Protein AF-A0A1T4JI35-F1 (afdb_monomer_lite)

Organism: Treponema porcinum (NCBI:txid261392)

pLDDT: mean 91.33, std 16.74, range [26.41, 98.94]

InterPro domains:
  IPR016130 Protein-tyrosine phosphatase, active site [PS00383] (319-329)
  IPR026893 Tyrosine/serine-protein phosphatase IphP-type [PF13350] (285-382)
  IPR029021 Protein-tyrosine phosphatase-like [G3DSA:3.90.190.10] (192-411)
  IPR029021 Protein-tyrosine phosphatase-like [SSF52799] (202-410)

Radius of gyration: 25.99 Å; chains: 1; bounding box: 104×60×59 Å

Secondary structure (DSSP, 8-state):
----------------------------SS--BSS----TTHHHHTEEEEGGGTEEEEEEETTTTT-SSEEEEEEEESSSS---SS-GGGEEEEEETTEEEEEEEHHHH----TTSS-EEEEEEEEEEEEEEEETTEEEEEEEEEEE-PPP---STTSEETTEEE-PPTT--HHHHHHHHHHHT-B--GGGS-TTSHHHHHHHH--EEPTT-SSEEEES-SS--S-TTSTTHHHHHHHHHHHHHHTT--EEEESS--PPP-TTT----HHHHHHHHTT-EEE----HHHHHT-TTSHHHHHHHHHHHHHHHHSPSSEEEE-SSSSHHHHHHHHHHHHHTT--HHHHHHHHHHGGGG-BS----HHHHHHHHHHHHTS-GGG-S-HHHHHHHHHHHTTSS-HHHHHHHHHHH-

Sequence (412 aa):
MKKNISFVCAAGLLLCSFGAFAKSKKPSAPYVIEEFAPDKVNRQLGYQLTGDGSTVVFVFDAGAYGIKVPKKVYVEGSFNGWAKGTSADWQLEPYKGNIWTLTCDAEDVKVPGNSGFPEFKFYVVADVEYVTTVCGKEVTRTRQEKMEPAAVSRIPGFQMATNNLILFPGDDPAVVVENVKVSERVKKLKEFDLSKPEDCATISNVRVVPGTSKLIRGYHPYKISRANFNTEKTRLELVNKAIEDNGVQSIITLSGNEQIISGKETISSYIQNINYSGNHLFIDTSYNTVYYNSTGSDFGKLMADIISFINTHPGPYYIHCRLGTDRTGVTSAVLAALCGASWDEIRADYQKTNAMGIKEFRDYRLLQYSFEKMLGKPMDEVQNLQKELGNYFIERKFVTQADLDTLVSRLK

Foldseek 3Di:
DDDDDDDDDDPDDPPPDDDDDDPDVQPWFPDADADDDDDPQLCQLQWHAYDLRQKIKGKHQCVLLVADFFDWKFKAWDQFPGDDDDDPLGTWDDDDDRMTIDMDGVVVQQTDHLLLFTKIWMKTWGWDWDWDDDPNDIDIDIDTDIDTGFRRHPDQQQDADRIGGHDHGPDGSVSSNVQNVLLQFADAPVVADPVDVLSLCLQLVWDAQALFDQEIEGADQWDQDQVPGNSRVVNNVSNVVVCVVSVFLAEEEAQFDDDDDPPRTDDDPVVVVSVVVVRYHGHHDDLCCLQVVLVPPNVLLVLLVVLVSLLPTATSYYYYYHGRARRVLSSSLLLNLLSQGDPVSSQVSNQSNSSNRRSGGHHSSSSQNSLCVLQVHHPVPDPRSNVSSVCSSVVVPSDHPVSSVSSNVSGD

Structure (mmCIF, N/CA/C/O backbone):
data_AF-A0A1T4JI35-F1
#
_entry.id   AF-A0A1T4JI35-F1
#
loop_
_atom_site.group_PDB
_atom_site.id
_atom_site.type_symbol
_atom_site.label_atom_id
_atom_site.label_alt_id
_atom_site.label_comp_id
_atom_site.label_asym_id
_atom_site.label_entity_id
_atom_site.label_seq_id
_atom_site.pdbx_PDB_ins_code
_atom_site.Cartn_x
_atom_site.Cartn_y
_atom_site.Cartn_z
_atom_site.occupancy
_atom_site.B_iso_or_equ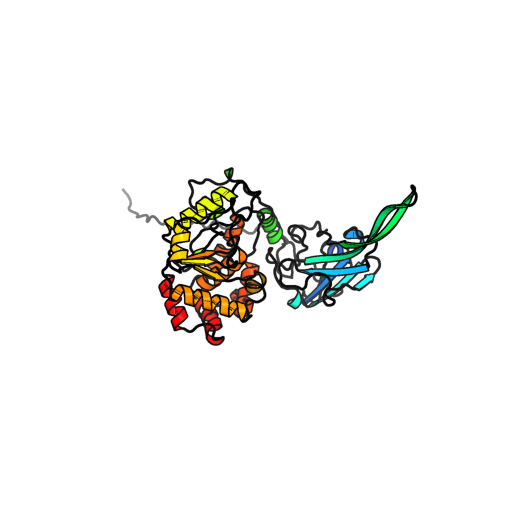iv
_atom_site.auth_seq_id
_atom_site.auth_comp_id
_atom_site.auth_asym_id
_atom_site.auth_atom_id
_atom_site.pdbx_PDB_model_num
ATOM 1 N N . MET A 1 1 ? -70.337 -24.968 -9.280 1.00 34.56 1 MET A N 1
ATOM 2 C CA . MET A 1 1 ? -69.719 -26.243 -9.714 1.00 34.56 1 MET A CA 1
ATOM 3 C C . MET A 1 1 ? -68.215 -26.051 -9.823 1.00 34.56 1 MET A C 1
ATOM 5 O O . MET A 1 1 ? -67.824 -25.254 -10.657 1.00 34.56 1 MET A O 1
ATOM 9 N N . LYS A 1 2 ? -67.437 -26.831 -9.045 1.00 32.31 2 LYS A N 1
ATOM 10 C CA . LYS A 1 2 ? -65.970 -27.061 -9.139 1.00 32.31 2 LYS A CA 1
ATOM 11 C C . LYS A 1 2 ? -65.090 -25.820 -8.868 1.00 32.31 2 LYS A C 1
ATOM 13 O O . LYS A 1 2 ? -65.385 -24.754 -9.365 1.00 32.31 2 LYS A O 1
ATOM 18 N N . LYS A 1 3 ? -63.968 -25.854 -8.151 1.00 31.97 3 LYS A N 1
ATOM 19 C CA . LYS A 1 3 ? -63.226 -26.826 -7.326 1.00 31.97 3 LYS A CA 1
ATOM 20 C C . LYS A 1 3 ? -62.204 -25.964 -6.550 1.00 31.97 3 LYS A C 1
ATOM 22 O O . LYS A 1 3 ? -61.702 -24.995 -7.110 1.00 31.97 3 LYS A O 1
ATOM 27 N N . ASN A 1 4 ? -61.891 -26.330 -5.307 1.00 31.92 4 ASN A N 1
ATOM 28 C CA . ASN A 1 4 ? -60.737 -25.813 -4.559 1.00 31.92 4 ASN A CA 1
ATOM 29 C C . ASN A 1 4 ? -59.436 -25.978 -5.359 1.00 31.92 4 ASN A C 1
ATOM 31 O O . ASN A 1 4 ? -59.323 -26.976 -6.068 1.00 31.92 4 ASN A O 1
ATOM 35 N N . ILE A 1 5 ? -58.457 -25.090 -5.148 1.00 31.62 5 ILE A N 1
ATOM 36 C CA . ILE A 1 5 ? -57.039 -25.424 -4.907 1.00 31.62 5 ILE A CA 1
ATOM 37 C C . ILE A 1 5 ? -56.312 -24.174 -4.373 1.00 31.62 5 ILE A C 1
ATOM 39 O O . ILE A 1 5 ? -56.385 -23.090 -4.942 1.00 31.62 5 ILE A O 1
ATOM 43 N N . SER A 1 6 ? -55.637 -24.382 -3.243 1.00 28.30 6 SER A N 1
ATOM 44 C CA . SER A 1 6 ? -54.644 -23.519 -2.603 1.00 28.30 6 SER A CA 1
ATOM 45 C C . SER A 1 6 ? -53.490 -23.182 -3.553 1.00 28.30 6 SER A C 1
ATOM 47 O O . SER A 1 6 ? -52.995 -24.077 -4.235 1.00 28.30 6 SER A O 1
ATOM 49 N N . PHE A 1 7 ? -53.012 -21.934 -3.546 1.00 27.30 7 PHE A N 1
ATOM 50 C CA . PHE A 1 7 ? -51.675 -21.613 -4.045 1.00 27.30 7 PHE A CA 1
ATOM 51 C C . PHE A 1 7 ? -50.917 -20.756 -3.033 1.00 27.30 7 PHE A C 1
ATOM 53 O O . PHE A 1 7 ? -51.270 -19.619 -2.731 1.00 27.30 7 PHE A O 1
ATOM 60 N N . VAL A 1 8 ? -49.874 -21.380 -2.498 1.00 31.00 8 VAL A N 1
ATOM 61 C CA . VAL A 1 8 ? -48.821 -20.822 -1.659 1.00 31.00 8 VAL A CA 1
ATOM 62 C C . VAL A 1 8 ? -48.012 -19.816 -2.486 1.00 31.00 8 VAL A C 1
ATOM 64 O O . VAL A 1 8 ? -47.512 -20.155 -3.558 1.00 31.00 8 VAL A O 1
ATOM 67 N N . CYS A 1 9 ? -47.857 -18.591 -1.979 1.00 28.41 9 CYS A N 1
ATOM 68 C CA . CYS A 1 9 ? -46.897 -17.614 -2.493 1.00 28.41 9 CYS A CA 1
ATOM 69 C C . CYS A 1 9 ? -45.471 -18.055 -2.137 1.00 28.41 9 CYS A C 1
ATOM 71 O O . CYS A 1 9 ? -44.968 -17.744 -1.060 1.00 28.41 9 CYS A O 1
ATOM 73 N N . ALA A 1 10 ? -44.818 -18.770 -3.050 1.00 28.42 10 ALA A N 1
ATOM 74 C CA . ALA A 1 10 ? -43.372 -18.942 -3.053 1.00 28.42 10 ALA A CA 1
ATOM 75 C C . ALA A 1 10 ? -42.773 -17.951 -4.060 1.00 28.42 10 ALA A C 1
ATOM 77 O O . ALA A 1 10 ? -42.925 -18.105 -5.271 1.00 28.42 10 ALA A O 1
ATOM 78 N N . ALA A 1 11 ? -42.107 -16.915 -3.549 1.00 30.45 11 ALA A N 1
ATOM 79 C CA . ALA A 1 11 ? -41.257 -16.033 -4.336 1.00 30.45 11 ALA A CA 1
ATOM 80 C C . ALA A 1 11 ? -40.011 -16.823 -4.771 1.00 30.45 11 ALA A C 1
ATOM 82 O O . ALA A 1 11 ? -39.024 -16.918 -4.044 1.00 30.45 11 ALA A O 1
ATOM 83 N N . GLY A 1 12 ? -40.098 -17.460 -5.938 1.00 26.91 12 GLY A N 1
ATOM 84 C CA . GLY A 1 12 ? -38.979 -18.138 -6.576 1.00 26.91 12 GLY A CA 1
ATOM 85 C C . GLY A 1 12 ? -38.001 -17.123 -7.159 1.00 26.91 12 GLY A C 1
ATOM 86 O O . GLY A 1 12 ? -38.372 -16.318 -8.012 1.00 26.91 12 GLY A O 1
ATOM 87 N N . LEU A 1 13 ? -36.749 -17.190 -6.700 1.00 29.94 13 LEU A N 1
ATOM 88 C CA . LEU A 1 13 ? -35.602 -16.586 -7.364 1.00 29.94 13 LEU A CA 1
ATOM 89 C C . LEU A 1 13 ? -35.591 -16.992 -8.844 1.00 29.94 13 LEU A C 1
ATOM 91 O O . LEU A 1 13 ? -35.512 -18.175 -9.176 1.00 29.94 13 LEU A O 1
ATOM 95 N N . LEU A 1 14 ? -35.602 -15.999 -9.730 1.00 26.41 14 LEU A N 1
ATOM 96 C CA . LEU A 1 14 ? -35.254 -16.177 -11.134 1.00 26.41 14 LEU A CA 1
ATOM 97 C C . LEU A 1 14 ? -33.742 -16.415 -11.241 1.00 26.41 14 LEU A C 1
ATOM 99 O O . LEU A 1 14 ? -32.940 -15.497 -11.399 1.00 26.41 14 LEU A O 1
ATOM 103 N N . LEU A 1 15 ? -33.370 -17.690 -11.147 1.00 30.61 15 LEU A N 1
ATOM 104 C CA . LEU A 1 15 ? -32.148 -18.246 -11.716 1.00 30.61 15 LEU A CA 1
ATOM 105 C C . LEU A 1 15 ? -32.257 -18.168 -13.245 1.00 30.61 15 LEU A C 1
ATOM 107 O O . LEU A 1 15 ? -32.729 -19.099 -13.897 1.00 30.61 15 LEU A O 1
ATOM 111 N N . CYS A 1 16 ? -31.827 -17.050 -13.828 1.00 27.31 16 CYS A N 1
ATOM 112 C CA . CYS A 1 16 ? -31.557 -16.992 -15.261 1.00 27.31 16 CYS A CA 1
ATOM 113 C C . CYS A 1 16 ? -30.197 -17.638 -15.532 1.00 27.31 16 CYS A C 1
ATOM 115 O O . CYS A 1 16 ? -29.137 -17.033 -15.377 1.00 27.31 16 CYS A O 1
ATOM 117 N N . SER A 1 17 ? -30.268 -18.899 -15.942 1.00 28.08 17 SER A N 1
ATOM 118 C CA . SER A 1 17 ? -29.219 -19.622 -16.640 1.00 28.08 17 SER A CA 1
ATOM 119 C C . SER A 1 17 ? -28.913 -18.920 -17.965 1.00 28.08 17 SER A C 1
ATOM 121 O O . SER A 1 17 ? -29.680 -18.998 -18.923 1.00 28.08 17 SER A O 1
ATOM 123 N N . PHE A 1 18 ? -27.772 -18.236 -18.039 1.00 31.80 18 PHE A N 1
ATOM 124 C CA . PHE A 1 18 ? -27.179 -17.899 -19.328 1.00 31.80 18 PHE A CA 1
ATOM 125 C C . PHE A 1 18 ? -26.279 -19.044 -19.766 1.00 31.80 18 PHE A C 1
ATOM 127 O O . PHE A 1 18 ? -25.244 -19.335 -19.168 1.00 31.80 18 PHE A O 1
ATOM 134 N N . GLY A 1 19 ? -26.766 -19.724 -20.801 1.00 26.70 19 GLY A N 1
ATOM 135 C CA . GLY A 1 19 ? -26.080 -20.785 -21.502 1.00 26.70 19 GLY A CA 1
ATOM 136 C C . GLY A 1 19 ? -24.758 -20.335 -22.113 1.00 26.70 19 GLY A C 1
ATOM 137 O O . GLY A 1 19 ? -24.499 -19.155 -22.346 1.00 26.70 19 GLY A O 1
ATOM 138 N N . ALA A 1 20 ? -23.949 -21.358 -22.367 1.00 36.12 20 ALA A N 1
ATOM 139 C CA . ALA A 1 20 ? -22.673 -21.345 -23.053 1.00 36.12 20 ALA A CA 1
ATOM 140 C C . ALA A 1 20 ? -22.563 -20.258 -24.136 1.00 36.12 20 ALA A C 1
ATOM 142 O O . ALA A 1 20 ? -23.068 -20.404 -25.246 1.00 36.12 20 ALA A O 1
ATOM 143 N N . PHE A 1 21 ? -21.817 -19.204 -23.818 1.00 29.98 21 PHE A N 1
ATOM 144 C CA . PHE A 1 21 ? -21.228 -18.306 -24.796 1.00 29.98 21 PHE A CA 1
ATOM 145 C C . PHE A 1 21 ? -19.714 -18.444 -24.705 1.00 29.98 21 PHE A C 1
ATOM 147 O O . PHE A 1 21 ? -19.148 -18.330 -23.625 1.00 29.98 21 PHE A O 1
ATOM 154 N N . ALA A 1 22 ? -19.124 -18.773 -25.857 1.00 30.39 22 ALA A N 1
ATOM 155 C CA . ALA A 1 22 ? -17.718 -18.717 -26.239 1.00 30.39 22 ALA A CA 1
ATOM 156 C C . ALA A 1 22 ? -16.690 -18.736 -25.094 1.00 30.39 22 ALA A C 1
ATOM 158 O O . ALA A 1 22 ? -16.565 -17.773 -24.342 1.00 30.39 22 ALA A O 1
ATOM 159 N N . LYS A 1 23 ? -15.834 -19.770 -25.068 1.00 35.03 23 LYS A N 1
ATOM 160 C CA . LYS A 1 23 ? -14.488 -19.652 -24.488 1.00 35.03 23 LYS A CA 1
ATOM 161 C C . LYS A 1 23 ? -13.814 -18.445 -25.149 1.00 35.03 23 LYS A C 1
ATOM 163 O O . LYS A 1 23 ? -13.214 -18.578 -26.216 1.00 35.03 23 LYS A O 1
ATOM 168 N N . SER A 1 24 ? -13.946 -17.262 -24.552 1.00 33.75 24 SER A N 1
ATOM 169 C CA . SER A 1 24 ? -13.082 -16.147 -24.876 1.00 33.75 24 SER A CA 1
ATOM 170 C C . SER A 1 24 ? -11.679 -16.661 -24.583 1.00 33.75 24 SER A C 1
ATOM 172 O O . SER A 1 24 ? -11.419 -17.230 -23.519 1.00 33.75 24 SER A O 1
ATOM 174 N N . LYS A 1 25 ? -10.782 -16.576 -25.568 1.00 38.91 25 LYS A N 1
ATOM 175 C CA . LYS A 1 25 ? -9.358 -16.712 -25.280 1.00 38.91 25 LYS A CA 1
ATOM 176 C C . LYS A 1 25 ? -9.061 -15.607 -24.273 1.00 38.91 25 LYS A C 1
ATOM 178 O O . LYS A 1 25 ? -8.959 -14.447 -24.666 1.00 38.91 25 LYS A O 1
ATOM 183 N N . LYS A 1 26 ? -9.023 -15.959 -22.983 1.00 37.09 26 LYS A N 1
ATOM 184 C CA . LYS A 1 26 ? -8.488 -15.080 -21.951 1.00 37.09 26 LYS A CA 1
ATOM 185 C C . LYS A 1 26 ? -7.117 -14.636 -22.462 1.00 37.09 26 LYS A C 1
ATOM 187 O O . LYS A 1 26 ? -6.372 -15.505 -22.925 1.00 37.09 26 LYS A O 1
ATOM 192 N N . PRO A 1 27 ? -6.807 -13.335 -22.483 1.00 36.94 27 PRO A N 1
ATOM 193 C CA . PRO A 1 27 ? -5.463 -12.890 -22.811 1.00 36.94 27 PRO A CA 1
ATOM 194 C C . PRO A 1 27 ? -4.510 -13.566 -21.819 1.00 36.94 27 PRO A C 1
ATOM 196 O O . PRO A 1 27 ? -4.523 -13.258 -20.634 1.00 36.94 27 PRO A O 1
ATOM 199 N N . SER A 1 28 ? -3.768 -14.573 -22.275 1.00 47.25 28 SER A N 1
ATOM 200 C CA . SER A 1 28 ? -2.791 -15.263 -21.444 1.00 47.25 28 SER A CA 1
ATOM 201 C C . SER A 1 28 ? -1.639 -14.300 -21.169 1.00 47.25 28 SER A C 1
ATOM 203 O O . SER A 1 28 ? -1.178 -13.628 -22.096 1.00 47.25 28 SER A O 1
ATOM 205 N N . ALA A 1 29 ? -1.188 -14.246 -19.913 1.00 52.69 29 ALA A N 1
ATOM 206 C CA . ALA A 1 29 ? 0.096 -13.681 -19.495 1.00 52.69 29 ALA A CA 1
ATOM 207 C C . ALA A 1 29 ? 1.230 -14.052 -20.490 1.00 52.69 29 ALA A C 1
ATOM 209 O O . ALA A 1 29 ? 1.085 -15.024 -21.243 1.00 52.69 29 ALA A O 1
ATOM 210 N N . PRO A 1 30 ? 2.329 -13.275 -20.566 1.00 58.28 30 PRO A N 1
ATOM 211 C CA . PRO A 1 30 ? 3.268 -13.371 -21.670 1.00 58.28 30 PRO A CA 1
ATOM 212 C C . PRO A 1 30 ? 3.826 -14.785 -21.747 1.00 58.28 30 PRO A C 1
ATOM 214 O O . PRO A 1 30 ? 4.172 -15.377 -20.728 1.00 58.28 30 PRO A O 1
ATOM 217 N N . TYR A 1 31 ? 3.834 -15.306 -22.974 1.00 72.62 31 TYR A N 1
ATOM 218 C CA . TYR A 1 31 ? 4.268 -16.644 -23.349 1.00 72.62 31 TYR A CA 1
ATOM 219 C C . TYR A 1 31 ? 5.504 -17.032 -22.546 1.00 72.62 31 TYR A C 1
ATOM 221 O O . TYR A 1 31 ? 6.569 -16.461 -22.762 1.00 72.62 31 TYR A O 1
ATOM 229 N N . VAL A 1 32 ? 5.360 -17.957 -21.598 1.00 80.62 32 VAL A N 1
ATOM 230 C CA . VAL A 1 32 ? 6.531 -18.571 -20.982 1.00 80.62 32 VAL A CA 1
ATOM 231 C C . VAL A 1 32 ? 7.264 -19.308 -22.093 1.00 80.62 32 VAL A C 1
ATOM 233 O O . VAL A 1 32 ? 6.648 -20.085 -22.825 1.00 80.62 32 VAL A O 1
ATOM 236 N N . ILE A 1 33 ? 8.551 -19.021 -22.255 1.00 86.62 33 ILE A N 1
ATOM 237 C CA . ILE A 1 33 ? 9.391 -19.668 -23.265 1.00 86.62 33 ILE A CA 1
ATOM 238 C C . ILE A 1 33 ? 10.472 -20.496 -22.580 1.00 86.62 33 ILE A C 1
ATOM 240 O O . ILE A 1 33 ? 10.893 -20.176 -21.472 1.00 86.62 33 ILE A O 1
ATOM 244 N N . GLU A 1 34 ? 10.919 -21.569 -23.223 1.00 84.12 34 GLU A N 1
ATOM 245 C CA . GLU A 1 34 ? 11.963 -22.431 -22.656 1.00 84.12 34 GLU A CA 1
ATOM 246 C C . GLU A 1 34 ? 13.309 -21.703 -22.594 1.00 84.12 34 GLU A C 1
ATOM 248 O O . GLU A 1 34 ? 13.934 -21.634 -21.537 1.00 84.12 34 GLU A O 1
ATOM 253 N N . GLU A 1 35 ? 13.711 -21.085 -23.705 1.00 87.06 35 GLU A N 1
ATOM 254 C CA . GLU A 1 35 ? 14.971 -20.358 -23.826 1.00 87.06 35 GLU A CA 1
ATOM 255 C C . GLU A 1 35 ? 14.729 -18.890 -24.168 1.00 87.06 35 GLU A C 1
ATOM 257 O O . GLU A 1 35 ? 13.919 -18.552 -25.034 1.00 87.06 35 GLU A O 1
ATOM 262 N N . PHE A 1 36 ? 15.457 -17.999 -23.494 1.00 92.69 36 PHE A N 1
ATOM 263 C CA . PHE A 1 36 ? 15.348 -16.568 -23.739 1.00 92.69 36 PHE A CA 1
ATOM 264 C C . PHE A 1 36 ? 15.838 -16.191 -25.144 1.00 92.69 36 PHE A C 1
ATOM 266 O O . PHE A 1 36 ? 17.005 -16.385 -25.486 1.00 92.69 36 PHE A O 1
ATOM 273 N N . ALA A 1 37 ? 14.964 -15.544 -25.915 1.00 91.75 37 ALA A N 1
ATOM 274 C CA . ALA A 1 37 ? 15.313 -14.874 -27.159 1.00 91.75 37 ALA A CA 1
ATOM 275 C C . ALA A 1 37 ? 14.650 -13.485 -27.212 1.00 91.75 37 ALA A C 1
ATOM 277 O O . ALA A 1 37 ? 13.435 -13.382 -27.018 1.00 91.75 37 ALA A O 1
ATOM 278 N N . PRO A 1 38 ? 15.396 -12.399 -27.495 1.00 91.56 38 PRO A N 1
ATOM 279 C CA . PRO A 1 38 ? 14.785 -11.084 -27.630 1.00 91.56 38 PRO A CA 1
ATOM 280 C C . PRO A 1 38 ? 13.820 -11.013 -28.815 1.00 91.56 38 PRO A C 1
ATOM 282 O O . PRO A 1 38 ? 14.173 -11.360 -29.943 1.00 91.56 38 PRO A O 1
ATOM 285 N N . ASP A 1 39 ? 12.633 -10.466 -28.579 1.00 92.00 39 ASP A N 1
ATOM 286 C CA . ASP A 1 39 ? 11.615 -10.245 -29.596 1.00 92.00 39 ASP A CA 1
ATOM 287 C C . ASP A 1 39 ? 10.920 -8.888 -29.408 1.00 92.00 39 ASP A C 1
ATOM 289 O O . ASP A 1 39 ? 11.251 -8.085 -28.536 1.00 92.00 39 ASP A O 1
ATOM 293 N N . LYS A 1 40 ? 9.954 -8.579 -30.274 1.00 89.94 40 LYS A N 1
ATOM 294 C CA . LYS A 1 40 ? 9.243 -7.296 -30.220 1.00 89.94 40 LYS A CA 1
ATOM 295 C C . LYS A 1 40 ? 8.403 -7.127 -28.941 1.00 89.94 40 LYS A C 1
ATOM 297 O O . LYS A 1 40 ? 8.125 -5.988 -28.563 1.00 89.94 40 LYS A O 1
ATOM 302 N N . VAL A 1 41 ? 7.944 -8.216 -28.332 1.00 91.31 41 VAL A N 1
ATOM 303 C CA . VAL A 1 41 ? 7.051 -8.214 -27.168 1.00 91.31 41 VAL A CA 1
ATOM 304 C C . VAL A 1 41 ? 7.861 -8.031 -25.891 1.00 91.31 41 VAL A C 1
ATOM 306 O O . VAL A 1 41 ? 7.620 -7.056 -25.181 1.00 91.31 41 VAL A O 1
ATOM 309 N N . ASN A 1 42 ? 8.857 -8.876 -25.625 1.00 93.62 42 ASN A N 1
ATOM 310 C CA . ASN A 1 42 ? 9.646 -8.790 -24.393 1.00 93.62 42 ASN A CA 1
ATOM 311 C C . ASN A 1 42 ? 10.453 -7.485 -24.295 1.00 93.62 42 ASN A C 1
ATOM 313 O O . ASN A 1 42 ? 10.534 -6.894 -23.221 1.00 93.62 42 ASN A O 1
ATOM 317 N N . ARG A 1 43 ? 10.913 -6.935 -25.426 1.00 94.31 43 ARG A N 1
ATOM 318 C CA . ARG A 1 43 ? 11.536 -5.600 -25.489 1.00 94.31 43 ARG A CA 1
ATOM 319 C C . ARG A 1 43 ? 10.585 -4.451 -25.147 1.00 94.31 43 ARG A C 1
ATOM 321 O O . ARG A 1 43 ? 11.041 -3.394 -24.726 1.00 94.31 43 ARG A O 1
ATOM 328 N N . GLN A 1 44 ? 9.282 -4.624 -25.373 1.00 92.88 44 GLN A N 1
ATOM 329 C CA . GLN A 1 44 ? 8.263 -3.636 -25.003 1.00 92.88 44 GLN A CA 1
ATOM 330 C C . GLN A 1 44 ? 7.817 -3.796 -23.549 1.00 92.88 44 GLN A C 1
ATOM 332 O O . GLN A 1 44 ? 7.622 -2.792 -22.868 1.00 92.88 44 GLN A O 1
ATOM 337 N N . LEU A 1 45 ? 7.638 -5.040 -23.095 1.00 94.81 45 LEU A N 1
ATOM 338 C CA . LEU A 1 45 ? 7.248 -5.362 -21.720 1.00 94.81 45 LEU A CA 1
ATOM 339 C C . LEU A 1 45 ? 8.365 -5.082 -20.712 1.00 94.81 45 LEU A C 1
ATOM 341 O O . LEU A 1 45 ? 8.086 -4.822 -19.546 1.00 94.81 45 LEU A O 1
ATOM 345 N N . GLY A 1 46 ? 9.618 -5.143 -21.156 1.00 96.25 46 GLY A N 1
ATOM 346 C CA . GLY A 1 46 ? 10.783 -4.996 -20.297 1.00 96.25 46 GLY A CA 1
ATOM 347 C C . GLY A 1 46 ? 11.212 -6.297 -19.612 1.00 96.25 46 GLY A C 1
ATOM 348 O O . GLY A 1 46 ? 12.112 -6.264 -18.776 1.00 96.25 46 GLY A O 1
ATOM 349 N N . TYR A 1 47 ? 10.575 -7.432 -19.921 1.00 97.00 47 TYR A N 1
ATOM 350 C CA . TYR A 1 47 ? 10.890 -8.735 -19.334 1.00 97.00 47 TYR A CA 1
ATOM 351 C C . TYR A 1 47 ? 10.387 -9.913 -20.187 1.00 97.00 47 TYR A C 1
ATOM 353 O O . TYR A 1 47 ? 9.563 -9.744 -21.089 1.00 97.00 47 TYR A O 1
ATOM 361 N N . GLN A 1 48 ? 10.864 -11.112 -19.856 1.00 96.06 48 GLN A N 1
ATOM 362 C CA . GLN A 1 48 ? 10.436 -12.412 -20.365 1.00 96.06 48 GLN A CA 1
ATOM 363 C C . GLN A 1 48 ? 10.382 -13.418 -19.207 1.00 96.06 48 GLN A C 1
ATOM 365 O O . GLN A 1 48 ? 11.255 -13.406 -18.343 1.00 96.06 48 GLN A O 1
ATOM 370 N N . LEU A 1 49 ? 9.389 -14.308 -19.202 1.00 95.38 49 LEU A N 1
ATOM 371 C CA . LEU A 1 49 ? 9.353 -15.450 -18.283 1.00 95.38 49 LEU A CA 1
ATOM 372 C C . LEU A 1 49 ? 9.908 -16.703 -18.953 1.00 95.38 49 LEU A C 1
ATOM 374 O O . LEU A 1 49 ? 9.577 -16.977 -20.113 1.00 95.38 49 LEU A O 1
ATOM 378 N N . THR A 1 50 ? 10.698 -17.470 -18.210 1.00 92.69 50 THR A N 1
ATOM 379 C CA . THR A 1 50 ? 11.219 -18.777 -18.628 1.00 92.69 50 THR A CA 1
ATOM 380 C C . THR A 1 50 ? 11.035 -19.825 -17.528 1.00 92.69 50 THR A C 1
ATOM 382 O O . THR A 1 50 ? 10.563 -19.498 -16.434 1.00 92.69 50 THR A O 1
ATOM 385 N N . GLY A 1 51 ? 11.332 -21.096 -17.827 1.00 87.56 51 GLY A N 1
ATOM 386 C CA . GLY A 1 51 ? 11.295 -22.181 -16.833 1.00 87.56 51 GLY A CA 1
ATOM 387 C C . GLY A 1 51 ? 9.914 -22.390 -16.203 1.00 87.56 51 GLY A C 1
ATOM 388 O O . GLY A 1 51 ? 9.785 -22.430 -14.988 1.00 87.56 51 GLY A O 1
ATOM 389 N N . ASP A 1 52 ? 8.852 -22.421 -17.011 1.00 84.94 52 ASP A N 1
ATOM 390 C CA . ASP A 1 52 ? 7.457 -22.488 -16.527 1.00 84.94 52 ASP A CA 1
ATOM 391 C C . ASP A 1 52 ? 7.039 -21.301 -15.616 1.00 84.94 52 ASP A C 1
ATOM 393 O O . ASP A 1 52 ? 6.088 -21.362 -14.841 1.00 84.94 52 ASP A O 1
ATOM 397 N N . GLY A 1 53 ? 7.760 -20.176 -15.710 1.00 89.69 53 GLY A N 1
ATOM 398 C CA . GLY A 1 53 ? 7.528 -18.977 -14.903 1.00 89.69 53 GLY A CA 1
ATOM 399 C C . GLY A 1 53 ? 8.307 -18.948 -13.586 1.00 89.69 53 GLY A C 1
ATOM 400 O O . GLY A 1 53 ? 8.030 -18.080 -12.751 1.00 89.69 53 GLY A O 1
ATOM 401 N N . SER A 1 54 ? 9.269 -19.858 -13.396 1.00 92.62 54 SER A N 1
ATOM 402 C CA . SER A 1 54 ? 10.205 -19.839 -12.265 1.00 92.62 54 SER A CA 1
ATOM 403 C C . SER A 1 54 ? 11.297 -18.782 -12.406 1.00 92.62 54 SER A C 1
ATOM 405 O O . SER A 1 54 ? 11.939 -18.442 -11.417 1.00 92.62 54 SER A O 1
ATOM 407 N N . THR A 1 55 ? 11.516 -18.256 -13.612 1.00 95.44 55 THR A N 1
ATOM 408 C CA . THR A 1 55 ? 12.627 -17.349 -13.907 1.00 95.44 55 THR A CA 1
ATOM 409 C C . THR A 1 55 ? 12.139 -16.126 -14.675 1.00 95.44 55 THR A C 1
ATOM 411 O O . THR A 1 55 ? 11.308 -16.225 -15.583 1.00 95.44 55 THR A O 1
ATOM 414 N N . VAL A 1 56 ? 12.671 -14.959 -14.310 1.00 97.25 56 VAL A N 1
ATOM 415 C CA . VAL A 1 56 ? 12.398 -13.671 -14.951 1.00 97.25 56 VAL A CA 1
ATOM 416 C C . VAL A 1 56 ? 13.679 -13.170 -15.601 1.00 97.25 56 VAL A C 1
ATOM 418 O O . VAL A 1 56 ? 14.679 -12.952 -14.927 1.00 97.25 56 VAL A O 1
ATOM 421 N N . VAL A 1 57 ? 13.640 -12.944 -16.910 1.00 97.62 57 VAL A N 1
ATOM 422 C CA . VAL A 1 57 ? 14.707 -12.259 -17.643 1.00 97.62 57 VAL A CA 1
ATOM 423 C C . VAL A 1 57 ? 14.245 -10.836 -17.921 1.00 97.62 57 VAL A C 1
ATOM 425 O O . VAL A 1 57 ? 13.371 -10.626 -18.758 1.00 97.62 57 VAL A O 1
ATOM 428 N N . PHE A 1 58 ? 14.805 -9.847 -17.230 1.00 97.94 58 PHE A N 1
ATOM 429 C CA . PHE A 1 58 ? 14.604 -8.435 -17.554 1.00 97.94 58 PHE A CA 1
ATOM 430 C C . PHE A 1 58 ? 15.258 -8.108 -18.894 1.00 97.94 58 PHE A C 1
ATOM 432 O O . PHE A 1 58 ? 16.355 -8.578 -19.189 1.00 97.94 58 PHE A O 1
ATOM 439 N N . VAL A 1 59 ? 14.589 -7.285 -19.699 1.00 97.81 59 VAL A N 1
ATOM 440 C CA . VAL A 1 59 ? 15.006 -6.938 -21.061 1.00 97.81 59 VAL A CA 1
ATOM 441 C C . VAL A 1 59 ? 14.922 -5.432 -21.240 1.00 97.81 59 VAL A C 1
ATOM 443 O O . VAL A 1 59 ? 13.839 -4.871 -21.367 1.00 97.81 59 VAL A O 1
ATOM 446 N N . PHE A 1 60 ? 16.067 -4.765 -21.314 1.00 98.38 60 PHE A N 1
ATOM 447 C CA . PHE A 1 60 ? 16.126 -3.344 -21.635 1.00 98.38 60 PHE A CA 1
ATOM 448 C C . PHE A 1 60 ? 16.662 -3.146 -23.052 1.00 98.38 60 PHE A C 1
ATOM 450 O O . PHE A 1 60 ? 17.821 -3.443 -23.329 1.00 98.38 60 PHE A O 1
ATOM 457 N N . ASP A 1 61 ? 15.831 -2.620 -23.951 1.00 97.50 61 ASP A N 1
ATOM 458 C CA . ASP A 1 61 ? 16.246 -2.172 -25.285 1.00 97.50 61 ASP A CA 1
ATOM 459 C C . ASP A 1 61 ? 16.426 -0.652 -25.286 1.00 97.50 61 ASP A C 1
ATOM 461 O O . ASP A 1 61 ? 15.450 0.103 -25.277 1.00 97.50 61 ASP A O 1
ATOM 465 N N . ALA A 1 62 ? 17.678 -0.198 -25.349 1.00 96.75 62 ALA A N 1
ATOM 466 C CA . ALA A 1 62 ? 18.004 1.222 -25.288 1.00 96.75 62 ALA A CA 1
ATOM 467 C C . ALA A 1 62 ? 17.276 2.041 -26.370 1.00 96.75 62 ALA A C 1
ATOM 469 O O . ALA A 1 62 ? 16.787 3.134 -26.094 1.00 96.75 62 ALA A O 1
ATOM 470 N N . GLY A 1 63 ? 17.105 1.485 -27.576 1.00 94.31 63 GLY A N 1
ATOM 471 C CA . GLY A 1 63 ? 16.387 2.151 -28.660 1.00 94.31 63 GLY A CA 1
ATOM 472 C C . GLY A 1 63 ? 14.891 2.296 -28.376 1.00 94.31 63 GLY A C 1
ATOM 473 O O . GLY A 1 63 ? 14.323 3.357 -28.631 1.00 94.31 63 GLY A O 1
ATOM 474 N N . ALA A 1 64 ? 14.260 1.265 -27.805 1.00 93.88 64 ALA A N 1
ATOM 475 C CA . ALA A 1 64 ? 12.843 1.303 -27.437 1.00 93.88 64 ALA A CA 1
ATOM 476 C C . ALA A 1 64 ? 12.556 2.340 -26.338 1.00 93.88 64 ALA A C 1
ATOM 478 O O . ALA A 1 64 ? 11.538 3.027 -26.398 1.00 93.88 64 ALA A O 1
ATOM 479 N N . TYR A 1 65 ? 13.477 2.491 -25.384 1.00 94.88 65 TYR A N 1
ATOM 480 C CA . TYR A 1 65 ? 13.393 3.474 -24.298 1.00 94.88 65 TYR A CA 1
ATOM 481 C C . TYR A 1 65 ? 13.961 4.859 -24.665 1.00 94.88 65 TYR A C 1
ATOM 483 O O . TYR A 1 65 ? 14.012 5.745 -23.813 1.00 94.88 65 TYR A O 1
ATOM 491 N N . GLY A 1 66 ? 14.378 5.078 -25.919 1.00 93.62 66 GLY A N 1
ATOM 492 C CA . GLY A 1 66 ? 14.899 6.370 -26.385 1.00 93.62 66 GLY A CA 1
ATOM 493 C C . GLY A 1 66 ? 16.265 6.755 -25.802 1.00 93.62 66 GLY A C 1
ATOM 494 O O . GLY A 1 66 ? 16.633 7.929 -25.814 1.00 93.62 66 GLY A O 1
ATOM 495 N N . ILE A 1 67 ? 17.026 5.782 -25.301 1.00 95.31 67 ILE A N 1
ATOM 496 C CA . ILE A 1 67 ? 18.363 5.963 -24.737 1.00 95.31 67 ILE A CA 1
ATOM 497 C C . ILE A 1 67 ? 19.412 5.651 -25.806 1.00 95.31 67 ILE A C 1
ATOM 499 O O . ILE A 1 67 ? 19.518 4.526 -26.288 1.00 95.31 67 ILE A O 1
ATOM 503 N N . LYS A 1 68 ? 20.222 6.649 -26.171 1.00 92.00 68 LYS A N 1
ATOM 504 C CA . LYS A 1 68 ? 21.228 6.497 -27.236 1.00 92.00 68 LYS A CA 1
ATOM 505 C C . LYS A 1 68 ? 22.475 5.736 -26.783 1.00 92.00 68 LYS A C 1
ATOM 507 O O . LYS A 1 68 ? 22.936 4.849 -27.491 1.00 92.00 68 LYS A O 1
ATOM 512 N N . VAL A 1 69 ? 23.039 6.111 -25.633 1.00 94.25 69 VAL A N 1
ATOM 513 C CA . VAL A 1 69 ? 24.341 5.605 -25.164 1.00 94.25 69 VAL A CA 1
ATOM 514 C C . VAL A 1 69 ? 24.243 5.222 -23.680 1.00 94.25 69 VAL A C 1
ATOM 516 O O . VAL A 1 69 ? 24.703 5.973 -22.814 1.00 94.25 69 VAL A O 1
ATOM 519 N N . PRO A 1 70 ? 23.609 4.080 -23.349 1.00 96.31 70 PRO A N 1
ATOM 520 C CA . PRO A 1 70 ? 23.573 3.591 -21.974 1.00 96.31 70 PRO A CA 1
ATOM 521 C C . PRO A 1 70 ? 24.980 3.172 -21.518 1.00 96.31 70 PRO A C 1
ATOM 523 O O . PRO A 1 70 ? 25.739 2.565 -22.273 1.00 96.31 70 PRO A O 1
ATOM 526 N N . LYS A 1 71 ? 25.328 3.497 -20.272 1.00 96.44 71 LYS A N 1
ATOM 527 C CA . LYS A 1 71 ? 26.571 3.073 -19.603 1.00 96.44 71 LYS A CA 1
ATOM 528 C C . LYS A 1 71 ? 26.319 2.028 -18.535 1.00 96.44 71 LYS A C 1
ATOM 530 O O . LYS A 1 71 ? 27.113 1.106 -18.403 1.00 96.44 71 LYS A O 1
ATOM 535 N N . LYS A 1 72 ? 25.245 2.205 -17.767 1.00 97.19 72 LYS A N 1
ATOM 536 C CA . LYS A 1 72 ? 24.774 1.245 -16.768 1.00 97.19 72 LYS A CA 1
ATOM 537 C C . LYS A 1 72 ? 23.260 1.224 -16.782 1.00 97.19 72 LYS A C 1
ATOM 539 O O . LYS A 1 72 ? 22.636 2.284 -16.874 1.00 97.19 72 LYS A O 1
ATOM 544 N N . VAL A 1 73 ? 22.693 0.036 -16.676 1.00 97.75 73 VAL A N 1
ATOM 545 C CA . VAL A 1 73 ? 21.251 -0.181 -16.651 1.00 97.75 73 VAL A CA 1
ATOM 546 C C . VAL A 1 73 ? 20.945 -0.993 -15.408 1.00 97.75 73 VAL A C 1
ATOM 548 O O . VAL A 1 73 ? 21.588 -2.006 -15.160 1.00 97.75 73 VAL A O 1
ATOM 551 N N . TYR A 1 74 ? 19.978 -0.535 -14.633 1.00 97.44 74 TYR A N 1
ATOM 552 C CA . TYR A 1 74 ? 19.489 -1.212 -13.446 1.00 97.44 74 TYR A CA 1
ATOM 553 C C . TYR A 1 74 ? 17.987 -1.392 -13.571 1.00 97.44 74 TYR A C 1
ATOM 555 O O . TYR A 1 74 ? 17.317 -0.604 -14.247 1.00 97.44 74 TYR A O 1
ATOM 563 N N . VAL A 1 75 ? 17.458 -2.397 -12.892 1.00 96.38 75 VAL A N 1
ATOM 564 C CA . VAL A 1 75 ? 16.033 -2.482 -12.598 1.00 96.38 75 VAL A CA 1
ATOM 565 C C . VAL A 1 75 ? 15.811 -2.107 -11.137 1.00 96.38 75 VAL A C 1
ATOM 567 O O . VAL A 1 75 ? 16.594 -2.452 -10.261 1.00 96.38 75 VAL A O 1
ATOM 570 N N . GLU A 1 76 ? 14.748 -1.368 -10.866 1.00 94.06 76 GLU A N 1
ATOM 571 C CA . GLU A 1 76 ? 14.325 -1.075 -9.504 1.00 94.06 76 GLU A CA 1
ATOM 572 C C . GLU A 1 76 ? 12.833 -1.314 -9.351 1.00 94.06 76 GLU A C 1
ATOM 574 O O . GLU A 1 76 ? 12.040 -1.120 -10.280 1.00 94.06 76 GLU A O 1
ATOM 579 N N . GLY A 1 77 ? 12.450 -1.734 -8.154 1.00 92.38 77 GLY A N 1
ATOM 580 C CA . GLY A 1 77 ? 11.063 -1.995 -7.839 1.00 92.38 77 GLY A CA 1
ATOM 581 C C . GLY A 1 77 ? 10.313 -0.741 -7.392 1.00 92.38 77 GLY A C 1
ATOM 582 O O . GLY A 1 77 ? 10.835 0.134 -6.688 1.00 92.38 77 GLY A O 1
ATOM 583 N N . SER A 1 78 ? 9.054 -0.643 -7.810 1.00 90.81 78 SER A N 1
ATOM 584 C CA . SER A 1 78 ? 8.187 0.493 -7.510 1.00 90.81 78 SER A CA 1
ATOM 585 C C . SER A 1 78 ? 7.197 0.110 -6.421 1.00 90.81 78 SER A C 1
ATOM 587 O O . SER A 1 78 ? 6.248 -0.628 -6.663 1.00 90.81 78 SER A O 1
ATOM 589 N N . PHE A 1 79 ? 7.427 0.624 -5.208 1.00 88.94 79 PHE A N 1
ATOM 590 C CA . PHE A 1 79 ? 6.598 0.322 -4.038 1.00 88.94 79 PHE A CA 1
ATOM 591 C C . PHE A 1 79 ? 6.489 -1.192 -3.810 1.00 88.94 79 PHE A C 1
ATOM 593 O O . PHE A 1 79 ? 5.396 -1.705 -3.758 1.00 88.94 79 PHE A O 1
ATOM 600 N N . ASN A 1 80 ? 7.593 -1.933 -3.750 1.00 87.19 80 ASN A N 1
ATOM 601 C CA . ASN A 1 80 ? 7.565 -3.393 -3.560 1.00 87.19 80 ASN A CA 1
ATOM 602 C C . ASN A 1 80 ? 8.749 -3.904 -2.715 1.00 87.19 80 ASN A C 1
ATOM 604 O O . ASN A 1 80 ? 9.098 -5.075 -2.756 1.00 87.19 80 ASN A O 1
ATOM 608 N N . GLY A 1 81 ? 9.420 -3.014 -1.980 1.00 85.38 81 GLY A N 1
ATOM 609 C CA . GLY A 1 81 ? 10.533 -3.375 -1.099 1.00 85.38 81 GLY A CA 1
ATOM 610 C C . GLY A 1 81 ? 11.842 -3.776 -1.792 1.00 85.38 81 GLY A C 1
ATOM 611 O O . GLY A 1 81 ? 12.812 -4.033 -1.083 1.00 85.38 81 GLY A O 1
ATOM 612 N N . TRP A 1 82 ? 11.915 -3.803 -3.129 1.00 89.88 82 TRP A N 1
ATOM 613 C CA . TRP A 1 82 ? 13.178 -4.063 -3.829 1.00 89.88 82 TRP A CA 1
ATOM 614 C C . TRP A 1 82 ? 14.202 -2.950 -3.591 1.00 89.88 82 TRP A C 1
ATOM 616 O O . TRP A 1 82 ? 13.858 -1.809 -3.255 1.00 89.88 82 TRP A O 1
ATOM 626 N N . ALA A 1 83 ? 15.477 -3.276 -3.816 1.00 78.88 83 ALA A N 1
ATOM 627 C CA . ALA A 1 83 ? 16.536 -2.280 -3.818 1.00 78.88 83 ALA A CA 1
ATOM 628 C C . ALA A 1 83 ? 16.264 -1.209 -4.892 1.00 78.88 83 ALA A C 1
ATOM 630 O O . ALA A 1 83 ? 15.750 -1.499 -5.972 1.00 78.88 83 ALA A O 1
ATOM 631 N N . LYS A 1 84 ? 16.611 0.042 -4.576 1.00 79.31 84 LYS A N 1
ATOM 632 C CA . LYS A 1 84 ? 16.459 1.187 -5.483 1.00 79.31 84 LYS A CA 1
ATOM 633 C C . LYS A 1 84 ? 17.797 1.647 -6.041 1.00 79.31 84 LYS A C 1
ATOM 635 O O . LYS A 1 84 ? 18.830 1.515 -5.378 1.00 79.31 84 LYS A O 1
ATOM 640 N N . GLY A 1 85 ? 17.763 2.273 -7.214 1.00 75.50 85 GLY A N 1
ATOM 641 C CA . GLY A 1 85 ? 18.936 2.883 -7.831 1.00 75.50 85 GLY A CA 1
ATOM 642 C C . GLY A 1 85 ? 19.973 1.867 -8.313 1.00 75.50 85 GLY A C 1
ATOM 643 O O . GLY A 1 85 ? 19.680 1.011 -9.136 1.00 75.50 85 GLY A O 1
ATOM 644 N N . THR A 1 86 ? 21.221 2.006 -7.856 1.00 78.50 86 THR A N 1
ATOM 645 C CA . THR A 1 86 ? 22.398 1.352 -8.461 1.00 78.50 86 THR A CA 1
ATOM 646 C C . THR A 1 86 ? 22.878 0.109 -7.706 1.00 78.50 86 THR A C 1
ATOM 648 O O . THR A 1 86 ? 24.087 -0.069 -7.537 1.00 78.50 86 THR A O 1
ATOM 651 N N . SER A 1 87 ? 21.962 -0.713 -7.186 1.00 85.94 87 SER A N 1
ATOM 652 C CA . SER A 1 87 ? 22.349 -1.980 -6.550 1.00 85.94 87 SER A CA 1
ATOM 653 C C . SER A 1 87 ? 22.976 -2.920 -7.580 1.00 85.94 87 SER A C 1
ATOM 655 O O . SER A 1 87 ? 22.434 -3.075 -8.673 1.00 85.94 87 SER A O 1
ATOM 657 N N . ALA A 1 88 ? 24.107 -3.545 -7.242 1.00 87.75 88 ALA A N 1
ATOM 658 C CA . ALA A 1 88 ? 24.803 -4.457 -8.151 1.00 87.75 88 ALA A CA 1
ATOM 659 C C . ALA A 1 88 ? 23.957 -5.698 -8.480 1.00 87.75 88 ALA A C 1
ATOM 661 O O . ALA A 1 88 ? 23.935 -6.119 -9.631 1.00 87.75 88 ALA A O 1
ATOM 662 N N . ASP A 1 89 ? 23.192 -6.202 -7.507 1.00 90.25 89 ASP A N 1
ATOM 663 C CA . ASP A 1 89 ? 22.312 -7.372 -7.668 1.00 90.25 89 ASP A CA 1
ATOM 664 C C . ASP A 1 89 ? 21.182 -7.139 -8.683 1.00 90.25 89 ASP A C 1
ATOM 666 O O . ASP A 1 89 ? 20.584 -8.082 -9.189 1.00 90.25 89 ASP A O 1
ATOM 670 N N . TRP A 1 90 ? 20.897 -5.871 -8.991 1.00 94.94 90 TRP A N 1
ATOM 671 C CA . TRP A 1 90 ? 19.850 -5.460 -9.923 1.00 94.94 90 TRP A CA 1
ATOM 672 C C . TRP A 1 90 ? 20.405 -4.761 -11.169 1.00 94.94 90 TRP A C 1
ATOM 674 O O . TRP A 1 90 ? 19.666 -4.094 -11.901 1.00 94.94 90 TRP A O 1
ATOM 684 N N . GLN A 1 91 ? 21.711 -4.882 -11.418 1.00 97.06 91 GLN A N 1
ATOM 685 C CA . GLN A 1 91 ? 22.344 -4.350 -12.617 1.00 97.06 91 GLN A CA 1
ATOM 686 C C . GLN A 1 91 ? 22.159 -5.320 -13.789 1.00 97.06 91 GLN A C 1
ATOM 688 O O . GLN A 1 91 ? 22.447 -6.507 -13.685 1.00 97.06 91 GLN A O 1
ATOM 693 N N . LEU A 1 92 ? 21.698 -4.799 -14.922 1.00 98.19 92 LEU A N 1
ATOM 694 C CA . LEU A 1 92 ? 21.648 -5.536 -16.177 1.00 98.19 92 LEU A CA 1
ATOM 695 C C . LEU A 1 92 ? 23.020 -5.499 -16.851 1.00 98.19 92 LEU A C 1
ATOM 697 O O . LEU A 1 92 ? 23.725 -4.487 -16.803 1.00 98.19 92 LEU A O 1
ATOM 701 N N . GLU A 1 93 ? 23.340 -6.569 -17.569 1.00 97.94 93 GLU A N 1
ATOM 702 C CA . GLU A 1 93 ? 24.561 -6.694 -18.360 1.00 97.94 93 GLU A CA 1
ATOM 703 C C . GLU A 1 93 ? 24.268 -6.570 -19.864 1.00 97.94 93 GLU A C 1
ATOM 705 O O . GLU A 1 93 ? 23.167 -6.917 -20.312 1.00 97.94 93 GLU A O 1
ATOM 710 N N . PRO A 1 94 ? 25.222 -6.073 -20.675 1.00 97.81 94 PRO A N 1
ATOM 711 C CA . PRO A 1 94 ? 25.075 -6.056 -22.125 1.00 97.81 94 PRO A CA 1
ATOM 712 C C . PRO A 1 94 ? 24.846 -7.471 -22.668 1.00 97.81 94 PRO A C 1
ATOM 714 O O . PRO A 1 94 ? 25.588 -8.393 -22.341 1.00 97.81 94 PRO A O 1
ATOM 717 N N . TYR A 1 95 ? 23.857 -7.631 -23.548 1.00 96.44 95 TYR A N 1
ATOM 718 C CA . TYR A 1 95 ? 23.538 -8.918 -24.168 1.00 96.44 95 TYR A CA 1
ATOM 719 C C . TYR A 1 95 ? 23.897 -8.941 -25.660 1.00 96.44 95 TYR A C 1
ATOM 721 O O . TYR A 1 95 ? 24.853 -9.593 -26.076 1.00 96.44 95 TYR A O 1
ATOM 729 N N . LYS A 1 96 ? 23.143 -8.214 -26.497 1.00 93.88 96 LYS A N 1
ATOM 730 C CA . LYS A 1 96 ? 23.371 -8.146 -27.952 1.00 93.88 96 LYS A CA 1
ATOM 731 C C . LYS A 1 96 ? 22.836 -6.843 -28.531 1.00 93.88 96 LYS A C 1
ATOM 733 O O . LYS A 1 96 ? 21.673 -6.494 -28.331 1.00 93.88 96 LYS A O 1
ATOM 738 N N . GLY A 1 97 ? 23.660 -6.154 -29.321 1.00 92.50 97 GLY A N 1
ATOM 739 C CA . GLY A 1 97 ? 23.289 -4.864 -29.907 1.00 92.50 97 GLY A CA 1
ATOM 740 C C . GLY A 1 97 ? 22.957 -3.845 -28.815 1.00 92.50 97 GLY A C 1
ATOM 741 O O . GLY A 1 97 ? 23.780 -3.593 -27.944 1.00 92.50 97 GLY A O 1
ATOM 742 N N . ASN A 1 98 ? 21.739 -3.302 -28.841 1.00 95.12 98 ASN A N 1
ATOM 743 C CA . ASN A 1 98 ? 21.270 -2.295 -27.880 1.00 95.12 98 ASN A CA 1
ATOM 744 C C . ASN A 1 98 ? 20.537 -2.895 -26.665 1.00 95.12 98 ASN A C 1
ATOM 746 O O . ASN A 1 98 ? 19.873 -2.160 -25.931 1.00 95.12 98 ASN A O 1
ATOM 750 N N . ILE A 1 99 ? 20.604 -4.218 -26.486 1.00 98.06 99 ILE A N 1
ATOM 751 C CA . ILE A 1 99 ? 19.839 -4.948 -25.473 1.00 98.06 99 ILE A CA 1
ATOM 752 C C . ILE A 1 99 ? 20.723 -5.282 -24.275 1.00 98.06 99 ILE A C 1
ATOM 754 O O . ILE A 1 99 ? 21.843 -5.771 -24.441 1.00 98.06 99 ILE A O 1
ATOM 758 N N . TRP A 1 100 ? 20.167 -5.064 -23.089 1.00 98.50 100 TRP A N 1
ATOM 759 C CA . TRP A 1 100 ? 20.728 -5.413 -21.790 1.00 98.50 100 TRP A CA 1
ATOM 760 C C . TRP A 1 100 ? 19.771 -6.355 -21.065 1.00 98.50 100 TRP A C 1
ATOM 762 O O . TRP A 1 100 ? 18.552 -6.229 -21.228 1.00 98.50 100 TRP A O 1
ATOM 772 N N . THR A 1 101 ? 20.303 -7.278 -20.267 1.00 98.44 101 THR A N 1
ATOM 773 C CA . THR A 1 101 ? 19.492 -8.276 -19.559 1.00 98.44 101 THR A CA 1
ATOM 774 C C . THR A 1 101 ? 19.977 -8.559 -18.148 1.00 98.44 101 THR A C 1
ATOM 776 O O . THR A 1 101 ? 21.166 -8.455 -17.863 1.00 98.44 101 THR A O 1
ATOM 779 N N . LEU A 1 102 ? 19.052 -8.974 -17.287 1.00 97.94 102 LEU A N 1
ATOM 780 C CA . LEU A 1 102 ? 19.319 -9.537 -15.963 1.00 97.94 102 LEU A CA 1
ATOM 781 C C . LEU A 1 102 ? 18.374 -10.718 -15.762 1.00 97.94 102 LEU A C 1
ATOM 783 O O . LEU A 1 102 ? 17.182 -10.588 -16.026 1.00 97.94 102 LEU A O 1
ATOM 787 N N . THR A 1 103 ? 18.896 -11.842 -15.286 1.00 97.25 103 THR A N 1
ATOM 788 C CA . THR A 1 103 ? 18.095 -13.024 -14.960 1.00 97.25 103 THR A CA 1
ATOM 789 C C . THR A 1 103 ? 17.951 -13.130 -13.449 1.00 97.25 103 THR A C 1
ATOM 791 O O . THR A 1 103 ? 18.953 -13.091 -12.740 1.00 97.25 103 THR A O 1
ATOM 794 N N . CYS A 1 104 ? 16.718 -13.285 -12.975 1.00 96.12 104 CYS A N 1
ATOM 795 C CA . CYS A 1 104 ? 16.375 -13.427 -11.563 1.00 96.12 104 CYS A CA 1
ATOM 796 C C . CYS A 1 104 ? 15.447 -14.625 -11.352 1.00 96.12 104 CYS A C 1
ATOM 798 O O . CYS A 1 104 ? 14.649 -14.968 -12.235 1.00 96.12 104 CYS A O 1
ATOM 800 N N . ASP A 1 105 ? 15.488 -15.198 -10.154 1.00 95.88 105 ASP A N 1
ATOM 801 C CA . ASP A 1 105 ? 14.472 -16.147 -9.720 1.00 95.88 105 ASP A CA 1
ATOM 802 C C . ASP A 1 105 ? 13.142 -15.423 -9.492 1.00 95.88 105 ASP A C 1
ATOM 804 O O . ASP A 1 105 ? 13.073 -14.298 -8.989 1.00 95.88 105 ASP A O 1
ATOM 808 N N . ALA A 1 106 ? 12.044 -16.064 -9.891 1.00 94.31 106 ALA A N 1
ATOM 809 C CA . ALA A 1 106 ? 10.721 -15.470 -9.782 1.00 94.31 106 ALA A CA 1
ATOM 810 C C . ALA A 1 106 ? 10.321 -15.207 -8.325 1.00 94.31 106 ALA A C 1
ATOM 812 O O . ALA A 1 106 ? 9.537 -14.297 -8.082 1.00 94.31 106 ALA A O 1
ATOM 813 N N . GLU A 1 107 ? 10.837 -15.967 -7.360 1.00 92.38 107 GLU A N 1
ATOM 814 C CA . GLU A 1 107 ? 10.540 -15.772 -5.935 1.00 92.38 107 GLU A CA 1
ATOM 815 C C . GLU A 1 107 ? 11.055 -14.426 -5.408 1.00 92.38 107 GLU A C 1
ATOM 817 O O . GLU A 1 107 ? 10.343 -13.759 -4.654 1.00 92.38 107 GLU A O 1
ATOM 822 N N . ASP A 1 108 ? 12.216 -13.970 -5.887 1.00 91.31 108 ASP A N 1
ATOM 823 C CA . ASP A 1 108 ? 12.786 -12.660 -5.541 1.00 91.31 108 ASP A CA 1
ATOM 824 C C . ASP A 1 108 ? 12.022 -11.502 -6.204 1.00 91.31 108 ASP A C 1
ATOM 826 O O . ASP A 1 108 ? 12.002 -10.367 -5.719 1.00 91.31 108 ASP A O 1
ATOM 830 N N . VAL A 1 109 ? 11.348 -11.800 -7.317 1.00 94.56 109 VAL A N 1
ATOM 831 C CA . VAL A 1 109 ? 10.600 -10.839 -8.134 1.00 94.56 109 VAL A CA 1
ATOM 832 C C . VAL A 1 109 ? 9.101 -10.828 -7.795 1.00 94.56 109 VAL A C 1
ATOM 834 O O . VAL A 1 109 ? 8.405 -9.853 -8.059 1.00 94.56 109 VAL A O 1
ATOM 837 N N . LYS A 1 110 ? 8.537 -11.863 -7.176 1.00 93.81 110 LYS A N 1
ATOM 838 C CA . LYS A 1 110 ? 7.096 -11.948 -6.862 1.00 93.81 110 LYS A CA 1
ATOM 839 C C . LYS A 1 110 ? 6.716 -11.136 -5.616 1.00 93.81 110 LYS A C 1
ATOM 841 O O . LYS A 1 110 ? 6.098 -11.642 -4.684 1.00 93.81 110 LYS A O 1
ATOM 846 N N . VAL A 1 111 ? 7.045 -9.844 -5.618 1.00 95.62 111 VAL A N 1
ATOM 847 C CA . VAL A 1 111 ? 6.647 -8.886 -4.578 1.00 95.62 111 VAL A CA 1
ATOM 848 C C . VAL A 1 111 ? 5.726 -7.822 -5.180 1.00 95.62 111 VAL A C 1
ATOM 850 O O . VAL A 1 111 ? 6.155 -7.091 -6.077 1.00 95.62 111 VAL A O 1
ATOM 853 N N . PRO A 1 112 ? 4.462 -7.709 -4.729 1.00 96.31 112 PRO A N 1
ATOM 854 C CA . PRO A 1 112 ? 3.500 -6.802 -5.340 1.00 96.31 112 PRO A CA 1
ATOM 855 C C . PRO A 1 112 ? 3.762 -5.336 -4.979 1.00 96.31 112 PRO A C 1
ATOM 857 O O . PRO A 1 112 ? 4.086 -5.002 -3.832 1.00 96.31 112 PRO A O 1
ATOM 860 N N . GLY A 1 113 ? 3.546 -4.458 -5.960 1.00 95.50 113 GLY A N 1
ATOM 861 C CA . GLY A 1 113 ? 3.382 -3.024 -5.747 1.00 95.50 113 GLY A CA 1
ATOM 862 C C . GLY A 1 113 ? 1.926 -2.584 -5.715 1.00 95.50 113 GLY A C 1
ATOM 863 O O . GLY A 1 113 ? 1.030 -3.411 -5.566 1.00 95.50 113 GLY A O 1
ATOM 864 N N . ASN A 1 114 ? 1.683 -1.275 -5.830 1.00 94.94 114 ASN A N 1
ATOM 865 C CA . ASN A 1 114 ? 0.365 -0.625 -5.714 1.00 94.94 114 ASN A CA 1
ATOM 866 C C . ASN A 1 114 ? -0.760 -1.277 -6.547 1.00 94.94 114 ASN A C 1
ATOM 868 O O . ASN A 1 114 ? -1.911 -1.324 -6.116 1.00 94.94 114 ASN A O 1
ATOM 872 N N . SER A 1 115 ? -0.425 -1.788 -7.725 1.00 95.56 115 SER A N 1
ATOM 873 C CA . SER A 1 115 ? -1.279 -2.487 -8.689 1.00 95.56 115 SER A CA 1
ATOM 874 C C . SER A 1 115 ? -1.667 -3.906 -8.267 1.00 95.56 115 SER A C 1
ATOM 876 O O . SER A 1 115 ? -2.555 -4.497 -8.884 1.00 95.56 115 SER A O 1
ATOM 878 N N . GLY A 1 116 ? -1.003 -4.459 -7.247 1.00 96.00 116 GLY A N 1
ATOM 879 C CA . GLY A 1 116 ? -1.133 -5.848 -6.808 1.00 96.00 116 GLY A CA 1
ATOM 880 C C . GLY A 1 116 ? -0.267 -6.841 -7.578 1.00 96.00 116 GLY A C 1
ATOM 881 O O . GLY A 1 116 ? -0.285 -8.024 -7.253 1.00 96.00 116 GLY A O 1
ATOM 882 N N . PHE A 1 117 ? 0.487 -6.375 -8.572 1.00 96.62 117 PHE A N 1
ATOM 883 C CA . PHE A 1 117 ? 1.473 -7.154 -9.320 1.00 96.62 117 PHE A CA 1
ATOM 884 C C . PHE A 1 117 ? 2.875 -6.600 -9.043 1.00 96.62 117 PHE A C 1
ATOM 886 O O . PHE A 1 117 ? 2.990 -5.452 -8.600 1.00 96.62 117 PHE A O 1
ATOM 893 N N . PRO A 1 118 ? 3.951 -7.362 -9.291 1.00 96.62 118 PRO A N 1
ATOM 894 C CA . PRO A 1 118 ? 5.293 -6.802 -9.256 1.00 96.62 118 PRO A CA 1
ATOM 895 C C . PRO A 1 118 ? 5.454 -5.667 -10.264 1.00 96.62 118 PRO A C 1
ATOM 897 O O . PRO A 1 118 ? 5.118 -5.807 -11.442 1.00 96.62 118 PRO A O 1
ATOM 900 N N . GLU A 1 119 ? 5.968 -4.536 -9.784 1.00 95.50 119 GLU A N 1
ATOM 901 C CA . GLU A 1 119 ? 6.134 -3.317 -10.572 1.00 95.50 119 GLU A CA 1
ATOM 902 C C . GLU A 1 119 ? 7.586 -2.892 -10.604 1.00 95.50 119 GLU A C 1
ATOM 904 O O . GLU A 1 119 ? 8.243 -2.838 -9.562 1.00 95.50 119 GLU A O 1
ATOM 909 N N . PHE A 1 120 ? 8.064 -2.494 -11.776 1.00 96.38 120 PHE A N 1
ATOM 910 C CA . PHE A 1 120 ? 9.445 -2.072 -11.921 1.00 96.38 120 PHE A CA 1
ATOM 911 C C . PHE A 1 120 ? 9.627 -0.924 -12.906 1.00 96.38 120 PHE A C 1
ATOM 913 O O . PHE A 1 120 ? 8.807 -0.663 -13.800 1.00 96.38 120 PHE A O 1
ATOM 920 N N . LYS A 1 121 ? 10.766 -0.257 -12.749 1.00 95.62 121 LYS A N 1
ATOM 921 C CA . LYS A 1 121 ? 11.307 0.720 -13.686 1.00 95.62 121 LYS A CA 1
ATOM 922 C C . LYS A 1 121 ? 12.747 0.378 -14.011 1.00 95.62 121 LYS A C 1
ATOM 924 O O . LYS A 1 121 ? 13.431 -0.286 -13.237 1.00 95.62 121 LYS A O 1
ATOM 929 N N . PHE A 1 122 ? 13.204 0.881 -15.149 1.00 96.56 122 PHE A N 1
ATOM 930 C CA . PHE A 1 122 ? 14.628 0.933 -15.423 1.00 96.56 122 PHE A CA 1
ATOM 931 C C . PHE A 1 122 ? 15.210 2.223 -14.857 1.00 96.56 122 PHE A C 1
ATOM 933 O O . PHE A 1 122 ? 14.620 3.294 -15.004 1.00 96.56 122 PHE A O 1
ATOM 940 N N . TYR A 1 123 ? 16.386 2.110 -14.254 1.00 95.75 123 TYR A N 1
ATOM 941 C CA . TYR A 1 123 ? 17.221 3.228 -13.848 1.00 95.75 123 TYR A CA 1
ATOM 942 C C . TYR A 1 123 ? 18.504 3.181 -14.675 1.00 95.75 123 TYR A C 1
ATOM 944 O O . TYR A 1 123 ? 19.240 2.195 -14.656 1.00 95.75 123 TYR A O 1
ATOM 952 N N . VAL A 1 124 ? 18.762 4.228 -15.452 1.00 96.69 124 VAL A N 1
ATOM 953 C CA . VAL A 1 124 ? 19.792 4.219 -16.493 1.00 96.69 124 VAL A CA 1
ATOM 954 C C . VAL A 1 124 ? 20.776 5.353 -16.265 1.00 96.69 124 VAL A C 1
ATOM 956 O O . VAL A 1 124 ? 20.389 6.510 -16.129 1.00 96.69 124 VAL A O 1
ATOM 959 N N . VAL A 1 125 ? 22.067 5.029 -16.269 1.00 96.56 125 VAL A N 1
ATOM 960 C CA . VAL A 1 125 ? 23.138 6.018 -16.412 1.00 96.56 125 VAL A CA 1
ATOM 961 C C . VAL A 1 125 ? 23.525 6.046 -17.883 1.00 96.56 125 VAL A C 1
ATOM 963 O O . VAL A 1 125 ? 23.984 5.030 -18.406 1.00 96.56 125 VAL A O 1
ATOM 966 N N . ALA A 1 126 ? 23.336 7.179 -18.554 1.00 96.31 126 ALA A N 1
ATOM 967 C CA . ALA A 1 126 ? 23.588 7.326 -19.986 1.00 96.31 126 ALA A CA 1
ATOM 968 C C . ALA A 1 126 ? 24.405 8.581 -20.299 1.00 96.31 126 ALA A C 1
ATOM 970 O O . ALA A 1 126 ? 24.322 9.585 -19.595 1.00 96.31 126 ALA A O 1
ATOM 971 N N . ASP A 1 127 ? 25.169 8.520 -21.384 1.00 96.06 127 ASP A N 1
ATOM 972 C CA . ASP A 1 127 ? 25.792 9.698 -21.977 1.00 96.06 127 ASP A CA 1
ATOM 973 C C . ASP A 1 127 ? 24.721 10.497 -22.737 1.00 96.06 127 ASP A C 1
ATOM 975 O O . ASP A 1 127 ? 24.065 9.971 -23.642 1.00 96.06 127 ASP A O 1
ATOM 979 N N . VAL A 1 128 ? 24.554 11.771 -22.378 1.00 93.88 128 VAL A N 1
ATOM 980 C CA . VAL A 1 128 ? 23.662 12.709 -23.068 1.00 93.88 128 VAL A CA 1
ATOM 981 C C . VAL A 1 128 ? 24.448 13.858 -23.679 1.00 93.88 128 VAL A C 1
ATOM 983 O O . VAL A 1 128 ? 25.372 14.411 -23.074 1.00 93.88 128 VAL A O 1
ATOM 986 N N . GLU A 1 129 ? 24.055 14.226 -24.892 1.00 93.81 129 GLU A N 1
ATOM 987 C CA . GLU A 1 129 ? 24.585 15.392 -25.583 1.00 93.81 129 GLU A CA 1
ATOM 988 C C . GLU A 1 129 ? 23.904 16.661 -25.068 1.00 93.81 129 GLU A C 1
ATOM 990 O O . GLU A 1 129 ? 22.686 16.710 -24.895 1.00 93.81 129 GLU A O 1
ATOM 995 N N . TYR A 1 130 ? 24.691 17.710 -24.857 1.00 92.50 130 TYR A N 1
ATOM 996 C CA . TYR A 1 130 ? 24.187 19.045 -24.578 1.00 92.50 130 TYR A CA 1
ATOM 997 C C . TYR A 1 130 ? 24.976 20.080 -25.374 1.00 92.50 130 TYR A C 1
ATOM 999 O O . TYR A 1 130 ? 26.188 19.956 -25.571 1.00 92.50 130 TYR A O 1
ATOM 1007 N N . VAL A 1 131 ? 24.277 21.118 -25.822 1.00 94.12 131 VAL A N 1
ATOM 1008 C CA . VAL A 1 131 ? 24.887 22.252 -26.514 1.00 94.12 131 VAL A CA 1
ATOM 1009 C C . VAL A 1 131 ? 25.288 23.292 -25.475 1.00 94.12 131 VAL A C 1
ATOM 1011 O O . VAL A 1 131 ? 24.513 23.631 -24.580 1.00 94.12 131 VAL A O 1
ATOM 1014 N N . THR A 1 132 ? 26.520 23.781 -25.567 1.00 93.69 132 THR A N 1
ATOM 1015 C CA . THR A 1 132 ? 27.031 24.876 -24.740 1.00 93.69 132 THR A CA 1
ATOM 1016 C C . THR A 1 132 ? 27.844 25.834 -25.590 1.00 93.69 132 THR A C 1
ATOM 1018 O O . THR A 1 132 ? 28.445 25.437 -26.584 1.00 93.69 132 THR A O 1
ATOM 1021 N N . THR A 1 133 ? 27.933 27.090 -25.171 1.00 94.75 133 THR A N 1
ATOM 1022 C CA . THR A 1 133 ? 28.751 28.086 -25.866 1.00 94.75 133 THR A CA 1
ATOM 1023 C C . THR A 1 133 ? 30.143 28.154 -25.249 1.00 94.75 133 THR A C 1
ATOM 1025 O O . THR A 1 133 ? 30.282 28.341 -24.041 1.00 94.75 133 THR A O 1
ATOM 1028 N N . VAL A 1 134 ? 31.186 28.022 -26.069 1.00 91.44 134 VAL A N 1
ATOM 1029 C CA . VAL A 1 134 ? 32.590 28.202 -25.671 1.00 91.44 134 VAL A CA 1
ATOM 1030 C C . VAL A 1 134 ? 33.209 29.239 -26.600 1.00 91.44 134 VAL A C 1
ATOM 1032 O O . VAL A 1 134 ? 33.189 29.071 -27.817 1.00 91.44 134 VAL A O 1
ATOM 1035 N N . CYS A 1 135 ? 33.722 30.338 -26.039 1.00 92.06 135 CYS A N 1
ATOM 1036 C CA . CYS A 1 135 ? 34.285 31.458 -26.809 1.00 92.06 135 CYS A CA 1
ATOM 1037 C C . CYS A 1 135 ? 33.336 31.988 -27.907 1.00 92.06 135 CYS A C 1
ATOM 1039 O O . CYS A 1 135 ? 33.765 32.282 -29.020 1.00 92.06 135 CYS A O 1
ATOM 1041 N N . GLY A 1 136 ? 32.033 32.070 -27.611 1.00 91.50 136 GLY A N 1
ATOM 1042 C CA . GLY A 1 136 ? 31.019 32.569 -28.548 1.00 91.50 136 GLY A CA 1
ATOM 1043 C C . GLY A 1 136 ? 30.594 31.589 -29.650 1.00 91.50 136 GLY A C 1
ATOM 1044 O O . GLY A 1 136 ? 29.792 31.967 -30.496 1.00 91.50 136 GLY A O 1
ATOM 1045 N N . LYS A 1 137 ? 31.090 30.343 -29.651 1.00 93.50 137 LYS A N 1
ATOM 1046 C CA . LYS A 1 137 ? 30.675 29.290 -30.592 1.00 93.50 137 LYS A CA 1
ATOM 1047 C C . LYS A 1 137 ? 29.909 28.190 -29.873 1.00 93.50 137 LYS A C 1
ATOM 1049 O O . LYS A 1 137 ? 30.307 27.783 -28.781 1.00 93.50 137 LYS A O 1
ATOM 1054 N N . GLU A 1 138 ? 28.846 27.694 -30.493 1.00 95.94 138 GLU A N 1
ATOM 1055 C CA . GLU A 1 138 ? 28.142 26.508 -30.010 1.00 95.94 138 GLU A CA 1
ATOM 1056 C C . GLU A 1 138 ? 29.021 25.266 -30.173 1.00 95.94 138 GLU A C 1
ATOM 1058 O O . GLU A 1 138 ? 29.621 25.025 -31.222 1.00 95.94 138 GLU A O 1
ATOM 1063 N N . VAL A 1 139 ? 29.111 24.481 -29.106 1.00 95.31 139 VAL A N 1
ATOM 1064 C CA . VAL A 1 139 ? 29.864 23.235 -29.030 1.00 95.31 139 VAL A CA 1
ATOM 1065 C C . VAL A 1 139 ? 28.963 22.186 -28.396 1.00 95.31 139 VAL A C 1
ATOM 1067 O O . VAL A 1 139 ? 28.407 22.403 -27.319 1.00 95.31 139 VAL A O 1
ATOM 1070 N N . THR A 1 140 ? 28.856 21.026 -29.041 1.00 95.50 140 THR A N 1
ATOM 1071 C CA . THR A 1 140 ? 28.185 19.860 -28.456 1.00 95.50 140 THR A CA 1
ATOM 1072 C C . THR A 1 140 ? 29.162 19.128 -27.547 1.00 95.50 140 THR A C 1
ATOM 1074 O O . THR A 1 140 ? 30.283 18.809 -27.946 1.00 95.50 140 THR A O 1
ATOM 1077 N N . ARG A 1 141 ? 28.753 18.883 -26.305 1.00 93.69 141 ARG A N 1
ATOM 1078 C CA . ARG A 1 141 ? 29.503 18.111 -25.311 1.00 93.69 141 ARG A CA 1
ATOM 1079 C C . ARG A 1 141 ? 28.647 16.966 -24.796 1.00 93.69 141 ARG A C 1
ATOM 1081 O O . ARG A 1 141 ? 27.433 16.978 -24.951 1.00 93.69 141 ARG A O 1
ATOM 1088 N N . THR A 1 142 ? 29.289 15.988 -24.168 1.00 93.94 142 THR A N 1
ATOM 1089 C CA . THR A 1 142 ? 28.611 14.853 -23.534 1.00 93.94 142 THR A CA 1
ATOM 1090 C C . THR A 1 142 ? 28.801 14.910 -22.023 1.00 93.94 142 THR A C 1
ATOM 1092 O O . THR A 1 142 ? 29.874 15.286 -21.548 1.00 93.94 142 THR A O 1
ATOM 1095 N N . ARG A 1 143 ? 27.771 14.535 -21.264 1.00 94.38 143 ARG A N 1
ATOM 1096 C CA . ARG A 1 143 ? 27.855 14.275 -19.818 1.00 94.38 143 ARG A CA 1
ATOM 1097 C C . ARG A 1 143 ? 27.052 13.029 -19.463 1.00 94.38 143 ARG A C 1
ATOM 1099 O O . ARG A 1 143 ? 26.138 12.672 -20.197 1.00 94.38 143 ARG A O 1
ATOM 1106 N N . GLN A 1 144 ? 27.360 12.408 -18.330 1.00 95.75 144 GLN A N 1
ATOM 1107 C CA . GLN A 1 144 ? 26.533 11.327 -17.802 1.00 95.75 144 GLN A CA 1
ATOM 1108 C C . GLN A 1 144 ? 25.322 11.891 -17.064 1.00 95.75 144 GLN A C 1
ATOM 1110 O O . GLN A 1 144 ? 25.466 12.748 -16.191 1.00 95.75 144 GLN A O 1
ATOM 1115 N N . GLU A 1 145 ? 24.143 11.374 -17.386 1.00 95.25 145 GLU A N 1
ATOM 1116 C CA . GLU A 1 145 ? 22.900 11.650 -16.676 1.00 95.25 145 GLU A CA 1
ATOM 1117 C C . GLU A 1 145 ? 22.254 10.370 -16.160 1.00 95.25 145 GLU A C 1
ATOM 1119 O O . GLU A 1 145 ? 22.414 9.285 -16.720 1.00 95.25 145 GLU A O 1
ATOM 1124 N N . LYS A 1 146 ? 21.527 10.527 -15.053 1.00 94.69 146 LYS A N 1
ATOM 1125 C CA . LYS A 1 146 ? 20.704 9.494 -14.430 1.00 94.69 146 LYS A CA 1
ATOM 1126 C C . LYS A 1 146 ? 19.273 9.681 -14.912 1.00 94.69 146 LYS A C 1
ATOM 1128 O O . LYS A 1 146 ? 18.728 10.775 -14.788 1.00 94.69 146 LYS A O 1
ATOM 1133 N N . MET A 1 147 ? 18.687 8.628 -15.461 1.00 93.75 147 MET A N 1
ATOM 1134 C CA . MET A 1 147 ? 17.391 8.660 -16.128 1.00 93.75 147 MET A CA 1
ATOM 1135 C C . MET A 1 147 ? 16.508 7.518 -15.624 1.00 93.75 147 MET A C 1
ATOM 1137 O O . MET A 1 147 ? 16.976 6.395 -15.464 1.00 93.75 147 MET A O 1
ATOM 1141 N N . GLU A 1 148 ? 15.221 7.796 -15.442 1.00 93.81 148 GLU A N 1
ATOM 1142 C CA . GLU A 1 148 ? 14.180 6.806 -15.135 1.00 93.81 148 GLU A CA 1
ATOM 1143 C C . GLU A 1 148 ? 13.147 6.827 -16.269 1.00 93.81 148 GLU A C 1
ATOM 1145 O O . GLU A 1 148 ? 12.124 7.516 -16.165 1.00 93.81 148 GLU A O 1
ATOM 1150 N N . PRO A 1 149 ? 13.427 6.179 -17.416 1.00 94.50 149 PRO A N 1
ATOM 1151 C CA . PRO A 1 149 ? 12.497 6.204 -18.531 1.00 94.50 149 PRO A CA 1
ATOM 1152 C C . PRO A 1 149 ? 11.186 5.493 -18.158 1.00 94.50 149 PRO A C 1
ATOM 1154 O O . PRO A 1 149 ? 11.178 4.455 -17.495 1.00 94.50 149 PRO A O 1
ATOM 1157 N N . ALA A 1 150 ? 10.062 6.064 -18.594 1.00 95.50 150 ALA A N 1
ATOM 1158 C CA . ALA A 1 150 ? 8.749 5.464 -18.385 1.00 95.50 150 ALA A CA 1
ATOM 1159 C C . ALA A 1 150 ? 8.617 4.138 -19.149 1.00 95.50 150 ALA A C 1
ATOM 1161 O O . ALA A 1 150 ? 9.271 3.918 -20.169 1.00 95.50 150 ALA A O 1
ATOM 1162 N N . ALA A 1 151 ? 7.732 3.272 -18.665 1.00 95.38 151 ALA A N 1
ATOM 1163 C CA . ALA A 1 151 ? 7.336 2.052 -19.351 1.00 95.38 151 ALA A CA 1
ATOM 1164 C C . ALA A 1 151 ? 6.883 2.331 -20.806 1.00 95.38 151 ALA A C 1
ATOM 1166 O O . ALA A 1 151 ? 6.128 3.270 -21.058 1.00 95.38 151 ALA A O 1
ATOM 1167 N N . VAL A 1 152 ? 7.336 1.515 -21.771 1.00 94.50 152 VAL A N 1
ATOM 1168 C CA . VAL A 1 152 ? 7.137 1.768 -23.222 1.00 94.50 152 VAL A CA 1
ATOM 1169 C C . VAL A 1 152 ? 6.159 0.820 -23.916 1.00 94.50 152 VAL A C 1
ATOM 1171 O O . VAL A 1 152 ? 5.722 1.105 -25.034 1.00 94.50 152 VAL A O 1
ATOM 1174 N N . SER A 1 153 ? 5.807 -0.302 -23.278 1.00 90.50 153 SER A N 1
ATOM 1175 C CA . SER A 1 153 ? 4.763 -1.215 -23.751 1.00 90.50 153 SER A CA 1
ATOM 1176 C C . SER A 1 153 ? 3.480 -0.479 -24.129 1.00 90.50 153 SER A C 1
ATOM 1178 O O . SER A 1 153 ? 2.990 0.386 -23.413 1.00 90.50 153 SER A O 1
ATOM 1180 N N . ARG A 1 154 ? 2.896 -0.867 -25.261 1.00 88.81 154 ARG A N 1
ATOM 1181 C CA . ARG A 1 154 ? 1.540 -0.458 -25.658 1.00 88.81 154 ARG A CA 1
ATOM 1182 C C . ARG A 1 154 ? 0.526 -1.582 -25.473 1.00 88.81 154 ARG A C 1
ATOM 1184 O O . ARG A 1 154 ? -0.612 -1.458 -25.919 1.00 88.81 154 ARG A O 1
ATOM 1191 N N . ILE A 1 155 ? 0.954 -2.695 -24.881 1.00 91.75 155 ILE A N 1
ATOM 1192 C CA . ILE A 1 155 ? 0.119 -3.870 -24.650 1.00 91.75 155 ILE A CA 1
ATOM 1193 C C . ILE A 1 155 ? -0.730 -3.590 -23.403 1.00 91.75 155 ILE A C 1
ATOM 1195 O O . ILE A 1 155 ? -0.160 -3.395 -22.324 1.00 91.75 155 ILE A O 1
ATOM 1199 N N . PRO A 1 156 ? -2.071 -3.548 -23.520 1.00 92.31 156 PRO A N 1
ATOM 1200 C CA . PRO A 1 156 ? -2.936 -3.295 -22.376 1.00 92.31 156 PRO A CA 1
ATOM 1201 C C . PRO A 1 156 ? -2.721 -4.328 -21.268 1.00 92.31 156 PRO A C 1
ATOM 1203 O O . PRO A 1 156 ? -2.611 -5.521 -21.539 1.00 92.31 156 PRO A O 1
ATOM 1206 N N . GLY A 1 157 ? -2.692 -3.855 -20.024 1.00 93.62 157 GLY A N 1
ATOM 1207 C CA . GLY A 1 157 ? -2.623 -4.708 -18.840 1.00 93.62 157 GLY A CA 1
ATOM 1208 C C . GLY A 1 157 ? -1.219 -5.016 -18.313 1.00 93.62 157 GLY A C 1
ATOM 1209 O O . GLY A 1 157 ? -1.090 -5.779 -17.367 1.00 93.62 157 GLY A O 1
ATOM 1210 N N . PHE A 1 158 ? -0.180 -4.397 -18.876 1.00 95.06 158 PHE A N 1
ATOM 1211 C CA . PHE A 1 158 ? 1.220 -4.596 -18.466 1.00 95.06 158 PHE A CA 1
ATOM 1212 C C . PHE A 1 158 ? 1.885 -3.339 -17.902 1.00 95.06 158 PHE A C 1
ATOM 1214 O O . PHE A 1 158 ? 3.106 -3.270 -17.772 1.00 95.06 158 PHE A O 1
ATOM 1221 N N . GLN A 1 159 ? 1.089 -2.313 -17.613 1.00 94.50 159 GLN A N 1
ATOM 1222 C CA . GLN A 1 159 ? 1.565 -1.031 -17.114 1.00 94.50 159 GLN A CA 1
ATOM 1223 C C . GLN A 1 159 ? 0.534 -0.401 -16.191 1.00 94.50 159 GLN A C 1
ATOM 1225 O O . GLN A 1 159 ? -0.672 -0.549 -16.394 1.00 94.50 159 GLN A O 1
ATOM 1230 N N . MET A 1 160 ? 1.026 0.362 -15.222 1.00 93.75 160 MET A N 1
ATOM 1231 C CA . MET A 1 160 ? 0.224 1.281 -14.424 1.00 93.75 160 MET A CA 1
ATOM 1232 C C . MET A 1 160 ? 1.045 2.543 -14.162 1.00 93.75 160 MET A C 1
ATOM 1234 O O . MET A 1 160 ? 2.195 2.471 -13.726 1.00 93.75 160 MET A O 1
ATOM 1238 N N . ALA A 1 161 ? 0.461 3.710 -14.447 1.00 91.00 161 ALA A N 1
ATOM 1239 C CA . ALA A 1 161 ? 1.173 4.986 -14.466 1.00 91.00 161 ALA A CA 1
ATOM 1240 C C . ALA A 1 161 ? 2.445 4.922 -15.343 1.00 91.00 161 ALA A C 1
ATOM 1242 O O . ALA A 1 161 ? 2.343 4.783 -16.555 1.00 91.00 161 ALA A O 1
ATOM 1243 N N . THR A 1 162 ? 3.638 5.040 -14.753 1.00 92.94 162 THR A N 1
ATOM 1244 C CA . THR A 1 162 ? 4.923 4.970 -15.478 1.00 92.94 162 THR A CA 1
ATOM 1245 C C . THR A 1 162 ? 5.676 3.657 -15.263 1.00 92.94 162 THR A C 1
ATOM 1247 O O . THR A 1 162 ? 6.785 3.517 -15.779 1.00 92.94 162 THR A O 1
ATOM 1250 N N . ASN A 1 163 ? 5.104 2.714 -14.507 1.00 95.25 163 ASN A N 1
ATOM 1251 C CA . ASN A 1 163 ? 5.728 1.434 -14.172 1.00 95.25 163 ASN A CA 1
ATOM 1252 C C . ASN A 1 163 ? 5.412 0.359 -15.220 1.00 95.25 163 ASN A C 1
ATOM 1254 O O . ASN A 1 163 ? 4.314 0.329 -15.784 1.00 95.25 163 ASN A O 1
ATOM 1258 N N . ASN A 1 164 ? 6.359 -0.558 -15.421 1.00 96.81 164 ASN A N 1
ATOM 1259 C CA . ASN A 1 164 ? 6.109 -1.842 -16.074 1.00 96.81 164 ASN A CA 1
ATOM 1260 C C . ASN A 1 164 ? 5.578 -2.824 -15.019 1.00 96.81 164 ASN A C 1
ATOM 1262 O O . ASN A 1 164 ? 6.014 -2.772 -13.866 1.00 96.81 164 ASN A O 1
ATOM 1266 N N . LEU A 1 165 ? 4.662 -3.710 -15.407 1.00 96.44 165 LEU A N 1
ATOM 1267 C CA . LEU A 1 165 ? 4.112 -4.755 -14.543 1.00 96.44 165 LEU A CA 1
ATOM 1268 C C . LEU A 1 165 ? 4.522 -6.137 -15.040 1.00 96.44 165 LEU A C 1
ATOM 1270 O O . LEU A 1 165 ? 4.450 -6.412 -16.239 1.00 96.44 165 LEU A O 1
ATOM 1274 N N . ILE A 1 166 ? 4.888 -7.009 -14.105 1.00 95.88 166 ILE A N 1
ATOM 1275 C CA . ILE A 1 166 ? 5.187 -8.415 -14.376 1.00 95.88 166 ILE A CA 1
ATOM 1276 C C . ILE A 1 166 ? 3.951 -9.236 -14.031 1.00 95.88 166 ILE A C 1
ATOM 1278 O O . ILE A 1 166 ? 3.535 -9.295 -12.878 1.00 95.88 166 ILE A O 1
ATOM 1282 N N . LEU A 1 167 ? 3.369 -9.869 -15.041 1.00 95.00 167 LEU A N 1
ATOM 1283 C CA . LEU A 1 167 ? 2.306 -10.855 -14.888 1.00 95.00 167 LEU A CA 1
ATOM 1284 C C . LEU A 1 167 ? 2.890 -12.252 -15.079 1.00 95.00 167 LEU A C 1
ATOM 1286 O O . LEU A 1 167 ? 3.611 -12.488 -16.055 1.00 95.00 167 LEU A O 1
ATOM 1290 N N . PHE A 1 168 ? 2.551 -13.151 -14.160 1.00 93.69 168 PHE A N 1
ATOM 1291 C CA . PHE A 1 168 ? 2.944 -14.556 -14.121 1.00 93.69 168 PHE A CA 1
ATOM 1292 C C . PHE A 1 168 ? 1.838 -15.474 -14.668 1.00 93.69 168 PHE A C 1
ATOM 1294 O O . PHE A 1 168 ? 0.702 -15.033 -14.867 1.00 93.69 168 PHE A O 1
ATOM 1301 N N . PRO A 1 169 ? 2.133 -16.760 -14.945 1.00 90.25 169 PRO A N 1
ATOM 1302 C CA . PRO A 1 169 ? 1.108 -17.720 -15.338 1.00 90.25 169 PRO A CA 1
ATOM 1303 C C . PRO A 1 169 ? -0.067 -17.732 -14.353 1.00 90.25 169 PRO A C 1
ATOM 1305 O O . PRO A 1 169 ? 0.122 -17.862 -13.148 1.00 90.25 169 PRO A O 1
ATOM 1308 N N . GLY A 1 170 ? -1.283 -17.586 -14.881 1.00 88.25 170 GLY A N 1
ATOM 1309 C CA . GLY A 1 170 ? -2.515 -17.481 -14.091 1.00 88.25 170 GLY A CA 1
ATOM 1310 C C . GLY A 1 170 ? -3.028 -16.050 -13.900 1.00 88.25 170 GLY A C 1
ATOM 1311 O O . GLY A 1 170 ? -4.228 -15.881 -13.679 1.00 88.25 170 GLY A O 1
ATOM 1312 N N . ASP A 1 171 ? -2.179 -15.035 -14.071 1.00 92.56 171 ASP A N 1
ATOM 1313 C CA . ASP A 1 171 ? -2.593 -13.633 -14.004 1.00 92.56 171 ASP A CA 1
ATOM 1314 C C . ASP A 1 171 ? -3.416 -13.213 -15.232 1.00 92.56 171 ASP A C 1
ATOM 1316 O O . ASP A 1 171 ? -3.152 -13.628 -16.365 1.00 92.56 171 ASP A O 1
ATOM 1320 N N . ASP A 1 172 ? -4.404 -12.342 -15.006 1.00 92.12 172 ASP A N 1
ATOM 1321 C CA . ASP A 1 172 ? -5.267 -11.791 -16.053 1.00 92.12 172 ASP A CA 1
ATOM 1322 C C . ASP A 1 172 ? -4.960 -10.296 -16.289 1.00 92.12 172 ASP A C 1
ATOM 1324 O O . ASP A 1 172 ? -5.283 -9.459 -15.436 1.00 92.12 172 ASP A O 1
ATOM 1328 N N . PRO A 1 173 ? -4.387 -9.912 -17.448 1.00 93.12 173 PRO A N 1
ATOM 1329 C CA . PRO A 1 173 ? -4.100 -8.513 -17.766 1.00 93.12 173 PRO A CA 1
ATOM 1330 C C . PRO A 1 173 ? -5.353 -7.632 -17.836 1.00 93.12 173 PRO A C 1
ATOM 1332 O O . PRO A 1 173 ? -5.245 -6.413 -17.674 1.00 93.12 173 PRO A O 1
ATOM 1335 N N . ALA A 1 174 ? -6.551 -8.201 -18.014 1.00 94.62 174 ALA A N 1
ATOM 1336 C CA . ALA A 1 174 ? -7.792 -7.430 -17.957 1.00 94.62 174 ALA A CA 1
ATOM 1337 C C . ALA A 1 174 ? -8.018 -6.795 -16.573 1.00 94.62 174 ALA A C 1
ATOM 1339 O O . ALA A 1 174 ? -8.549 -5.687 -16.491 1.00 94.62 174 ALA A O 1
ATOM 1340 N N . VAL A 1 175 ? -7.549 -7.437 -15.494 1.00 94.50 175 VAL A N 1
ATOM 1341 C CA . VAL A 1 175 ? -7.617 -6.877 -14.132 1.00 94.50 175 VAL A CA 1
ATOM 1342 C C . VAL A 1 175 ? -6.811 -5.583 -14.045 1.00 94.50 175 VAL A C 1
ATOM 1344 O O . VAL A 1 175 ? -7.300 -4.583 -13.523 1.00 94.50 175 VAL A O 1
ATOM 1347 N N . VAL A 1 176 ? -5.602 -5.561 -14.614 1.00 95.38 176 VAL A N 1
ATOM 1348 C CA . VAL A 1 176 ? -4.783 -4.341 -14.675 1.00 95.38 176 VAL A CA 1
ATOM 1349 C C . VAL A 1 176 ? -5.490 -3.256 -15.481 1.00 95.38 176 VAL A C 1
ATOM 1351 O O . VAL A 1 176 ? -5.530 -2.110 -15.041 1.00 95.38 176 VAL A O 1
ATOM 1354 N N . VAL A 1 177 ? -6.072 -3.599 -16.636 1.00 95.25 177 VAL A N 1
ATOM 1355 C CA . VAL A 1 177 ? -6.790 -2.631 -17.484 1.00 95.25 177 VAL A CA 1
ATOM 1356 C C . VAL A 1 177 ? -7.918 -1.941 -16.714 1.00 95.25 177 VAL A C 1
ATOM 1358 O O . VAL A 1 177 ? -8.057 -0.720 -16.807 1.00 95.25 177 VAL A O 1
ATOM 1361 N N . GLU A 1 178 ? -8.701 -2.681 -15.928 1.00 95.00 178 GLU A N 1
ATOM 1362 C CA . GLU A 1 178 ? -9.749 -2.085 -15.091 1.00 95.00 178 GLU A CA 1
ATOM 1363 C C . GLU A 1 178 ? -9.171 -1.265 -13.930 1.00 95.00 178 GLU A C 1
ATOM 1365 O O . GLU A 1 178 ? -9.616 -0.139 -13.684 1.00 95.00 178 GLU A O 1
ATOM 1370 N N . ASN A 1 179 ? -8.128 -1.767 -13.265 1.00 95.44 179 ASN A N 1
ATOM 1371 C CA . ASN A 1 179 ? -7.471 -1.068 -12.161 1.00 95.44 179 ASN A CA 1
ATOM 1372 C C . ASN A 1 179 ? -6.869 0.279 -12.598 1.00 95.44 179 ASN A C 1
ATOM 1374 O O . ASN A 1 179 ? -6.979 1.266 -11.867 1.00 95.44 179 ASN A O 1
ATOM 1378 N N . VAL A 1 180 ? -6.293 0.364 -13.804 1.00 94.31 180 VAL A N 1
ATOM 1379 C CA . VAL A 1 180 ? -5.730 1.611 -14.352 1.00 94.31 180 VAL A CA 1
ATOM 1380 C C . VAL A 1 180 ? -6.791 2.711 -14.430 1.00 94.31 180 VAL A C 1
ATOM 1382 O O . VAL A 1 180 ? -6.526 3.830 -13.980 1.00 94.31 180 VAL A O 1
ATOM 1385 N N . LYS A 1 181 ? -8.016 2.391 -14.878 1.00 92.94 181 LYS A N 1
ATOM 1386 C CA . LYS A 1 181 ? -9.133 3.357 -14.958 1.00 92.94 181 LYS A CA 1
ATOM 1387 C C . LYS A 1 181 ? -9.461 3.982 -13.601 1.00 92.94 181 LYS A C 1
ATOM 1389 O O . LYS A 1 181 ? -9.847 5.149 -13.530 1.00 92.94 181 LYS A O 1
ATOM 1394 N N . VAL A 1 182 ? -9.325 3.208 -12.524 1.00 93.12 182 VAL A N 1
ATOM 1395 C CA . VAL A 1 182 ? -9.540 3.687 -11.153 1.00 93.12 182 VAL A CA 1
ATOM 1396 C C . VAL A 1 182 ? -8.334 4.491 -10.671 1.00 93.12 182 VAL A C 1
ATOM 1398 O O . VAL A 1 182 ? -8.508 5.575 -10.115 1.00 93.12 182 VAL A O 1
ATOM 1401 N N . SER A 1 183 ? -7.119 3.994 -10.918 1.00 93.19 183 SER A N 1
ATOM 1402 C CA . SER A 1 183 ? -5.874 4.567 -10.392 1.00 93.19 183 SER A CA 1
ATOM 1403 C C . SER A 1 183 ? -5.594 6.001 -10.847 1.00 93.19 183 SER A C 1
ATOM 1405 O O . SER A 1 183 ? -5.013 6.790 -10.103 1.00 93.19 183 SER A O 1
ATOM 1407 N N . GLU A 1 184 ? -6.048 6.369 -12.045 1.00 90.38 184 GLU A N 1
ATOM 1408 C CA . GLU A 1 184 ? -5.825 7.698 -12.616 1.00 90.38 184 GLU A CA 1
ATOM 1409 C C . GLU A 1 184 ? -6.916 8.708 -12.245 1.00 90.38 184 GLU A C 1
ATOM 1411 O O . GLU A 1 184 ? -6.807 9.898 -12.560 1.00 90.38 184 GLU A O 1
ATOM 1416 N N . ARG A 1 185 ? -7.971 8.262 -11.553 1.00 93.06 185 ARG A N 1
ATOM 1417 C CA . ARG A 1 185 ? -9.139 9.092 -11.279 1.00 93.06 185 ARG A CA 1
ATOM 1418 C C . ARG A 1 185 ? -8.837 10.164 -10.232 1.00 93.06 185 ARG A C 1
ATOM 1420 O O . ARG A 1 185 ? -8.416 9.879 -9.109 1.00 93.06 185 ARG A O 1
ATOM 1427 N N . VAL A 1 186 ? -9.173 11.403 -10.590 1.00 95.19 186 VAL A N 1
ATOM 1428 C CA . VAL A 1 186 ? -9.258 12.547 -9.677 1.00 95.19 186 VAL A CA 1
ATOM 1429 C C . VAL A 1 186 ? -10.706 13.025 -9.624 1.00 95.19 186 VAL A C 1
ATOM 1431 O O . VAL A 1 186 ? -11.191 13.614 -10.589 1.00 95.19 186 VAL A O 1
ATOM 1434 N N . LYS A 1 187 ? -11.399 12.760 -8.514 1.00 96.00 187 LYS A N 1
ATOM 1435 C CA . LYS A 1 187 ? -12.769 13.230 -8.282 1.00 96.00 187 LYS A CA 1
ATOM 1436 C C . LYS A 1 187 ? -12.754 14.657 -7.739 1.00 96.00 187 LYS A C 1
ATOM 1438 O O . LYS A 1 187 ? -11.998 14.982 -6.823 1.00 96.00 187 LYS A O 1
ATOM 1443 N N . LYS A 1 188 ? -13.615 15.510 -8.284 1.00 96.88 188 LYS A N 1
ATOM 1444 C CA . LYS A 1 188 ? -13.865 16.869 -7.784 1.00 96.88 188 LYS A CA 1
ATOM 1445 C C . LYS A 1 188 ? -14.950 16.841 -6.716 1.00 96.88 188 LYS A C 1
ATOM 1447 O O . LYS A 1 188 ? -15.848 16.012 -6.777 1.00 96.88 188 LYS A O 1
ATOM 1452 N N . LEU A 1 189 ? -14.941 17.825 -5.815 1.00 97.38 189 LEU A N 1
ATOM 1453 C CA . LEU A 1 189 ? -15.945 17.931 -4.746 1.00 97.38 189 LEU A CA 1
ATOM 1454 C C . LEU A 1 189 ? -17.402 17.833 -5.244 1.00 97.38 189 LEU A C 1
ATOM 1456 O O . LEU A 1 189 ? -18.212 17.171 -4.618 1.00 97.38 189 LEU A O 1
ATOM 1460 N N . LYS A 1 190 ? -17.716 18.413 -6.410 1.00 97.50 190 LYS A N 1
ATOM 1461 C CA . LYS A 1 190 ? -19.059 18.369 -7.023 1.00 97.50 190 LYS A CA 1
ATOM 1462 C C . LYS A 1 190 ? -19.539 16.979 -7.473 1.00 97.50 190 LYS A C 1
ATOM 1464 O O . LYS A 1 190 ? -20.688 16.847 -7.870 1.00 97.50 190 LYS A O 1
ATOM 1469 N N . GLU A 1 191 ? -18.647 15.990 -7.533 1.00 97.44 191 GLU A N 1
ATOM 1470 C CA . GLU A 1 191 ? -18.997 14.598 -7.855 1.00 97.44 191 GLU A CA 1
ATOM 1471 C C . GLU A 1 191 ? -19.477 13.823 -6.624 1.00 97.44 191 GLU A C 1
ATOM 1473 O O . GLU A 1 191 ? -19.866 12.667 -6.764 1.00 97.44 191 GLU A O 1
ATOM 1478 N N . PHE A 1 192 ? -19.422 14.441 -5.444 1.00 97.62 192 PHE A N 1
ATOM 1479 C CA . PHE A 1 192 ? -19.886 13.874 -4.191 1.00 97.62 192 PHE A CA 1
ATOM 1480 C C . PHE A 1 192 ? -21.135 14.615 -3.721 1.00 97.62 192 PHE A C 1
ATOM 1482 O O . PHE A 1 192 ? -21.203 15.847 -3.769 1.00 97.62 192 PHE A O 1
ATOM 1489 N N . ASP A 1 193 ? -22.103 13.861 -3.230 1.00 97.62 193 ASP A N 1
ATOM 1490 C CA . ASP A 1 193 ? -23.291 14.375 -2.574 1.00 97.62 193 ASP A CA 1
ATOM 1491 C C . ASP A 1 193 ? -23.055 14.404 -1.060 1.00 97.62 193 ASP A C 1
ATOM 1493 O O . ASP A 1 193 ? -23.130 13.387 -0.379 1.00 97.62 193 ASP A O 1
ATOM 1497 N N . LEU A 1 194 ? -22.763 15.585 -0.509 1.00 97.62 194 LEU A N 1
ATOM 1498 C CA . LEU A 1 194 ? -22.457 15.738 0.921 1.00 97.62 194 LEU A CA 1
ATOM 1499 C C . LEU A 1 194 ? -23.662 15.477 1.846 1.00 97.62 194 LEU A C 1
ATOM 1501 O O . LEU A 1 194 ? -23.495 15.461 3.064 1.00 97.62 194 LEU A O 1
ATOM 1505 N N . SER A 1 195 ? -24.867 15.271 1.297 1.00 96.62 195 SER A N 1
ATOM 1506 C CA . SER A 1 195 ? -26.018 14.795 2.077 1.00 96.62 195 SER A CA 1
ATOM 1507 C C . SER A 1 195 ? -25.990 13.280 2.310 1.00 96.62 195 SER A C 1
ATOM 1509 O O . SER A 1 195 ? -26.676 12.782 3.204 1.00 96.62 195 SER A O 1
ATOM 1511 N N . LYS A 1 196 ? -25.173 12.550 1.540 1.00 97.81 196 LYS A N 1
ATOM 1512 C CA . LYS A 1 196 ? -25.033 11.098 1.601 1.00 97.81 196 LYS A CA 1
ATOM 1513 C C . LYS A 1 196 ? -23.862 10.694 2.500 1.00 97.81 196 LYS A C 1
ATOM 1515 O O . LYS A 1 196 ? -22.711 11.026 2.193 1.00 97.81 196 LYS A O 1
ATOM 1520 N N . PRO A 1 197 ? -24.105 9.949 3.594 1.00 96.69 197 PRO A N 1
ATOM 1521 C CA . PRO A 1 197 ? -23.043 9.492 4.487 1.00 96.69 197 PRO A CA 1
ATOM 1522 C C . PRO A 1 197 ? -21.930 8.712 3.775 1.00 96.69 197 PRO A C 1
ATOM 1524 O O . PRO A 1 197 ? -20.765 8.846 4.140 1.00 96.69 197 PRO A O 1
ATOM 1527 N N . GLU A 1 198 ? -22.255 7.937 2.739 1.00 97.19 198 GLU A N 1
ATOM 1528 C CA . GLU A 1 198 ? -21.296 7.152 1.960 1.00 97.19 198 GLU A CA 1
ATOM 1529 C C . GLU A 1 198 ? -20.301 8.012 1.168 1.00 97.19 198 GLU A C 1
ATOM 1531 O O . GLU A 1 198 ? -19.118 7.670 1.082 1.00 97.19 198 GLU A O 1
ATOM 1536 N N . ASP A 1 199 ? -20.736 9.156 0.641 1.00 98.12 199 ASP A N 1
ATOM 1537 C CA . ASP A 1 199 ? -19.870 10.081 -0.090 1.00 98.12 199 ASP A CA 1
ATOM 1538 C C . ASP A 1 199 ? -18.997 10.878 0.884 1.00 98.12 199 ASP A C 1
ATOM 1540 O O . ASP A 1 199 ? -17.797 11.048 0.650 1.00 98.12 199 ASP A O 1
ATOM 1544 N N . CYS A 1 200 ? -19.553 11.266 2.035 1.00 98.25 200 CYS A N 1
ATOM 1545 C CA . CYS A 1 200 ? -18.793 11.850 3.139 1.00 98.25 200 CYS A CA 1
ATOM 1546 C C . CYS A 1 200 ? -17.712 10.888 3.665 1.00 98.25 200 CYS A C 1
ATOM 1548 O O . CYS A 1 200 ? -16.553 11.283 3.834 1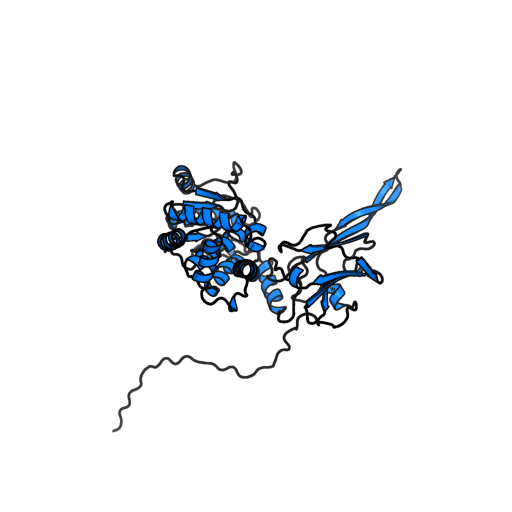.00 98.25 200 CYS A O 1
ATOM 1550 N N . ALA A 1 201 ? -18.058 9.614 3.868 1.00 97.94 201 ALA A N 1
ATOM 1551 C CA . ALA A 1 201 ? -17.126 8.550 4.240 1.00 97.94 201 ALA A CA 1
ATOM 1552 C C . ALA A 1 201 ? -16.072 8.315 3.149 1.00 97.94 201 ALA A C 1
ATOM 1554 O O . ALA A 1 201 ? -14.900 8.113 3.456 1.00 97.94 201 ALA A O 1
ATOM 1555 N N . THR A 1 202 ? -16.454 8.409 1.872 1.00 98.00 202 THR A N 1
ATOM 1556 C CA . THR A 1 202 ? -15.517 8.279 0.751 1.00 98.00 202 THR A CA 1
ATOM 1557 C C . THR A 1 202 ? -14.515 9.428 0.725 1.00 98.00 202 THR A C 1
ATOM 1559 O O . THR A 1 202 ? -13.324 9.167 0.623 1.00 98.00 202 THR A O 1
ATOM 1562 N N . ILE A 1 203 ? -14.942 10.688 0.855 1.00 97.81 203 ILE A N 1
ATOM 1563 C CA . ILE A 1 203 ? -14.019 11.837 0.870 1.00 97.81 203 ILE A CA 1
ATOM 1564 C C . ILE A 1 203 ? -13.069 11.755 2.071 1.00 97.81 203 ILE A C 1
ATOM 1566 O O . ILE A 1 203 ? -11.861 11.924 1.921 1.00 97.81 203 ILE A O 1
ATOM 1570 N N . SER A 1 204 ? -13.619 11.515 3.263 1.00 98.00 204 SER A N 1
ATOM 1571 C CA . SER A 1 204 ? -12.875 11.487 4.531 1.00 98.00 204 SER A CA 1
ATOM 1572 C C . SER A 1 204 ? -12.079 10.199 4.749 1.00 98.00 204 SER A C 1
ATOM 1574 O O . SER A 1 204 ? -11.256 10.131 5.661 1.00 98.00 204 SER A O 1
ATOM 1576 N N . ASN A 1 205 ? -12.326 9.169 3.939 1.00 98.50 205 ASN A N 1
ATOM 1577 C CA . ASN A 1 205 ? -11.868 7.801 4.163 1.00 98.50 205 ASN A CA 1
ATOM 1578 C C . ASN A 1 205 ? -12.299 7.230 5.535 1.00 98.50 205 ASN A C 1
ATOM 1580 O O . ASN A 1 205 ? -11.730 6.227 5.970 1.00 98.50 205 ASN A O 1
ATOM 1584 N N . VAL A 1 206 ? -13.264 7.858 6.229 1.00 98.69 206 VAL A N 1
ATOM 1585 C CA . VAL A 1 206 ? -13.667 7.488 7.591 1.00 98.69 206 VAL A CA 1
ATOM 1586 C C . VAL A 1 206 ? -14.693 6.364 7.576 1.00 98.69 206 VAL A C 1
ATOM 1588 O O . VAL A 1 206 ? -15.716 6.462 6.904 1.00 98.69 206 VAL A O 1
ATOM 1591 N N . ARG A 1 207 ? -14.426 5.298 8.334 1.00 98.56 207 ARG A N 1
ATOM 1592 C CA . ARG A 1 207 ? -15.344 4.164 8.530 1.00 98.56 207 ARG A CA 1
ATOM 1593 C C . ARG A 1 207 ? -14.940 3.310 9.727 1.00 98.56 207 ARG A C 1
ATOM 1595 O O . ARG A 1 207 ? -13.790 3.352 10.158 1.00 98.56 207 ARG A O 1
ATOM 1602 N N . VAL A 1 208 ? -15.875 2.506 10.222 1.00 98.69 208 VAL A N 1
ATOM 1603 C CA . VAL A 1 208 ? -15.607 1.482 11.241 1.00 98.69 208 VAL A CA 1
ATOM 1604 C C . VAL A 1 208 ? -14.795 0.340 10.624 1.00 98.69 208 VAL A C 1
ATOM 1606 O O . VAL A 1 208 ? -15.055 -0.077 9.494 1.00 98.69 208 VAL A O 1
ATOM 1609 N N . VAL A 1 209 ? -13.799 -0.150 11.359 1.00 98.88 209 VAL A N 1
ATOM 1610 C CA . VAL A 1 209 ? -12.976 -1.300 10.975 1.00 98.88 209 VAL A CA 1
ATOM 1611 C C . VAL A 1 209 ? -13.810 -2.589 11.075 1.00 98.88 209 VAL A C 1
ATOM 1613 O O . VAL A 1 209 ? -14.463 -2.789 12.104 1.00 98.88 209 VAL A O 1
ATOM 1616 N N . PRO A 1 210 ? -13.801 -3.479 10.060 1.00 98.62 210 PRO A N 1
ATOM 1617 C CA . PRO A 1 210 ? -14.571 -4.725 10.092 1.00 98.62 210 PRO A CA 1
ATOM 1618 C C . PRO A 1 210 ? -14.318 -5.567 11.348 1.00 98.62 210 PRO A C 1
ATOM 1620 O O . PRO A 1 210 ? -13.207 -5.594 11.872 1.00 98.62 210 PRO A O 1
ATOM 1623 N N . GLY A 1 211 ? -15.349 -6.262 11.833 1.00 98.00 211 GLY A N 1
ATOM 1624 C CA . GLY A 1 211 ? -15.267 -7.078 13.052 1.00 98.00 211 GLY A CA 1
ATOM 1625 C C . GLY A 1 211 ? -15.224 -6.283 14.366 1.00 98.00 211 GLY A C 1
ATOM 1626 O O . GLY A 1 211 ? -15.185 -6.896 15.433 1.00 98.00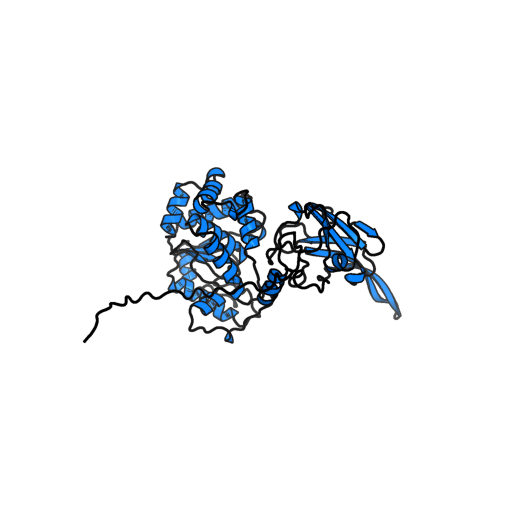 211 GLY A O 1
ATOM 1627 N N . THR A 1 212 ? -15.264 -4.946 14.309 1.00 98.69 212 THR A N 1
ATOM 1628 C CA . THR A 1 212 ? -15.268 -4.051 15.478 1.00 98.69 212 THR A CA 1
ATOM 1629 C C . THR A 1 212 ? -16.519 -3.167 15.497 1.00 98.69 212 THR A C 1
ATOM 1631 O O . THR A 1 212 ? -17.166 -2.968 14.469 1.00 98.69 212 THR A O 1
ATOM 1634 N N . SER A 1 213 ? -16.847 -2.612 16.662 1.00 98.19 213 SER A N 1
ATOM 1635 C CA . SER A 1 213 ? -17.884 -1.584 16.856 1.00 98.19 213 SER A CA 1
ATOM 1636 C C . SER A 1 213 ? -17.304 -0.237 17.312 1.00 98.19 213 SER A C 1
ATOM 1638 O O . SER A 1 213 ? -17.968 0.792 17.204 1.00 98.19 213 SER A O 1
ATOM 1640 N N . LYS A 1 214 ? -16.059 -0.236 17.812 1.00 98.62 214 LYS A N 1
ATOM 1641 C CA . LYS A 1 214 ? -15.419 0.918 18.471 1.00 98.62 214 LYS A CA 1
ATOM 1642 C C . LYS A 1 214 ? -14.100 1.364 17.841 1.00 98.62 214 LYS A C 1
ATOM 1644 O O . LYS A 1 214 ? -13.500 2.302 18.360 1.00 98.62 214 LYS A O 1
ATOM 1649 N N . LEU A 1 215 ? -13.627 0.729 16.766 1.00 98.88 215 LEU A N 1
ATOM 1650 C CA . LEU A 1 215 ? -12.432 1.176 16.043 1.00 98.88 215 LEU A CA 1
ATOM 1651 C C . LEU A 1 215 ? -12.828 1.837 14.725 1.00 98.88 215 LEU A C 1
ATOM 1653 O O . LEU A 1 215 ? -13.306 1.187 13.799 1.00 98.88 215 LEU A O 1
ATOM 1657 N N . ILE A 1 216 ? -12.586 3.137 14.632 1.00 98.88 216 ILE A N 1
ATOM 1658 C CA . ILE A 1 216 ? -12.810 3.942 13.439 1.00 98.88 216 ILE A CA 1
ATOM 1659 C C . ILE A 1 216 ? -11.454 4.201 12.780 1.00 98.88 216 ILE A C 1
ATOM 1661 O O . ILE A 1 216 ? -10.479 4.522 13.452 1.00 98.88 216 ILE A O 1
ATOM 1665 N N . ARG A 1 217 ? -11.375 4.080 11.456 1.00 98.81 217 ARG A N 1
ATOM 1666 C CA . ARG A 1 217 ? -10.178 4.400 10.664 1.00 98.81 217 ARG A CA 1
ATOM 1667 C C . ARG A 1 217 ? -10.463 5.533 9.692 1.00 98.81 217 ARG A C 1
ATOM 1669 O O . ARG A 1 217 ? -11.595 5.642 9.233 1.00 98.81 217 ARG A O 1
ATOM 1676 N N . GLY A 1 218 ? -9.450 6.312 9.311 1.00 98.38 218 GLY A N 1
ATOM 1677 C CA . GLY A 1 218 ? -9.605 7.300 8.240 1.00 98.38 218 GLY A CA 1
ATOM 1678 C C . GLY A 1 218 ? -8.382 8.166 7.959 1.00 98.38 218 GLY A C 1
ATOM 1679 O O . GLY A 1 218 ? -7.244 7.768 8.215 1.00 98.38 218 GLY A O 1
ATOM 1680 N N . TYR A 1 219 ? -8.618 9.335 7.362 1.00 98.06 219 TYR A N 1
ATOM 1681 C CA . TYR A 1 219 ? -7.582 10.313 7.025 1.00 98.06 219 TYR A CA 1
ATOM 1682 C C . TYR A 1 219 ? -7.017 11.038 8.253 1.00 98.06 219 TYR A C 1
ATOM 1684 O O . TYR A 1 219 ? -7.613 11.051 9.329 1.00 98.06 219 TYR A O 1
ATOM 1692 N N . HIS A 1 220 ? -5.891 11.727 8.083 1.00 98.38 220 HIS A N 1
ATOM 1693 C CA . HIS A 1 220 ? -5.373 12.591 9.136 1.00 98.38 220 HIS A CA 1
ATOM 1694 C C . HIS A 1 220 ? -6.347 13.749 9.464 1.00 98.38 220 HIS A C 1
ATOM 1696 O O . HIS A 1 220 ? -6.767 14.459 8.544 1.00 98.38 220 HIS A O 1
ATOM 1702 N N . PRO A 1 221 ? -6.663 14.015 10.750 1.00 97.88 221 PRO A N 1
ATOM 1703 C CA . PRO A 1 221 ? -7.665 15.018 11.123 1.00 97.88 221 PRO A CA 1
ATOM 1704 C C . PRO A 1 221 ? -7.274 16.476 10.873 1.00 97.88 221 PRO A C 1
ATOM 1706 O O . PRO A 1 221 ? -8.154 17.313 10.711 1.00 97.88 221 PRO A O 1
ATOM 1709 N N . TYR A 1 222 ? -5.985 16.811 10.830 1.00 96.56 222 TYR A N 1
ATOM 1710 C CA . TYR A 1 222 ? -5.546 18.209 10.729 1.00 96.56 222 TYR A CA 1
ATOM 1711 C C . TYR A 1 222 ? -4.424 18.457 9.718 1.00 96.56 222 TYR A C 1
ATOM 1713 O O . TYR A 1 222 ? -4.036 19.604 9.520 1.00 96.56 222 TYR A O 1
ATOM 1721 N N . LYS A 1 223 ? -3.901 17.417 9.055 1.00 97.56 223 LYS A N 1
ATOM 1722 C CA . LYS A 1 223 ? -2.789 17.565 8.107 1.00 97.56 223 LYS A CA 1
ATOM 1723 C C . LYS A 1 223 ? -3.284 17.738 6.677 1.00 97.56 223 LYS A C 1
ATOM 1725 O O . LYS A 1 223 ? -4.114 16.963 6.191 1.00 97.56 223 LYS A O 1
ATOM 1730 N N . ILE A 1 224 ? -2.739 18.736 5.988 1.00 95.50 224 ILE A N 1
ATOM 1731 C CA . ILE A 1 224 ? -2.966 18.953 4.561 1.00 95.50 224 ILE A CA 1
ATOM 1732 C C . ILE A 1 224 ? -2.074 17.980 3.790 1.00 95.50 224 ILE A C 1
ATOM 1734 O O . ILE A 1 224 ? -0.854 17.962 3.922 1.00 95.50 224 ILE A O 1
ATOM 1738 N N . SER A 1 225 ? -2.706 17.161 2.966 1.00 94.25 225 SER A N 1
ATOM 1739 C CA . SER A 1 225 ? -2.106 16.046 2.238 1.00 94.25 225 SER A CA 1
ATOM 1740 C C . SER A 1 225 ? -2.227 16.218 0.727 1.00 94.25 225 SER A C 1
ATOM 1742 O O . SER A 1 225 ? -1.365 15.763 -0.023 1.00 94.25 225 SER A O 1
ATOM 1744 N N . ARG A 1 226 ? -3.294 16.885 0.267 1.00 94.75 226 ARG A N 1
ATOM 1745 C CA . ARG A 1 226 ? -3.598 17.111 -1.154 1.00 94.75 226 ARG A CA 1
ATOM 1746 C C . ARG A 1 226 ? -4.036 18.555 -1.396 1.00 94.75 226 ARG A C 1
ATOM 1748 O O . ARG A 1 226 ? -5.139 18.803 -1.858 1.00 94.75 226 ARG A O 1
ATOM 1755 N N . ALA A 1 227 ? -3.152 19.516 -1.123 1.00 92.81 227 ALA A N 1
ATOM 1756 C CA . ALA A 1 227 ? -3.464 20.952 -1.198 1.00 92.81 227 ALA A CA 1
ATOM 1757 C C . ALA A 1 227 ? -4.067 21.416 -2.544 1.00 92.81 227 ALA A C 1
ATOM 1759 O O . ALA A 1 227 ? -4.839 22.368 -2.575 1.00 92.81 227 ALA A O 1
ATOM 1760 N N . ASN A 1 228 ? -3.745 20.730 -3.646 1.00 94.31 228 ASN A N 1
ATOM 1761 C CA . ASN A 1 228 ? -4.244 21.059 -4.986 1.00 94.31 228 ASN A CA 1
ATOM 1762 C C . ASN A 1 228 ? -5.642 20.484 -5.291 1.00 94.31 228 ASN A C 1
ATOM 1764 O O . ASN A 1 228 ? -6.181 20.723 -6.370 1.00 94.31 228 ASN A O 1
ATOM 1768 N N . PHE A 1 229 ? -6.222 19.692 -4.387 1.00 95.56 229 PHE A N 1
ATOM 1769 C CA . PHE A 1 229 ? -7.506 19.026 -4.590 1.00 95.56 229 PHE A CA 1
ATOM 1770 C C . PHE A 1 229 ? -8.600 19.845 -3.907 1.00 95.56 229 PHE A C 1
ATOM 1772 O O . PHE A 1 229 ? -8.521 20.137 -2.716 1.00 95.56 229 PHE A O 1
ATOM 1779 N N . ASN A 1 230 ? -9.657 20.198 -4.643 1.00 96.25 230 ASN A N 1
ATOM 1780 C CA . ASN A 1 230 ? -10.738 21.032 -4.105 1.00 96.25 230 ASN A CA 1
ATOM 1781 C C . ASN A 1 230 ? -11.615 20.321 -3.055 1.00 96.25 230 ASN A C 1
ATOM 1783 O O . ASN A 1 230 ? -12.473 20.958 -2.453 1.00 96.25 230 ASN A O 1
ATOM 1787 N N . THR A 1 231 ? -11.401 19.023 -2.831 1.00 96.88 231 THR A N 1
ATOM 1788 C CA . THR A 1 231 ? -12.011 18.239 -1.751 1.00 96.88 231 THR A CA 1
ATOM 1789 C C . THR A 1 231 ? -11.310 18.433 -0.408 1.00 96.88 231 THR A C 1
ATOM 1791 O O . THR A 1 231 ? -11.894 18.119 0.622 1.00 96.88 231 THR A O 1
ATOM 1794 N N . GLU A 1 232 ? -10.080 18.953 -0.385 1.00 96.56 232 GLU A N 1
ATOM 1795 C CA . GLU A 1 232 ? -9.184 18.834 0.770 1.00 96.56 232 GLU A CA 1
ATOM 1796 C C . GLU A 1 232 ? -9.681 19.556 2.029 1.00 96.56 232 GLU A C 1
ATOM 1798 O O . GLU A 1 232 ? -9.567 19.031 3.137 1.00 96.56 232 GLU A O 1
ATOM 1803 N N . LYS A 1 233 ? -10.286 20.736 1.863 1.00 96.31 233 LYS A N 1
ATOM 1804 C CA . LYS A 1 233 ? -10.892 21.474 2.977 1.00 96.31 233 LYS A CA 1
ATOM 1805 C C . LYS A 1 233 ? -12.075 20.701 3.569 1.00 96.31 233 LYS A C 1
ATOM 1807 O O . LYS A 1 233 ? -12.082 20.420 4.762 1.00 96.31 233 LYS A O 1
ATOM 1812 N N . THR A 1 234 ? -13.023 20.288 2.727 1.00 97.88 234 THR A N 1
ATOM 1813 C CA . THR A 1 234 ? -14.185 19.484 3.142 1.00 97.88 234 THR A CA 1
ATOM 1814 C C . THR A 1 234 ? -13.753 18.167 3.779 1.00 97.88 234 THR A C 1
ATOM 1816 O O . THR A 1 234 ? -14.326 17.720 4.764 1.00 97.88 234 THR A O 1
ATOM 1819 N N . ARG A 1 235 ? -12.681 17.562 3.273 1.00 98.12 235 ARG A N 1
ATOM 1820 C CA . ARG A 1 235 ? -12.090 16.342 3.815 1.00 98.12 235 ARG A CA 1
ATOM 1821 C C . ARG A 1 235 ? -11.537 16.531 5.235 1.00 98.12 235 ARG A C 1
ATOM 1823 O O . ARG A 1 235 ? -11.620 15.592 6.018 1.00 98.12 235 ARG A O 1
ATOM 1830 N N . LEU A 1 236 ? -11.015 17.707 5.611 1.00 98.12 236 LEU A N 1
ATOM 1831 C CA . LEU A 1 236 ? -10.643 18.023 7.010 1.00 98.12 236 LEU A CA 1
ATOM 1832 C C . LEU A 1 236 ? -11.876 18.145 7.900 1.00 98.12 236 LEU A C 1
ATOM 1834 O O . LEU A 1 236 ? -11.914 17.561 8.983 1.00 98.12 236 LEU A O 1
ATOM 1838 N N . GLU A 1 237 ? -12.873 18.890 7.431 1.00 98.06 237 GLU A N 1
ATOM 1839 C CA . GLU A 1 237 ? -14.119 19.141 8.161 1.00 98.06 237 GLU A CA 1
ATOM 1840 C C . GLU A 1 237 ? -14.853 17.827 8.457 1.00 98.06 237 GLU A C 1
ATOM 1842 O O . GLU A 1 237 ? -15.211 17.565 9.603 1.00 98.06 237 GLU A O 1
ATOM 1847 N N . LEU A 1 238 ? -14.983 16.956 7.452 1.00 98.62 238 LEU A N 1
ATOM 1848 C CA . LEU A 1 238 ? -15.642 15.658 7.583 1.00 98.62 238 LEU A CA 1
ATOM 1849 C C . LEU A 1 238 ? -14.916 14.710 8.542 1.00 98.62 238 LEU A C 1
ATOM 1851 O O . LEU A 1 238 ? -15.578 14.009 9.298 1.00 98.62 238 LEU A O 1
ATOM 1855 N N . VAL A 1 239 ? -13.577 14.687 8.549 1.00 98.75 239 VAL A N 1
ATOM 1856 C CA . VAL A 1 239 ? -12.828 13.844 9.497 1.00 98.75 239 VAL A CA 1
ATOM 1857 C C . VAL A 1 239 ? -13.040 14.319 10.933 1.00 98.75 239 VAL A C 1
ATOM 1859 O O . VAL A 1 239 ? -13.335 13.501 11.798 1.00 98.75 239 VAL A O 1
ATOM 1862 N N . ASN A 1 240 ? -12.926 15.626 11.196 1.00 98.69 240 ASN A N 1
ATOM 1863 C CA . ASN A 1 240 ? -13.149 16.162 12.544 1.00 98.69 240 ASN A CA 1
ATOM 1864 C C . ASN A 1 240 ? -14.586 15.918 13.005 1.00 98.69 240 ASN A C 1
ATOM 1866 O O . ASN A 1 240 ? -14.787 15.437 14.117 1.00 98.69 240 ASN A O 1
ATOM 1870 N N . LYS A 1 241 ? -15.563 16.173 12.126 1.00 98.38 241 LYS A N 1
ATOM 1871 C CA . LYS A 1 241 ? -16.969 15.889 12.404 1.00 98.38 241 LYS A CA 1
ATOM 1872 C C . LYS A 1 241 ? -17.188 14.413 12.724 1.00 98.38 241 LYS A C 1
ATOM 1874 O O . LYS A 1 241 ? -17.856 14.105 13.697 1.00 98.38 241 LYS A O 1
ATOM 1879 N N . ALA A 1 242 ? -16.608 13.499 11.948 1.00 98.38 242 ALA A N 1
ATOM 1880 C CA . ALA A 1 242 ? -16.777 12.073 12.195 1.00 98.38 242 ALA A CA 1
ATOM 1881 C C . ALA A 1 242 ? -16.124 11.620 13.513 1.00 98.38 242 ALA A C 1
ATOM 1883 O O . ALA A 1 242 ? -16.693 10.776 14.197 1.00 98.38 242 ALA A O 1
ATOM 1884 N N . ILE A 1 243 ? -14.969 12.176 13.893 1.00 98.75 243 ILE A N 1
ATOM 1885 C CA . ILE A 1 243 ? -14.331 11.905 15.195 1.00 98.75 243 ILE A CA 1
ATOM 1886 C C . ILE A 1 243 ? -15.259 12.325 16.344 1.00 98.75 243 ILE A C 1
ATOM 1888 O O . ILE A 1 243 ? -15.468 11.546 17.273 1.00 98.75 243 ILE A O 1
ATOM 1892 N N . GLU A 1 244 ? -15.841 13.522 16.259 1.00 98.50 244 GLU A N 1
ATOM 1893 C CA . GLU A 1 244 ? -16.759 14.051 17.272 1.00 98.50 244 GLU A CA 1
ATOM 1894 C C . GLU A 1 244 ? -18.093 13.286 17.309 1.00 98.50 244 GLU A C 1
ATOM 1896 O O . GLU A 1 244 ? -18.506 12.829 18.373 1.00 98.50 244 GLU A O 1
ATOM 1901 N N . ASP A 1 245 ? -18.726 13.058 16.153 1.00 97.94 245 ASP A N 1
ATOM 1902 C CA . ASP A 1 245 ? -20.011 12.350 16.034 1.00 97.94 245 ASP A CA 1
ATOM 1903 C C . ASP A 1 245 ? -19.923 10.891 16.525 1.00 97.94 245 ASP A C 1
ATOM 1905 O O . ASP A 1 245 ? -20.897 10.355 17.051 1.00 97.94 245 ASP A O 1
ATOM 1909 N N . ASN A 1 246 ? -18.764 10.236 16.365 1.00 98.19 246 ASN A N 1
ATOM 1910 C CA . ASN A 1 246 ? -18.527 8.878 16.875 1.00 98.19 246 ASN A CA 1
ATOM 1911 C C . ASN A 1 246 ? -18.063 8.860 18.342 1.00 98.19 246 ASN A C 1
ATOM 1913 O O . ASN A 1 246 ? -17.768 7.788 18.871 1.00 98.19 246 ASN A O 1
ATOM 1917 N N . GLY A 1 247 ? -17.974 10.020 19.000 1.00 98.38 247 GLY A N 1
ATOM 1918 C CA . GLY A 1 247 ? -17.573 10.125 20.400 1.00 98.38 247 GLY A CA 1
ATOM 1919 C C . GLY A 1 247 ? -16.175 9.569 20.671 1.00 98.38 247 GLY A C 1
ATOM 1920 O O . GLY A 1 247 ? -15.965 8.957 21.716 1.00 98.38 247 GLY A O 1
ATOM 1921 N N . VAL A 1 248 ? -15.244 9.707 19.721 1.00 98.88 248 VAL A N 1
ATOM 1922 C CA . VAL A 1 248 ? -13.885 9.161 19.836 1.00 98.88 248 VAL A CA 1
ATOM 1923 C C . VAL A 1 248 ? -13.206 9.706 21.090 1.00 98.88 248 VAL A C 1
ATOM 1925 O O . VAL A 1 248 ? -13.087 10.913 21.270 1.00 98.88 248 VAL A O 1
ATOM 1928 N N . GLN A 1 249 ? -12.696 8.808 21.929 1.00 98.81 249 GLN A N 1
ATOM 1929 C CA . GLN A 1 249 ? -12.021 9.166 23.178 1.00 98.81 249 GLN A CA 1
ATOM 1930 C C . GLN A 1 249 ? -10.500 9.021 23.102 1.00 98.81 249 GLN A C 1
ATOM 1932 O O . GLN A 1 249 ? -9.807 9.633 23.914 1.00 98.81 249 GLN A O 1
ATOM 1937 N N . SER A 1 250 ? -9.988 8.254 22.130 1.00 98.94 250 SER A N 1
ATOM 1938 C CA . SER A 1 250 ? -8.551 8.038 21.933 1.00 98.94 250 SER A CA 1
ATOM 1939 C C . SER A 1 250 ? -8.146 8.000 20.458 1.00 98.94 250 SER A C 1
ATOM 1941 O O . SER A 1 250 ? -8.877 7.470 19.619 1.00 98.94 250 SER A O 1
ATOM 1943 N N . ILE A 1 251 ? -6.954 8.514 20.137 1.00 98.94 251 ILE A N 1
ATOM 1944 C CA . ILE A 1 251 ? -6.421 8.576 18.764 1.00 98.94 251 ILE A CA 1
ATOM 1945 C C . ILE A 1 251 ? -5.100 7.805 18.653 1.00 98.94 251 ILE A C 1
ATOM 1947 O O . ILE A 1 251 ? -4.246 7.879 19.533 1.00 98.94 251 ILE A O 1
ATOM 1951 N N . ILE A 1 252 ? -4.927 7.079 17.548 1.00 98.94 252 ILE A N 1
ATOM 1952 C CA . ILE A 1 252 ? -3.709 6.354 17.178 1.00 98.94 252 ILE A CA 1
ATOM 1953 C C . ILE A 1 252 ? -3.194 6.913 15.843 1.00 98.94 252 ILE A C 1
ATOM 1955 O O . ILE A 1 252 ? -3.782 6.676 14.781 1.00 98.94 252 ILE A O 1
ATOM 1959 N N . THR A 1 253 ? -2.074 7.633 15.888 1.00 98.81 253 THR A N 1
ATOM 1960 C CA . THR A 1 253 ? -1.393 8.197 14.715 1.00 98.81 253 THR A CA 1
ATOM 1961 C C . THR A 1 253 ? -0.228 7.308 14.292 1.00 98.81 253 THR A C 1
ATOM 1963 O O . THR A 1 253 ? 0.717 7.117 15.048 1.00 98.81 253 THR A O 1
ATOM 1966 N N . LEU A 1 254 ? -0.253 6.824 13.048 1.00 98.75 254 LEU A N 1
ATOM 1967 C CA . LEU A 1 254 ? 0.763 5.945 12.444 1.00 98.75 254 LEU A CA 1
ATOM 1968 C C . LEU A 1 254 ? 1.731 6.687 11.503 1.00 98.75 254 LEU A C 1
ATOM 1970 O O . LEU A 1 254 ? 2.287 6.097 10.575 1.00 98.75 254 LEU A O 1
ATOM 1974 N N . SER A 1 255 ? 1.847 8.005 11.637 1.00 96.56 255 SER A N 1
ATOM 1975 C CA . SER A 1 255 ? 2.756 8.844 10.841 1.00 96.56 255 SER A CA 1
ATOM 1976 C C . SER A 1 255 ? 3.649 9.730 11.708 1.00 96.56 255 SER A C 1
ATOM 1978 O O . SER A 1 255 ? 4.098 10.773 11.242 1.00 96.56 255 SER A O 1
ATOM 1980 N N . GLY A 1 256 ? 3.879 9.329 12.961 1.00 95.81 256 GLY A N 1
ATOM 1981 C CA . GLY A 1 256 ? 4.640 10.103 13.938 1.00 95.81 256 GLY A CA 1
ATOM 1982 C C . GLY A 1 256 ? 3.919 11.365 14.428 1.00 95.81 256 GLY A C 1
ATOM 1983 O O . GLY A 1 256 ? 2.809 11.691 14.005 1.00 95.81 256 GLY A O 1
ATOM 1984 N N . ASN A 1 257 ? 4.562 12.087 15.349 1.00 95.19 257 ASN A N 1
ATOM 1985 C CA . ASN A 1 257 ? 4.048 13.343 15.904 1.00 95.19 257 ASN A CA 1
ATOM 1986 C C . ASN A 1 257 ? 4.447 14.545 15.032 1.00 95.19 257 ASN A C 1
ATOM 1988 O O . ASN A 1 257 ? 5.334 15.339 15.365 1.00 95.19 257 ASN A O 1
ATOM 1992 N N . GLU A 1 258 ? 3.811 14.650 13.869 1.00 92.56 258 GLU A N 1
ATOM 1993 C CA . GLU A 1 258 ? 4.087 15.721 12.917 1.00 92.56 258 GLU A CA 1
ATOM 1994 C C . GLU A 1 258 ? 3.515 17.060 13.389 1.00 92.56 258 GLU A C 1
ATOM 1996 O O . GLU A 1 258 ? 2.313 17.204 13.620 1.00 92.56 258 GLU A O 1
ATOM 2001 N N . GLN A 1 259 ? 4.378 18.074 13.448 1.00 93.38 259 GLN A N 1
ATOM 2002 C CA . GLN A 1 259 ? 3.977 19.428 13.820 1.00 93.38 259 GLN A CA 1
ATOM 2003 C C . GLN A 1 259 ? 3.041 20.043 12.774 1.00 93.38 259 GLN A C 1
ATOM 2005 O O . GLN A 1 259 ? 3.141 19.761 11.572 1.00 93.38 259 GLN A O 1
ATOM 2010 N N . ILE A 1 260 ? 2.128 20.900 13.228 1.00 95.25 260 ILE A N 1
ATOM 2011 C CA . ILE A 1 260 ? 1.247 21.651 12.333 1.00 95.25 260 ILE A CA 1
ATOM 2012 C C . ILE A 1 260 ? 2.023 22.720 11.561 1.00 95.25 260 ILE A C 1
ATOM 2014 O O . ILE A 1 260 ? 2.981 23.313 12.061 1.00 95.25 260 ILE A O 1
ATOM 2018 N N . ILE A 1 261 ? 1.570 23.018 10.349 1.00 94.81 261 ILE A N 1
ATOM 2019 C CA . ILE A 1 261 ? 2.029 24.187 9.601 1.00 94.81 261 ILE A CA 1
ATOM 2020 C C . ILE A 1 261 ? 1.213 25.397 10.068 1.00 94.81 261 ILE A C 1
ATOM 2022 O O . ILE A 1 261 ? 0.030 25.522 9.739 1.00 94.81 261 ILE A O 1
ATOM 2026 N N . SER A 1 262 ? 1.854 26.287 10.831 1.00 92.44 262 SER A N 1
ATOM 2027 C CA . SER A 1 262 ? 1.217 27.487 11.389 1.00 92.44 262 SER A CA 1
ATOM 2028 C C . SER A 1 262 ? 0.508 28.317 10.311 1.00 92.44 262 SER A C 1
ATOM 2030 O O . SER A 1 262 ? 1.033 28.524 9.214 1.00 92.44 26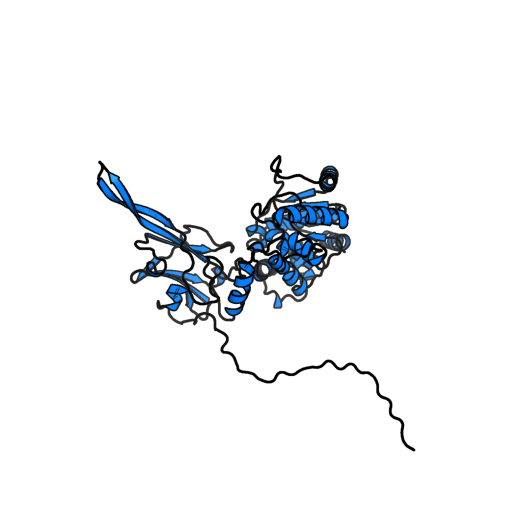2 SER A O 1
ATOM 2032 N N . GLY A 1 263 ? -0.719 28.752 10.610 1.00 91.25 263 GLY A N 1
ATOM 2033 C CA . GLY A 1 263 ? -1.575 29.511 9.693 1.00 91.25 263 GLY A CA 1
ATOM 2034 C C . GLY A 1 263 ? -2.224 28.698 8.564 1.00 91.25 263 GLY A C 1
ATOM 2035 O O . GLY A 1 263 ? -2.991 29.267 7.792 1.00 91.25 263 GLY A O 1
ATOM 2036 N N . LYS A 1 264 ? -1.947 27.390 8.449 1.00 92.69 264 LYS A N 1
ATOM 2037 C CA . LYS A 1 264 ? -2.567 26.505 7.442 1.00 92.69 264 LYS A CA 1
ATOM 2038 C C . LYS A 1 264 ? -3.322 25.333 8.053 1.00 92.69 264 LYS A C 1
ATOM 2040 O O . LYS A 1 264 ? -4.370 24.950 7.549 1.00 92.69 264 LYS A O 1
ATOM 2045 N N . GLU A 1 265 ? -2.772 24.753 9.110 1.00 96.75 265 GLU A N 1
ATOM 2046 C CA . GLU A 1 265 ? -3.316 23.580 9.786 1.00 96.75 265 GLU A CA 1
ATOM 2047 C C . GLU A 1 265 ? -3.750 23.956 11.201 1.00 96.75 265 GLU A C 1
ATOM 2049 O O . GLU A 1 265 ? -3.167 24.833 11.841 1.00 96.75 265 GLU A O 1
ATOM 2054 N N . THR A 1 266 ? -4.797 23.312 11.705 1.00 95.56 266 THR A N 1
ATOM 2055 C CA . THR A 1 266 ? -5.328 23.578 13.045 1.00 95.56 266 THR A CA 1
ATOM 2056 C C . THR A 1 266 ? -5.855 22.287 13.642 1.00 95.56 266 THR A C 1
ATOM 2058 O O . THR A 1 266 ? -6.546 21.522 12.972 1.00 95.56 266 THR A O 1
ATOM 2061 N N . ILE A 1 267 ? -5.518 22.048 14.907 1.00 97.31 267 ILE A N 1
ATOM 2062 C CA . ILE A 1 267 ? -6.057 20.938 15.691 1.00 97.31 267 ILE A CA 1
ATOM 2063 C C . ILE A 1 267 ? -7.361 21.423 16.324 1.00 97.31 267 ILE A C 1
ATOM 2065 O O . ILE A 1 267 ? -7.352 22.445 17.010 1.00 97.31 267 ILE A O 1
ATOM 2069 N N . SER A 1 268 ? -8.470 20.717 16.097 1.00 97.25 268 SER A N 1
ATOM 2070 C CA . SER A 1 268 ? -9.771 21.062 16.683 1.00 97.25 268 SER A CA 1
ATOM 2071 C C . SER A 1 268 ? -9.750 20.962 18.210 1.00 97.25 268 SER A C 1
ATOM 2073 O O . SER A 1 268 ? -9.004 20.163 18.776 1.00 97.25 268 SER A O 1
ATOM 2075 N N . SER A 1 269 ? -10.590 21.744 18.895 1.00 98.12 269 SER A N 1
ATOM 2076 C CA . SER A 1 269 ? -10.677 21.719 20.363 1.00 98.12 269 SER A CA 1
ATOM 2077 C C . SER A 1 269 ? -11.027 20.331 20.910 1.00 98.12 269 SER A C 1
ATOM 2079 O O . SER A 1 269 ? -10.495 19.934 21.941 1.00 98.12 269 SER A O 1
ATOM 2081 N N . TYR A 1 270 ? -11.849 19.558 20.191 1.00 98.50 270 TYR A N 1
ATOM 2082 C CA . TYR A 1 270 ? -12.168 18.175 20.554 1.00 98.50 270 TYR A CA 1
ATOM 2083 C C . TYR A 1 270 ? -10.908 17.294 20.601 1.00 98.50 270 TYR A C 1
ATOM 2085 O O . TYR A 1 270 ? -10.641 16.629 21.600 1.00 98.50 270 TYR A O 1
ATOM 2093 N N . ILE A 1 271 ? -10.065 17.363 19.565 1.00 98.12 271 ILE A N 1
ATOM 2094 C CA . ILE A 1 271 ? -8.799 16.617 19.511 1.00 98.12 271 ILE A CA 1
ATOM 2095 C C . ILE A 1 271 ? -7.786 17.160 20.525 1.00 98.12 271 ILE A C 1
ATOM 2097 O O . ILE A 1 271 ? -7.055 16.382 21.132 1.00 98.12 271 ILE A O 1
ATOM 2101 N N . GLN A 1 272 ? -7.745 18.476 20.757 1.00 98.25 272 GLN A N 1
ATOM 2102 C CA . GLN A 1 272 ? -6.904 19.050 21.814 1.00 98.25 272 GLN A CA 1
ATOM 2103 C C . GLN A 1 272 ? -7.268 18.472 23.188 1.00 98.25 272 GLN A C 1
ATOM 2105 O O . GLN A 1 272 ? -6.370 18.096 23.934 1.00 98.25 272 GLN A O 1
ATOM 2110 N N . ASN A 1 273 ? -8.558 18.311 23.494 1.00 98.44 273 ASN A N 1
ATOM 2111 C CA . ASN A 1 273 ? -9.008 17.708 24.752 1.00 98.44 273 ASN A CA 1
ATOM 2112 C C . ASN A 1 273 ? -8.592 16.234 24.885 1.00 98.44 273 ASN A C 1
ATOM 2114 O O . ASN A 1 273 ? -8.156 15.821 25.962 1.00 98.44 273 ASN A O 1
ATOM 2118 N N . ILE A 1 274 ? -8.660 15.456 23.797 1.00 98.62 274 ILE A N 1
ATOM 2119 C CA . ILE A 1 274 ? -8.133 14.079 23.756 1.00 98.62 274 ILE A CA 1
ATOM 2120 C C . ILE A 1 274 ? -6.631 14.080 24.072 1.00 98.62 274 ILE A C 1
ATOM 2122 O O . ILE A 1 274 ? -6.176 13.317 24.925 1.00 98.62 274 ILE A O 1
ATOM 2126 N N . ASN A 1 275 ? -5.869 14.979 23.441 1.00 97.62 275 ASN A N 1
ATOM 2127 C CA . ASN A 1 275 ? -4.428 15.104 23.664 1.00 97.62 275 ASN A CA 1
ATOM 2128 C C . ASN A 1 275 ? -4.103 15.483 25.117 1.00 97.62 275 ASN A C 1
ATOM 2130 O O . ASN A 1 275 ? -3.238 14.862 25.729 1.00 97.62 275 ASN A O 1
ATOM 2134 N N . TYR A 1 276 ? -4.799 16.474 25.684 1.00 98.06 276 TYR A N 1
ATOM 2135 C CA . TYR A 1 276 ? -4.605 16.903 27.074 1.00 98.06 276 TYR A CA 1
ATOM 2136 C C . TYR A 1 276 ? -4.957 15.813 28.088 1.00 98.06 276 TYR A C 1
ATOM 2138 O O . TYR A 1 276 ? -4.377 15.780 29.169 1.00 98.06 276 TYR A O 1
ATOM 2146 N N . SER A 1 277 ? -5.857 14.899 27.722 1.00 98.06 277 SER A N 1
ATOM 2147 C CA . SER A 1 277 ? -6.221 13.738 28.541 1.00 98.06 277 SER A CA 1
ATOM 2148 C C . SER A 1 277 ? -5.215 12.583 28.438 1.00 98.06 277 SER A C 1
ATOM 2150 O O . SER A 1 277 ? -5.423 11.549 29.062 1.00 98.06 277 SER A O 1
ATOM 2152 N N . GLY A 1 278 ? -4.142 12.726 27.648 1.00 98.25 278 GLY A N 1
ATOM 2153 C CA . GLY A 1 278 ? -3.148 11.671 27.423 1.00 98.25 278 GLY A CA 1
ATOM 2154 C C . GLY A 1 278 ? -3.607 10.563 26.468 1.00 98.25 278 GLY A C 1
ATOM 2155 O O . GLY A 1 278 ? -2.897 9.582 26.285 1.00 98.25 278 GLY A O 1
ATOM 2156 N N . ASN A 1 279 ? -4.755 10.723 25.807 1.00 98.75 279 ASN A N 1
ATOM 2157 C CA . ASN A 1 279 ? -5.388 9.683 24.993 1.00 98.75 279 ASN A CA 1
ATOM 2158 C C . ASN A 1 279 ? -4.963 9.741 23.513 1.00 98.75 279 ASN A C 1
ATOM 2160 O O . ASN A 1 279 ? -5.779 9.556 22.607 1.00 98.75 279 ASN A O 1
ATOM 2164 N N . HIS A 1 280 ? -3.686 10.010 23.237 1.00 98.69 280 HIS A N 1
ATOM 2165 C CA . HIS A 1 280 ? -3.166 10.040 21.869 1.00 98.69 280 HIS A CA 1
ATOM 2166 C C . HIS A 1 280 ? -1.827 9.311 21.764 1.00 98.69 280 HIS A C 1
ATOM 2168 O O . HIS A 1 280 ? -0.803 9.777 22.262 1.00 98.69 280 HIS A O 1
ATOM 2174 N N . LEU A 1 281 ? -1.838 8.178 21.063 1.00 98.81 281 LEU A N 1
ATOM 2175 C CA . LEU A 1 281 ? -0.650 7.411 20.718 1.00 98.81 281 LEU A CA 1
ATOM 2176 C C . LEU A 1 281 ? -0.059 7.888 19.386 1.00 98.81 281 LEU A C 1
ATOM 2178 O O . LEU A 1 281 ? -0.745 7.893 18.364 1.00 98.81 281 LEU A O 1
ATOM 2182 N N . PHE A 1 282 ? 1.233 8.213 19.377 1.00 98.50 282 PHE A N 1
ATOM 2183 C CA . PHE A 1 282 ? 1.988 8.513 18.160 1.00 98.50 282 PHE A CA 1
ATOM 2184 C C . PHE A 1 282 ? 3.024 7.422 17.906 1.00 98.50 282 PHE A C 1
ATOM 2186 O O . PHE A 1 282 ? 3.932 7.228 18.710 1.00 98.50 282 PHE A O 1
ATOM 2193 N N . ILE A 1 283 ? 2.920 6.755 16.762 1.00 98.25 283 ILE A N 1
ATOM 2194 C CA . ILE A 1 283 ? 3.899 5.786 16.273 1.00 98.25 283 ILE A CA 1
ATOM 2195 C C . ILE A 1 283 ? 4.416 6.285 14.929 1.00 98.25 283 ILE A C 1
ATOM 2197 O O . ILE A 1 283 ? 3.639 6.576 14.013 1.00 98.25 283 ILE A O 1
ATOM 2201 N N . ASP A 1 284 ? 5.736 6.381 14.801 1.00 96.06 284 ASP A N 1
ATOM 2202 C CA . ASP A 1 284 ? 6.372 6.596 13.507 1.00 96.06 284 ASP A CA 1
ATOM 2203 C C . ASP A 1 284 ? 6.635 5.247 12.835 1.00 96.06 284 ASP A C 1
ATOM 2205 O O . ASP A 1 284 ? 7.279 4.361 13.394 1.00 96.06 284 ASP A O 1
ATOM 2209 N N . THR A 1 285 ? 6.071 5.063 11.645 1.00 96.38 285 THR A N 1
ATOM 2210 C CA . THR A 1 285 ? 6.196 3.826 10.878 1.00 96.38 285 THR A CA 1
ATOM 2211 C C . THR A 1 285 ? 6.092 4.104 9.384 1.00 96.38 285 THR A C 1
ATOM 2213 O O . THR A 1 285 ? 5.554 5.122 8.928 1.00 96.38 285 THR A O 1
ATOM 2216 N N . SER A 1 286 ? 6.588 3.164 8.587 1.00 95.44 286 SER A N 1
ATOM 2217 C CA . SER A 1 286 ? 6.656 3.277 7.135 1.00 95.44 286 SER A CA 1
ATOM 2218 C C . SER A 1 286 ? 5.742 2.269 6.443 1.00 95.44 286 SER A C 1
ATOM 2220 O O . SER A 1 286 ? 5.328 1.264 7.021 1.00 95.44 286 SER A O 1
ATOM 2222 N N . TYR A 1 287 ? 5.441 2.512 5.165 1.00 94.19 287 TYR A N 1
ATOM 2223 C CA . TYR A 1 287 ? 4.752 1.506 4.353 1.00 94.19 287 TYR A CA 1
ATOM 2224 C C . TYR A 1 287 ? 5.610 0.237 4.180 1.00 94.19 287 TYR A C 1
ATOM 2226 O O . TYR A 1 287 ? 5.061 -0.858 4.133 1.00 94.19 287 TYR A O 1
ATOM 2234 N N . ASN A 1 288 ? 6.946 0.366 4.150 1.00 95.00 288 ASN A N 1
ATOM 2235 C CA . ASN A 1 288 ? 7.849 -0.783 4.054 1.00 95.00 288 ASN A CA 1
ATOM 2236 C C . ASN A 1 288 ? 7.709 -1.702 5.268 1.00 95.00 288 ASN A C 1
ATOM 2238 O O . ASN A 1 288 ? 7.640 -2.916 5.107 1.00 95.00 288 ASN A O 1
ATOM 2242 N N . THR A 1 289 ? 7.604 -1.120 6.465 1.00 96.44 289 THR A N 1
ATOM 2243 C CA . THR A 1 289 ? 7.418 -1.868 7.713 1.00 96.44 289 THR A CA 1
ATOM 2244 C C . THR A 1 289 ? 6.151 -2.718 7.670 1.00 96.44 289 THR A C 1
ATOM 2246 O O . THR A 1 289 ? 6.193 -3.886 8.031 1.00 96.44 289 THR A O 1
ATOM 2249 N N . VAL A 1 290 ? 5.032 -2.156 7.203 1.00 96.88 290 VAL A N 1
ATOM 2250 C CA . VAL A 1 290 ? 3.737 -2.854 7.246 1.00 96.88 290 VAL A CA 1
ATOM 2251 C C . VAL A 1 290 ? 3.514 -3.822 6.075 1.00 96.88 290 VAL A C 1
ATOM 2253 O O . VAL A 1 290 ? 2.834 -4.828 6.258 1.00 96.88 290 VAL A O 1
ATOM 2256 N N . TYR A 1 291 ? 4.071 -3.565 4.884 1.00 96.81 291 TYR A N 1
ATOM 2257 C CA . TYR A 1 291 ? 3.894 -4.456 3.725 1.00 96.81 291 TYR A CA 1
ATOM 2258 C C . TYR A 1 291 ? 5.023 -5.471 3.552 1.00 96.81 291 TYR A C 1
ATOM 2260 O O . TYR A 1 291 ? 4.749 -6.652 3.370 1.00 96.81 291 TYR A O 1
ATOM 2268 N N . TYR A 1 292 ? 6.281 -5.021 3.580 1.00 95.31 292 TYR A N 1
ATOM 2269 C CA . TYR A 1 292 ? 7.427 -5.831 3.139 1.00 95.31 292 TYR A CA 1
ATOM 2270 C C . TYR A 1 292 ? 8.259 -6.384 4.294 1.00 95.31 292 TYR A C 1
ATOM 2272 O O . TYR A 1 292 ? 8.954 -7.377 4.114 1.00 95.31 292 TYR A O 1
ATOM 2280 N N . ASN A 1 293 ? 8.158 -5.783 5.483 1.00 95.62 293 ASN A N 1
ATOM 2281 C CA . ASN A 1 293 ? 8.815 -6.247 6.705 1.00 95.62 293 ASN A CA 1
ATOM 2282 C C . ASN A 1 293 ? 7.797 -6.595 7.810 1.00 95.62 293 ASN A C 1
ATOM 2284 O O . ASN A 1 293 ? 8.050 -6.367 8.994 1.00 95.62 293 ASN A O 1
ATOM 2288 N N . SER A 1 294 ? 6.638 -7.149 7.433 1.00 95.50 294 SER A N 1
ATOM 2289 C CA . SER A 1 294 ? 5.567 -7.536 8.369 1.00 95.50 294 SER A CA 1
ATOM 2290 C C . SER A 1 294 ? 5.978 -8.660 9.329 1.00 95.50 294 SER A C 1
ATOM 2292 O O . SER A 1 294 ? 5.411 -8.813 10.411 1.00 95.50 294 SER A O 1
ATOM 2294 N N . THR A 1 295 ? 7.015 -9.421 8.976 1.00 97.00 295 THR A N 1
ATOM 2295 C CA . THR A 1 295 ? 7.637 -10.425 9.846 1.00 97.00 295 THR A CA 1
ATOM 2296 C C . THR A 1 295 ? 8.734 -9.855 10.744 1.00 97.00 295 THR A C 1
ATOM 2298 O O . THR A 1 295 ? 9.243 -10.572 11.607 1.00 97.00 295 THR A O 1
ATOM 2301 N N . GLY A 1 296 ? 9.106 -8.585 10.592 1.00 97.06 296 GLY A N 1
ATOM 2302 C CA . GLY A 1 296 ? 10.121 -7.930 11.411 1.00 97.06 296 GLY A CA 1
ATOM 2303 C C . GLY A 1 296 ? 9.643 -7.632 12.834 1.00 97.06 296 GLY A C 1
ATOM 2304 O O . GLY A 1 296 ? 8.450 -7.467 13.098 1.00 97.06 296 GLY A O 1
ATOM 2305 N N . SER A 1 297 ? 10.588 -7.507 13.773 1.00 97.06 297 SER A N 1
ATOM 2306 C CA . SER A 1 297 ? 10.271 -7.149 15.164 1.00 97.06 297 SER A CA 1
ATOM 2307 C C . SER A 1 297 ? 9.593 -5.791 15.298 1.00 97.06 297 SER A C 1
ATOM 2309 O O . SER A 1 297 ? 8.825 -5.592 16.232 1.00 97.06 297 SER A O 1
ATOM 2311 N N . ASP A 1 298 ? 9.876 -4.865 14.385 1.00 97.88 298 ASP A N 1
ATOM 2312 C CA . ASP A 1 298 ? 9.344 -3.503 14.438 1.00 97.88 298 ASP A CA 1
ATOM 2313 C C . ASP A 1 298 ? 7.840 -3.486 14.177 1.00 97.88 298 ASP A C 1
ATOM 2315 O O . ASP A 1 298 ? 7.106 -2.784 14.867 1.00 97.88 298 ASP A O 1
ATOM 2319 N N . PHE A 1 299 ? 7.360 -4.315 13.243 1.00 98.44 299 PHE A N 1
ATOM 2320 C CA . PHE A 1 299 ? 5.926 -4.466 13.015 1.00 98.44 299 PHE A CA 1
ATOM 2321 C C . PHE A 1 299 ? 5.235 -5.146 14.203 1.00 98.44 299 PHE A C 1
ATOM 2323 O O . PHE A 1 299 ? 4.182 -4.692 14.647 1.00 98.44 299 PHE A O 1
ATOM 2330 N N . GLY A 1 300 ? 5.848 -6.189 14.772 1.00 98.44 300 GLY A N 1
ATOM 2331 C CA . GLY A 1 300 ? 5.310 -6.857 15.959 1.00 98.44 300 GLY A CA 1
ATOM 2332 C C . GLY A 1 300 ? 5.214 -5.941 17.184 1.00 98.44 300 GLY A C 1
ATOM 2333 O O . GLY A 1 300 ? 4.179 -5.919 17.846 1.00 98.44 300 GLY A O 1
ATOM 2334 N N . LYS A 1 301 ? 6.247 -5.128 17.448 1.00 98.44 301 LYS A N 1
ATOM 2335 C CA . LYS A 1 301 ? 6.241 -4.116 18.522 1.00 98.44 301 LYS A CA 1
ATOM 2336 C C . LYS A 1 301 ? 5.203 -3.025 18.274 1.00 98.44 301 LYS A C 1
ATOM 2338 O O . LYS A 1 301 ? 4.448 -2.712 19.183 1.00 98.44 301 LYS A O 1
ATOM 2343 N N . LEU A 1 302 ? 5.096 -2.526 17.039 1.00 98.62 302 LEU A N 1
ATOM 2344 C CA . LEU A 1 302 ? 4.042 -1.584 16.651 1.00 98.62 302 LEU A CA 1
ATOM 2345 C C . LEU A 1 302 ? 2.654 -2.128 16.998 1.00 98.62 302 LEU A C 1
ATOM 2347 O O . LEU A 1 302 ? 1.834 -1.406 17.560 1.00 98.62 302 LEU A O 1
ATOM 2351 N N . MET A 1 303 ? 2.380 -3.395 16.674 1.00 98.88 303 MET A N 1
ATOM 2352 C CA . MET A 1 303 ? 1.092 -4.011 16.997 1.00 98.88 303 MET A CA 1
ATOM 2353 C C . MET A 1 303 ? 0.899 -4.172 18.508 1.00 98.88 303 MET A C 1
ATOM 2355 O O . MET A 1 303 ? -0.188 -3.879 19.002 1.00 98.88 303 MET A O 1
ATOM 2359 N N . ALA A 1 304 ? 1.938 -4.574 19.245 1.00 98.88 304 ALA A N 1
ATOM 2360 C CA . ALA A 1 304 ? 1.892 -4.686 20.702 1.00 98.88 304 ALA A CA 1
ATOM 2361 C C . ALA A 1 304 ? 1.593 -3.338 21.384 1.00 98.88 304 ALA A C 1
ATOM 2363 O O . ALA A 1 304 ? 0.724 -3.278 22.253 1.00 98.88 304 ALA A O 1
ATOM 2364 N N . ASP A 1 305 ? 2.233 -2.251 20.945 1.00 98.88 305 ASP A N 1
ATOM 2365 C CA . ASP A 1 305 ? 2.014 -0.902 21.482 1.00 98.88 305 ASP A CA 1
ATOM 2366 C C . ASP A 1 305 ? 0.571 -0.433 21.251 1.00 98.88 305 ASP A C 1
ATOM 2368 O O . ASP A 1 305 ? -0.072 0.106 22.153 1.00 98.88 305 ASP A O 1
ATOM 2372 N N . ILE A 1 306 ? 0.023 -0.692 20.059 1.00 98.94 306 ILE A N 1
ATOM 2373 C CA . ILE A 1 306 ? -1.367 -0.353 19.725 1.00 98.94 306 ILE A CA 1
ATOM 2374 C C . ILE A 1 306 ? -2.355 -1.164 20.567 1.00 98.94 306 ILE A C 1
ATOM 2376 O O . ILE A 1 306 ? -3.324 -0.605 21.082 1.00 98.94 306 ILE A O 1
ATOM 2380 N N . ILE A 1 307 ? -2.116 -2.467 20.722 1.00 98.94 307 ILE A N 1
ATOM 2381 C CA . ILE A 1 307 ? -2.971 -3.352 21.523 1.00 98.94 307 ILE A CA 1
ATOM 2382 C C . ILE A 1 307 ? -2.939 -2.929 22.995 1.00 98.94 307 ILE A C 1
ATOM 2384 O O . ILE A 1 307 ? -3.992 -2.763 23.609 1.00 98.94 307 ILE A O 1
ATOM 2388 N N . SER A 1 308 ? -1.749 -2.666 23.538 1.00 98.88 308 SER A N 1
ATOM 2389 C CA . SER A 1 308 ? -1.566 -2.156 24.899 1.00 98.88 308 SER A CA 1
ATOM 2390 C C . SER A 1 308 ? -2.307 -0.833 25.115 1.00 98.88 308 SER A C 1
ATOM 2392 O O . SER A 1 308 ? -3.038 -0.674 26.097 1.00 98.88 308 SER A O 1
ATOM 2394 N N . PHE A 1 309 ? -2.206 0.098 24.162 1.00 98.94 309 PHE A N 1
ATOM 2395 C CA . PHE A 1 309 ? -2.917 1.372 24.220 1.00 98.94 309 PHE A CA 1
ATOM 2396 C C . PHE A 1 309 ? -4.439 1.185 24.227 1.00 98.94 309 PHE A C 1
ATOM 2398 O O . PHE A 1 309 ? -5.115 1.732 25.097 1.00 98.94 309 PHE A O 1
ATOM 2405 N N . ILE A 1 310 ? -4.989 0.354 23.335 1.00 98.94 310 ILE A N 1
ATOM 2406 C CA . ILE A 1 310 ? -6.430 0.047 23.306 1.00 98.94 310 ILE A CA 1
ATOM 2407 C C . ILE A 1 310 ? -6.890 -0.594 24.627 1.00 98.94 310 ILE A C 1
ATOM 2409 O O . ILE A 1 310 ? -7.942 -0.234 25.161 1.00 98.94 310 ILE A O 1
ATOM 2413 N N . ASN A 1 311 ? -6.086 -1.491 25.197 1.00 98.81 311 ASN A N 1
ATOM 2414 C CA . ASN A 1 311 ? -6.404 -2.175 26.451 1.00 98.81 311 ASN A CA 1
ATOM 2415 C C . ASN A 1 311 ? -6.426 -1.238 27.667 1.00 98.81 311 ASN A C 1
ATOM 2417 O O . ASN A 1 311 ? -7.111 -1.529 28.647 1.00 98.81 311 ASN A O 1
ATOM 2421 N N . THR A 1 312 ? -5.719 -0.108 27.604 1.00 98.69 312 THR A N 1
ATOM 2422 C CA . THR A 1 312 ? -5.504 0.788 28.753 1.00 98.69 312 THR A CA 1
ATOM 2423 C C . THR A 1 312 ? -6.170 2.161 28.626 1.00 98.69 312 THR A C 1
ATOM 2425 O O . THR A 1 312 ? -6.331 2.840 29.637 1.00 98.69 312 THR A O 1
ATOM 2428 N N . HIS A 1 313 ? -6.616 2.562 27.431 1.00 98.75 313 HIS A N 1
ATOM 2429 C CA . HIS A 1 313 ? -7.193 3.889 27.165 1.00 98.75 313 HIS A CA 1
ATOM 2430 C C . HIS A 1 313 ? -8.664 3.798 26.747 1.00 98.75 313 HIS A C 1
ATOM 2432 O O . HIS A 1 313 ? -9.063 2.785 26.166 1.00 98.75 313 HIS A O 1
ATOM 2438 N N . PRO A 1 314 ? -9.504 4.814 27.026 1.00 98.56 314 PRO A N 1
ATOM 2439 C CA . PRO A 1 314 ? -10.932 4.797 26.704 1.00 98.56 314 PRO A CA 1
ATOM 2440 C C . PRO A 1 314 ? -11.198 4.789 25.190 1.00 98.56 314 PRO A C 1
ATOM 2442 O O . PRO A 1 314 ? -10.602 5.561 24.445 1.00 98.56 314 PRO A O 1
ATOM 2445 N N . GLY A 1 315 ? -12.121 3.935 24.739 1.00 98.06 315 GLY A N 1
ATOM 2446 C CA . GLY A 1 315 ? -12.674 3.977 23.379 1.00 98.06 315 GLY A CA 1
ATOM 2447 C C . GLY A 1 315 ? -14.002 4.747 23.319 1.00 98.06 315 GLY A C 1
ATOM 2448 O O . GLY A 1 315 ? -14.550 5.063 24.375 1.00 98.06 315 GLY A O 1
ATOM 2449 N N . PRO A 1 316 ? -14.589 4.994 22.133 1.00 98.75 316 PRO A N 1
ATOM 2450 C CA . PRO A 1 316 ? -14.134 4.582 20.800 1.00 98.75 316 PRO A CA 1
ATOM 2451 C C . PRO A 1 316 ? -12.785 5.172 20.367 1.00 98.75 316 PRO A C 1
ATOM 2453 O O . PRO A 1 316 ? -12.349 6.205 20.873 1.00 98.75 316 PRO A O 1
ATOM 2456 N N . TYR A 1 317 ? -12.123 4.497 19.433 1.00 98.94 317 TYR A N 1
ATOM 2457 C CA . TYR A 1 317 ? -10.764 4.790 18.983 1.00 98.94 317 TYR A CA 1
ATOM 2458 C C . TYR A 1 317 ? -10.763 5.265 17.532 1.00 98.94 317 TYR A C 1
ATOM 2460 O O . TYR A 1 317 ? -11.506 4.730 16.708 1.00 98.94 317 TYR A O 1
ATOM 2468 N N . TYR A 1 318 ? -9.879 6.204 17.200 1.00 98.94 318 TYR A N 1
ATOM 2469 C CA . TYR A 1 318 ? -9.631 6.623 15.822 1.00 98.94 318 TYR A CA 1
ATOM 2470 C C . TYR A 1 318 ? -8.191 6.328 15.401 1.00 98.94 318 TYR A C 1
ATOM 2472 O O . TYR A 1 318 ? -7.256 6.849 16.004 1.00 98.94 318 TYR A O 1
ATOM 2480 N N . ILE A 1 319 ? -7.998 5.519 14.357 1.00 98.94 319 ILE A N 1
ATOM 2481 C CA . ILE A 1 319 ? -6.680 5.159 13.823 1.00 98.94 319 ILE A CA 1
ATOM 2482 C C . ILE A 1 319 ? -6.449 5.757 12.433 1.00 98.94 319 ILE A C 1
ATOM 2484 O O . ILE A 1 319 ? -7.255 5.598 11.513 1.00 98.94 319 ILE A O 1
ATOM 2488 N N . HIS A 1 320 ? -5.315 6.429 12.240 1.00 98.81 320 HIS A N 1
ATOM 2489 C CA . HIS A 1 320 ? -4.973 7.027 10.949 1.00 98.81 320 HIS A CA 1
ATOM 2490 C C . HIS A 1 320 ? -3.464 7.089 10.693 1.00 98.81 320 HIS A C 1
ATOM 2492 O O . HIS A 1 320 ? -2.634 6.845 11.558 1.00 98.81 320 HIS A O 1
ATOM 2498 N N . CYS A 1 321 ? -3.106 7.418 9.456 1.00 98.12 321 CYS A N 1
ATOM 2499 C CA . CYS A 1 321 ? -1.768 7.833 9.045 1.00 98.12 321 CYS A CA 1
ATOM 2500 C C . CYS A 1 321 ? -1.917 9.189 8.341 1.00 98.12 321 CYS A C 1
ATOM 2502 O O . CYS A 1 321 ? -2.741 10.000 8.756 1.00 98.12 321 CYS A O 1
ATOM 2504 N N . ARG A 1 322 ? -1.199 9.446 7.243 1.00 97.44 322 ARG A N 1
ATOM 2505 C CA . ARG A 1 322 ? -1.439 10.634 6.410 1.00 97.44 322 ARG A CA 1
ATOM 2506 C C . ARG A 1 322 ? -2.772 10.552 5.649 1.00 97.44 322 ARG A C 1
ATOM 2508 O O . ARG A 1 322 ? -3.620 11.416 5.818 1.00 97.44 322 ARG A O 1
ATOM 2515 N N . LEU A 1 323 ? -2.961 9.510 4.835 1.00 97.56 323 LEU A N 1
ATOM 2516 C CA . LEU A 1 323 ? -4.127 9.364 3.943 1.00 97.56 323 LEU A CA 1
ATOM 2517 C C . LEU A 1 323 ? -5.168 8.345 4.447 1.00 97.56 323 LEU A C 1
ATOM 2519 O O . LEU A 1 323 ? -6.227 8.177 3.846 1.00 97.56 323 LEU A O 1
ATOM 2523 N N . GLY A 1 324 ? -4.846 7.587 5.498 1.00 97.69 324 GLY A N 1
ATOM 2524 C CA . GLY A 1 324 ? -5.660 6.441 5.919 1.00 97.69 324 GLY A CA 1
ATOM 2525 C C . GLY A 1 324 ? -5.560 5.220 4.992 1.00 97.69 324 GLY A C 1
ATOM 2526 O O . GLY A 1 324 ? -6.432 4.351 5.029 1.00 97.69 324 GLY A O 1
ATOM 2527 N N . THR A 1 325 ? -4.523 5.159 4.146 1.00 97.06 325 THR A N 1
ATOM 2528 C CA . THR A 1 325 ? -4.322 4.129 3.112 1.00 97.06 325 THR A CA 1
ATOM 2529 C C . THR A 1 325 ? -3.460 2.975 3.622 1.00 97.06 325 THR A C 1
ATOM 2531 O O . THR A 1 325 ? -3.983 1.915 3.936 1.00 97.06 325 THR A O 1
ATOM 2534 N N . ASP A 1 326 ? -2.150 3.199 3.750 1.00 97.19 326 ASP A N 1
ATOM 2535 C CA . ASP A 1 326 ? -1.151 2.135 3.850 1.00 97.19 326 ASP A CA 1
ATOM 2536 C C . ASP A 1 326 ? -1.030 1.567 5.259 1.00 97.19 326 ASP A C 1
ATOM 2538 O O . ASP A 1 326 ? -1.569 0.513 5.570 1.00 97.19 326 ASP A O 1
ATOM 2542 N N . AR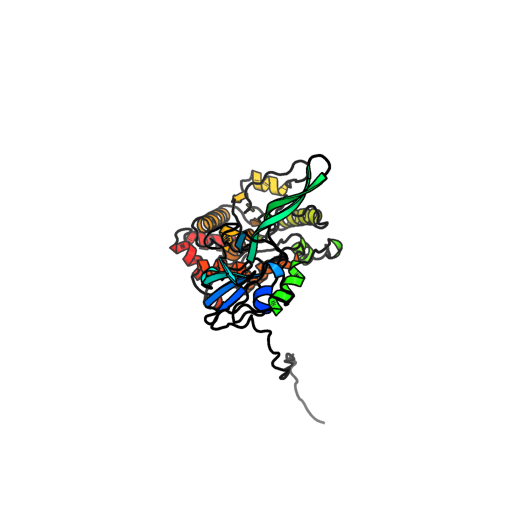G A 1 327 ? -0.376 2.324 6.144 1.00 98.38 327 ARG A N 1
ATOM 2543 C CA . ARG A 1 327 ? -0.162 1.957 7.550 1.00 98.38 327 ARG A CA 1
ATOM 2544 C C . ARG A 1 327 ? -1.492 1.724 8.256 1.00 98.38 327 ARG A C 1
ATOM 2546 O O . ARG A 1 327 ? -1.706 0.678 8.844 1.00 98.38 327 ARG A O 1
ATOM 2553 N N . THR A 1 328 ? -2.435 2.648 8.078 1.00 98.75 328 THR A N 1
ATOM 2554 C CA . THR A 1 328 ? -3.808 2.491 8.571 1.00 98.75 328 THR A CA 1
ATOM 2555 C C . THR A 1 328 ? -4.487 1.260 7.998 1.00 98.75 328 THR A C 1
ATOM 2557 O O . THR A 1 328 ? -5.158 0.566 8.748 1.00 98.75 328 THR A O 1
ATOM 2560 N N . GLY A 1 329 ? -4.331 0.976 6.702 1.00 98.50 329 GLY A N 1
ATOM 2561 C CA . GLY A 1 329 ? -4.965 -0.171 6.061 1.00 98.50 329 GLY A CA 1
ATOM 2562 C C . GLY A 1 329 ? -4.479 -1.496 6.605 1.00 98.50 329 GLY A C 1
ATOM 2563 O O . GLY A 1 329 ? -5.308 -2.306 7.005 1.00 98.50 329 GLY A O 1
ATOM 2564 N N . VAL A 1 330 ? -3.164 -1.684 6.678 1.00 98.69 330 VAL A N 1
ATOM 2565 C CA . VAL A 1 330 ? -2.579 -2.925 7.193 1.00 98.69 330 VAL A CA 1
ATOM 2566 C C . VAL A 1 330 ? -2.857 -3.086 8.685 1.00 98.69 330 VAL A C 1
ATOM 2568 O O . VAL A 1 330 ? -3.353 -4.127 9.102 1.00 98.69 330 VAL A O 1
ATOM 2571 N N . THR A 1 331 ? -2.615 -2.053 9.496 1.00 98.81 331 THR A N 1
ATOM 2572 C CA . THR A 1 331 ? -2.857 -2.133 10.942 1.00 98.81 331 THR A CA 1
ATOM 2573 C C . THR A 1 331 ? -4.337 -2.363 11.258 1.00 98.81 331 THR A C 1
ATOM 2575 O O . THR A 1 331 ? -4.655 -3.201 12.097 1.00 98.81 331 THR A O 1
ATOM 2578 N N . SER A 1 332 ? -5.258 -1.695 10.550 1.00 98.88 332 SER A N 1
ATOM 2579 C CA . SER A 1 332 ? -6.700 -1.938 10.723 1.00 98.88 332 SER A CA 1
ATOM 2580 C C . SER A 1 332 ? -7.094 -3.348 10.292 1.00 98.88 332 SER A C 1
ATOM 2582 O O . SER A 1 332 ? -7.910 -3.967 10.960 1.00 98.88 332 SER A O 1
ATOM 2584 N N . ALA A 1 333 ? -6.512 -3.874 9.211 1.00 98.88 333 ALA A N 1
ATOM 2585 C CA . ALA A 1 333 ? -6.762 -5.239 8.758 1.00 98.88 333 ALA A CA 1
ATOM 2586 C C . ALA A 1 333 ? -6.307 -6.286 9.786 1.00 98.88 333 ALA A C 1
ATOM 2588 O O . ALA A 1 333 ? -7.031 -7.246 10.037 1.00 98.88 333 ALA A O 1
ATOM 2589 N N . VAL A 1 334 ? -5.143 -6.090 10.415 1.00 98.94 334 VAL A N 1
ATOM 2590 C CA . VAL A 1 334 ? -4.662 -6.975 11.487 1.00 98.94 334 VAL A CA 1
ATOM 2591 C C . VAL A 1 334 ? -5.597 -6.923 12.697 1.00 98.94 334 VAL A C 1
ATOM 2593 O O . VAL A 1 334 ? -6.002 -7.968 13.196 1.00 98.94 334 VAL A O 1
ATOM 2596 N N . LEU A 1 335 ? -6.005 -5.729 13.139 1.00 98.94 335 LEU A N 1
ATOM 2597 C CA . LEU A 1 335 ? -6.954 -5.582 14.251 1.00 98.94 335 LEU A CA 1
ATOM 2598 C C . LEU A 1 335 ? -8.331 -6.185 13.921 1.00 98.94 335 LEU A C 1
ATOM 2600 O O . LEU A 1 335 ? -8.929 -6.840 14.773 1.00 98.94 335 LEU A O 1
ATOM 2604 N N . ALA A 1 336 ? -8.806 -6.023 12.683 1.00 98.94 336 ALA A N 1
ATOM 2605 C CA . ALA A 1 336 ? -10.037 -6.638 12.187 1.00 98.94 336 ALA A CA 1
ATOM 2606 C C . ALA A 1 336 ? -9.966 -8.170 12.243 1.00 98.94 336 ALA A C 1
ATOM 2608 O O . ALA A 1 336 ? -10.869 -8.812 12.780 1.00 98.94 336 ALA A O 1
ATOM 2609 N N . ALA A 1 337 ? -8.870 -8.753 11.747 1.00 98.88 337 ALA A N 1
ATOM 2610 C CA . ALA A 1 337 ? -8.619 -10.190 11.795 1.00 98.88 337 ALA A CA 1
ATOM 2611 C C . ALA A 1 337 ? -8.588 -10.714 13.238 1.00 98.88 337 ALA A C 1
ATOM 2613 O O . ALA A 1 337 ? -9.269 -11.690 13.544 1.00 98.88 337 ALA A O 1
ATOM 2614 N N . LEU A 1 338 ? -7.882 -10.030 14.147 1.00 98.81 338 LEU A N 1
ATOM 2615 C CA . LEU A 1 338 ? -7.849 -10.371 15.578 1.00 98.81 338 LEU A CA 1
ATOM 2616 C C . LEU A 1 338 ? -9.229 -10.251 16.250 1.00 98.81 338 LEU A C 1
ATOM 2618 O O . LEU A 1 338 ? -9.504 -10.958 17.219 1.00 98.81 338 LEU A O 1
ATOM 2622 N N . CYS A 1 339 ? -10.122 -9.415 15.712 1.00 98.81 339 CYS A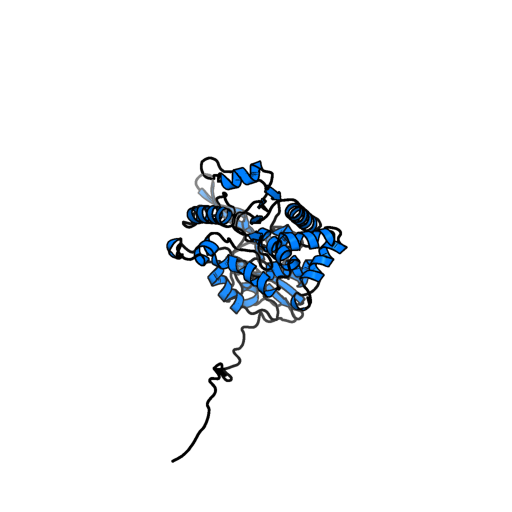 N 1
ATOM 2623 C CA . CYS A 1 339 ? -11.517 -9.306 16.143 1.00 98.81 339 CYS A CA 1
ATOM 2624 C C . CYS A 1 339 ? -12.472 -10.279 15.424 1.00 98.81 339 CYS A C 1
ATOM 2626 O O . CYS A 1 339 ? -13.666 -10.304 15.739 1.00 98.81 339 CYS A O 1
ATOM 2628 N N . GLY A 1 340 ? -11.973 -11.118 14.515 1.00 98.38 340 GLY A N 1
ATOM 2629 C CA . GLY A 1 340 ? -12.751 -12.162 13.846 1.00 98.38 340 GLY A CA 1
ATOM 2630 C C . GLY A 1 340 ? -13.424 -11.743 12.539 1.00 98.38 340 GLY A C 1
ATOM 2631 O O . GLY A 1 340 ? -14.323 -12.449 12.089 1.00 98.38 340 GLY A O 1
ATOM 2632 N N . ALA A 1 341 ? -13.020 -10.626 11.925 1.00 98.62 341 ALA A N 1
ATOM 2633 C CA . ALA A 1 341 ? -13.435 -10.318 10.558 1.00 98.62 341 ALA A CA 1
ATOM 2634 C C . ALA A 1 341 ? -12.869 -11.353 9.572 1.00 98.62 341 ALA A C 1
ATOM 2636 O O . ALA A 1 341 ? -11.718 -11.785 9.690 1.00 98.62 341 ALA A O 1
ATOM 2637 N N . SER A 1 342 ? -13.670 -11.725 8.576 1.00 98.38 342 SER A N 1
ATOM 2638 C CA . SER A 1 342 ? -13.236 -12.603 7.488 1.00 98.38 342 SER A CA 1
ATOM 2639 C C . SER A 1 342 ? -12.242 -11.901 6.558 1.00 98.38 342 SER A C 1
ATOM 2641 O O . SER A 1 342 ? -12.220 -10.672 6.442 1.00 98.38 342 SER A O 1
ATOM 2643 N N . TRP A 1 343 ? -11.443 -12.686 5.829 1.00 98.38 343 TRP A N 1
ATOM 2644 C CA . TRP A 1 343 ? -10.540 -12.137 4.814 1.00 98.38 343 TRP A CA 1
ATOM 2645 C C . TRP A 1 343 ? -11.287 -11.327 3.742 1.00 98.38 343 TRP A C 1
ATOM 2647 O O . TRP A 1 343 ? -10.799 -10.283 3.313 1.00 98.38 343 TRP A O 1
ATOM 2657 N N . ASP A 1 344 ? -12.495 -11.755 3.361 1.00 98.31 344 ASP A N 1
ATOM 2658 C CA . ASP A 1 344 ? -13.337 -11.050 2.392 1.00 98.31 344 ASP A CA 1
ATOM 2659 C C . ASP A 1 344 ? -13.767 -9.663 2.877 1.00 98.31 344 ASP A C 1
ATOM 2661 O O . ASP A 1 344 ? -13.657 -8.686 2.132 1.00 98.31 344 ASP A O 1
ATOM 2665 N N . GLU A 1 345 ? -14.194 -9.548 4.134 1.00 98.56 345 GLU A N 1
ATOM 2666 C CA . GLU A 1 345 ? -14.533 -8.256 4.737 1.00 98.56 345 GLU A CA 1
ATOM 2667 C C . GLU A 1 345 ? -13.309 -7.338 4.820 1.00 98.56 345 GLU A C 1
ATOM 2669 O O . GLU A 1 345 ? -13.398 -6.148 4.504 1.00 98.56 345 GLU A O 1
ATOM 2674 N N . ILE A 1 346 ? -12.156 -7.895 5.198 1.00 98.81 346 ILE A N 1
ATOM 2675 C CA . ILE A 1 346 ? -10.894 -7.165 5.336 1.00 98.81 346 ILE A CA 1
ATOM 2676 C C . ILE A 1 346 ? -10.413 -6.629 3.984 1.00 98.81 346 ILE A C 1
ATOM 2678 O O . ILE A 1 346 ? -10.132 -5.433 3.860 1.00 98.81 346 ILE A O 1
ATOM 2682 N N . ARG A 1 347 ? -10.330 -7.480 2.952 1.00 98.06 347 ARG A N 1
ATOM 2683 C CA . ARG A 1 347 ? -9.846 -7.060 1.628 1.00 98.06 347 ARG A CA 1
ATOM 2684 C C . ARG A 1 347 ? -10.797 -6.064 0.969 1.00 98.06 347 ARG A C 1
ATOM 2686 O O . ARG A 1 347 ? -10.338 -5.085 0.376 1.00 98.06 347 ARG A O 1
ATOM 2693 N N . ALA A 1 348 ? -12.109 -6.251 1.144 1.00 98.44 348 ALA A N 1
ATOM 2694 C CA . ALA A 1 348 ? -13.109 -5.306 0.664 1.00 98.44 348 ALA A CA 1
ATOM 2695 C C . ALA A 1 348 ? -12.975 -3.947 1.366 1.00 98.44 348 ALA A C 1
ATOM 2697 O O . ALA A 1 348 ? -12.982 -2.912 0.698 1.00 98.44 348 ALA A O 1
ATOM 2698 N N . ASP A 1 349 ? -12.807 -3.921 2.693 1.00 98.62 349 ASP A N 1
ATOM 2699 C CA . ASP A 1 349 ? -12.569 -2.679 3.437 1.00 98.62 349 ASP A CA 1
ATOM 2700 C C . ASP A 1 349 ? -11.301 -1.958 2.979 1.00 98.62 349 ASP A C 1
ATOM 2702 O O . ASP A 1 349 ? -11.312 -0.743 2.763 1.00 98.62 349 ASP A O 1
ATOM 2706 N N . TYR A 1 350 ? -10.211 -2.701 2.805 1.00 98.50 350 TYR A N 1
ATOM 2707 C CA . TYR A 1 350 ? -8.935 -2.155 2.370 1.00 98.50 350 TYR A CA 1
ATOM 2708 C C . TYR A 1 350 ? -9.058 -1.453 1.006 1.00 98.50 350 TYR A C 1
ATOM 2710 O O . TYR A 1 350 ? -8.693 -0.276 0.884 1.00 98.50 350 TYR A O 1
ATOM 2718 N N . GLN A 1 351 ? -9.668 -2.117 0.015 1.00 97.06 351 GLN A N 1
ATOM 2719 C CA . GLN A 1 351 ? -9.808 -1.586 -1.347 1.00 97.06 351 GLN A CA 1
ATOM 2720 C C . GLN A 1 351 ? -10.825 -0.448 -1.494 1.00 97.06 351 GLN A C 1
ATOM 2722 O O . GLN A 1 351 ? -10.693 0.341 -2.433 1.00 97.06 351 GLN A O 1
ATOM 2727 N N . LYS A 1 352 ? -11.794 -0.285 -0.574 1.00 97.25 352 LYS A N 1
ATOM 2728 C CA . LYS A 1 352 ? -12.733 0.866 -0.587 1.00 97.25 352 LYS A CA 1
ATOM 2729 C C . LYS A 1 352 ? -12.013 2.212 -0.661 1.00 97.25 352 LYS A C 1
ATOM 2731 O O . LYS A 1 352 ? -12.519 3.155 -1.262 1.00 97.25 352 LYS A O 1
ATOM 2736 N N . THR A 1 353 ? -10.805 2.280 -0.111 1.00 97.31 353 THR A N 1
ATOM 2737 C CA . THR A 1 353 ? -9.928 3.455 -0.149 1.00 97.31 353 THR A CA 1
ATOM 2738 C C . THR A 1 353 ? -9.680 3.975 -1.579 1.00 97.31 353 THR A C 1
ATOM 2740 O O . THR A 1 353 ? -9.537 5.180 -1.781 1.00 97.31 353 THR A O 1
ATOM 2743 N N . ASN A 1 354 ? -9.713 3.113 -2.601 1.00 97.31 354 ASN A N 1
ATOM 2744 C CA . ASN A 1 354 ? -9.533 3.513 -4.004 1.00 97.31 354 ASN A CA 1
ATOM 2745 C C . ASN A 1 354 ? -10.669 4.424 -4.517 1.00 97.31 354 ASN A C 1
ATOM 2747 O O . ASN A 1 354 ? -10.486 5.185 -5.467 1.00 97.31 354 ASN A O 1
ATOM 2751 N N . ALA A 1 355 ? -11.842 4.404 -3.872 1.00 96.50 355 ALA A N 1
ATOM 2752 C CA . ALA A 1 355 ? -12.998 5.209 -4.268 1.00 96.50 355 ALA A CA 1
ATOM 2753 C C . ALA A 1 355 ? -12.846 6.712 -3.967 1.00 96.50 355 ALA A C 1
ATOM 2755 O O . ALA A 1 355 ? -13.601 7.509 -4.544 1.00 96.50 355 ALA A O 1
ATOM 2756 N N . MET A 1 356 ? -11.864 7.096 -3.132 1.00 96.44 356 MET A N 1
ATOM 2757 C CA . MET A 1 356 ? -11.535 8.495 -2.811 1.00 96.44 356 MET A CA 1
ATOM 2758 C C . MET A 1 356 ? -11.291 9.334 -4.070 1.00 96.44 356 MET A C 1
ATOM 2760 O O . MET A 1 356 ? -11.574 10.529 -4.081 1.00 96.44 356 MET A O 1
ATOM 2764 N N . GLY A 1 357 ? -10.761 8.720 -5.137 1.00 95.69 357 GLY A N 1
ATOM 2765 C CA . GLY A 1 357 ? -10.462 9.417 -6.385 1.00 95.69 357 GLY A CA 1
ATOM 2766 C C . GLY A 1 357 ? -9.417 10.513 -6.192 1.00 95.69 357 GLY A C 1
ATOM 2767 O O . GLY A 1 357 ? -9.634 11.645 -6.611 1.00 95.69 357 GLY A O 1
ATOM 2768 N N . ILE A 1 358 ? -8.305 10.198 -5.523 1.00 95.00 358 ILE A N 1
ATOM 2769 C CA . ILE A 1 358 ? -7.194 11.137 -5.287 1.00 95.00 358 ILE A CA 1
ATOM 2770 C C . ILE A 1 358 ? -5.917 10.761 -6.052 1.00 95.00 358 ILE A C 1
ATOM 2772 O O . ILE A 1 358 ? -4.819 11.142 -5.642 1.00 95.00 358 ILE A O 1
ATOM 2776 N N . LYS A 1 359 ? -6.056 9.999 -7.146 1.00 93.06 359 LYS A N 1
ATOM 2777 C CA . LYS A 1 359 ? -4.940 9.372 -7.871 1.00 93.06 359 LYS A CA 1
ATOM 2778 C C . LYS A 1 359 ? -4.054 8.500 -6.963 1.00 93.06 359 LYS A C 1
ATOM 2780 O O . LYS A 1 359 ? -2.830 8.535 -7.031 1.00 93.06 359 LYS A O 1
ATOM 2785 N N . GLU A 1 360 ? -4.703 7.755 -6.071 1.00 90.44 360 GLU A N 1
ATOM 2786 C CA . GLU A 1 360 ? -4.099 6.717 -5.236 1.00 90.44 360 GLU A CA 1
ATOM 2787 C C . GLU A 1 360 ? -4.825 5.406 -5.500 1.00 90.44 360 GLU A C 1
ATOM 2789 O O . GLU A 1 360 ? -6.054 5.384 -5.592 1.00 90.44 360 GLU A O 1
ATOM 2794 N N . PHE A 1 361 ? -4.057 4.328 -5.601 1.00 95.06 361 PHE A N 1
ATOM 2795 C CA . PHE A 1 361 ? -4.581 2.993 -5.830 1.00 95.06 361 PHE A CA 1
ATOM 2796 C C . PHE A 1 361 ? -3.791 1.973 -5.021 1.00 95.06 361 PHE A C 1
ATOM 2798 O O . PHE A 1 361 ? -2.560 2.029 -4.996 1.00 95.06 361 PHE A O 1
ATOM 2805 N N . ARG A 1 362 ? -4.503 1.064 -4.359 1.00 95.75 362 ARG A N 1
ATOM 2806 C CA . ARG A 1 362 ? -3.951 -0.116 -3.700 1.00 95.75 362 ARG A CA 1
ATOM 2807 C C . ARG A 1 362 ? -4.817 -1.323 -4.021 1.00 95.75 362 ARG A C 1
ATOM 2809 O O . ARG A 1 362 ? -6.010 -1.349 -3.707 1.00 95.75 362 ARG A O 1
ATOM 2816 N N . ASP A 1 363 ? -4.220 -2.322 -4.642 1.00 97.56 363 ASP A N 1
ATOM 2817 C CA . ASP A 1 363 ? -4.835 -3.632 -4.804 1.00 97.56 363 ASP A CA 1
ATOM 2818 C C . ASP A 1 363 ? -4.741 -4.430 -3.494 1.00 97.56 363 ASP A C 1
ATOM 2820 O O . ASP A 1 363 ? -3.784 -4.285 -2.732 1.00 97.56 363 ASP A O 1
ATOM 2824 N N . TYR A 1 364 ? -5.721 -5.289 -3.211 1.00 97.31 364 TYR A N 1
ATOM 2825 C CA . TYR A 1 364 ? -5.699 -6.088 -1.983 1.00 97.31 364 TYR A CA 1
ATOM 2826 C C . TYR A 1 364 ? -4.497 -7.035 -1.909 1.00 97.31 364 TYR A C 1
ATOM 2828 O O . TYR A 1 364 ? -4.125 -7.445 -0.812 1.00 97.31 364 TYR A O 1
ATOM 2836 N N . ARG A 1 365 ? -3.857 -7.358 -3.039 1.00 97.38 365 ARG A N 1
ATOM 2837 C CA . ARG A 1 365 ? -2.684 -8.237 -3.073 1.00 97.38 365 ARG A CA 1
ATOM 2838 C C . ARG A 1 365 ? -1.474 -7.698 -2.308 1.00 97.38 365 ARG A C 1
ATOM 2840 O O . ARG A 1 365 ? -0.698 -8.503 -1.809 1.00 97.38 365 ARG A O 1
ATOM 2847 N N . LEU A 1 366 ? -1.339 -6.379 -2.106 1.00 96.00 366 LEU A N 1
ATOM 2848 C CA . LEU A 1 366 ? -0.316 -5.860 -1.178 1.00 96.00 366 LEU A CA 1
ATOM 2849 C C . LEU A 1 366 ? -0.596 -6.283 0.265 1.00 96.00 366 LEU A C 1
ATOM 2851 O O . LEU A 1 366 ? 0.312 -6.664 1.003 1.00 96.00 366 LEU A O 1
ATOM 2855 N N . LEU A 1 367 ? -1.863 -6.185 0.673 1.00 98.12 367 LEU A N 1
ATOM 2856 C CA . LEU A 1 367 ? -2.290 -6.597 2.002 1.00 98.12 367 LEU A CA 1
ATOM 2857 C C . LEU A 1 367 ? -2.159 -8.114 2.156 1.00 98.12 367 LEU A C 1
ATOM 2859 O O . LEU A 1 367 ? -1.655 -8.574 3.177 1.00 98.12 367 LEU A O 1
ATOM 2863 N N . GLN A 1 368 ? -2.562 -8.865 1.128 1.00 98.44 368 GLN A N 1
ATOM 2864 C CA . GLN A 1 368 ? -2.424 -10.318 1.073 1.00 98.44 368 GLN A CA 1
ATOM 2865 C C . GLN A 1 368 ? -0.972 -10.734 1.293 1.00 98.44 368 GLN A C 1
ATOM 2867 O O . GLN A 1 368 ? -0.705 -11.511 2.199 1.00 98.44 368 GLN A O 1
ATOM 2872 N N . TYR A 1 369 ? -0.034 -10.137 0.553 1.00 97.69 369 TYR A N 1
ATOM 2873 C CA . TYR A 1 369 ? 1.392 -10.422 0.691 1.00 97.69 369 TYR A CA 1
ATOM 2874 C C . TYR A 1 369 ? 1.891 -10.237 2.130 1.00 97.69 369 TYR A C 1
ATOM 2876 O O . TYR A 1 369 ? 2.584 -11.098 2.664 1.00 97.69 369 TYR A O 1
ATOM 2884 N N . SER A 1 370 ? 1.496 -9.145 2.795 1.00 97.88 370 SER A N 1
ATOM 2885 C CA . SER A 1 370 ? 1.861 -8.899 4.197 1.00 97.88 370 SER A CA 1
ATOM 2886 C C . SER A 1 370 ? 1.349 -10.002 5.134 1.00 97.88 370 SER A C 1
ATOM 2888 O O . SER A 1 370 ? 2.097 -10.465 6.001 1.00 97.88 370 SER A O 1
ATOM 2890 N N . PHE A 1 371 ? 0.105 -10.450 4.938 1.00 98.62 371 PHE A N 1
ATOM 2891 C CA . PHE A 1 371 ? -0.519 -11.518 5.722 1.00 98.62 371 PHE A CA 1
ATOM 2892 C C . PHE A 1 371 ? 0.124 -12.881 5.459 1.00 98.62 371 PHE A C 1
ATOM 2894 O O . PHE A 1 371 ? 0.486 -13.568 6.410 1.00 98.62 371 PHE A O 1
ATOM 2901 N N . GLU A 1 372 ? 0.338 -13.250 4.199 1.00 98.12 372 GLU A N 1
ATOM 2902 C CA . GLU A 1 372 ? 0.967 -14.522 3.822 1.00 98.12 372 GLU A CA 1
ATOM 2903 C C . GLU A 1 372 ? 2.405 -14.607 4.332 1.00 98.12 372 GLU A C 1
ATOM 2905 O O . GLU A 1 372 ? 2.832 -15.663 4.796 1.00 98.12 372 GLU A O 1
ATOM 2910 N N . LYS A 1 373 ? 3.142 -13.487 4.354 1.00 97.06 373 LYS A N 1
ATOM 2911 C CA . LYS A 1 373 ? 4.464 -13.433 4.992 1.00 97.06 373 LYS A CA 1
ATOM 2912 C C . LYS A 1 373 ? 4.395 -13.695 6.496 1.00 97.06 373 LYS A C 1
ATOM 2914 O O . LYS A 1 373 ? 5.247 -14.417 7.005 1.00 97.06 373 LYS A O 1
ATOM 2919 N N . MET A 1 374 ? 3.409 -13.142 7.206 1.00 98.06 374 MET A N 1
ATOM 2920 C CA . MET A 1 374 ? 3.233 -13.416 8.640 1.00 98.06 374 MET A CA 1
ATOM 2921 C C . MET A 1 374 ? 2.813 -14.865 8.907 1.00 98.06 374 MET A C 1
ATOM 2923 O O . MET A 1 374 ? 3.339 -15.491 9.823 1.00 98.06 374 MET A O 1
ATOM 2927 N N . LEU A 1 375 ? 1.884 -15.400 8.114 1.00 98.19 375 LEU A N 1
ATOM 2928 C CA . LEU A 1 375 ? 1.290 -16.723 8.327 1.00 98.19 375 LEU A CA 1
ATOM 2929 C C . LEU A 1 375 ? 2.110 -17.869 7.712 1.00 98.19 375 LEU A C 1
ATOM 2931 O O . LEU A 1 375 ? 1.875 -19.031 8.041 1.00 98.19 375 LEU A O 1
ATOM 2935 N N . GLY A 1 376 ? 3.061 -17.555 6.829 1.00 97.38 376 GLY A N 1
ATOM 2936 C CA . GLY A 1 376 ? 3.920 -18.525 6.150 1.00 97.38 376 GLY A CA 1
ATOM 2937 C C . GLY A 1 376 ? 3.186 -19.423 5.151 1.00 97.38 376 GLY A C 1
ATOM 2938 O O . GLY A 1 376 ? 3.697 -20.492 4.828 1.00 97.38 376 GLY A O 1
ATOM 2939 N N . LYS A 1 377 ? 1.989 -19.029 4.700 1.00 97.25 377 LYS A N 1
ATOM 2940 C CA . LYS A 1 377 ? 1.142 -19.804 3.783 1.00 97.25 377 LYS A CA 1
ATOM 2941 C C . LYS A 1 377 ? 0.203 -18.895 2.973 1.00 97.25 377 LYS A C 1
ATOM 2943 O O . LYS A 1 377 ? -0.066 -17.780 3.432 1.00 97.25 377 LYS A O 1
ATOM 2948 N N . PRO A 1 378 ? -0.312 -19.361 1.824 1.00 96.81 378 PRO A N 1
ATOM 2949 C CA . PRO A 1 378 ? -1.339 -18.667 1.049 1.00 96.81 378 PRO A CA 1
ATOM 2950 C C . PRO A 1 378 ? -2.624 -18.382 1.839 1.00 96.81 378 PRO A C 1
ATOM 2952 O O . PRO A 1 378 ? -3.041 -19.175 2.685 1.00 96.81 378 PRO A O 1
ATOM 2955 N N . MET A 1 379 ? -3.291 -17.261 1.547 1.00 96.44 379 MET A N 1
ATOM 2956 C CA . MET A 1 379 ? -4.513 -16.867 2.267 1.00 96.44 379 MET A CA 1
ATOM 2957 C C . MET A 1 379 ? -5.706 -17.815 2.070 1.00 96.44 379 MET A C 1
ATOM 2959 O O . MET A 1 379 ? -6.590 -17.844 2.923 1.00 96.44 379 MET A O 1
ATOM 2963 N N . ASP A 1 380 ? -5.764 -18.569 0.974 1.00 95.00 380 ASP A N 1
ATOM 2964 C CA . ASP A 1 380 ? -6.810 -19.569 0.714 1.00 95.00 380 ASP A CA 1
ATOM 2965 C C . ASP A 1 380 ? -6.618 -20.873 1.510 1.00 95.00 380 ASP A C 1
ATOM 2967 O O . ASP A 1 380 ? -7.570 -21.635 1.679 1.00 95.00 380 ASP A O 1
ATOM 2971 N N . GLU A 1 381 ? -5.429 -21.092 2.076 1.00 97.56 381 GLU A N 1
ATOM 2972 C CA . GLU A 1 381 ? -5.135 -22.194 2.999 1.00 97.56 381 GLU A CA 1
ATOM 2973 C C . GLU A 1 381 ? -5.428 -21.846 4.472 1.00 97.56 381 GLU A C 1
ATOM 2975 O O . GLU A 1 381 ? -5.408 -22.724 5.341 1.00 97.56 381 GLU A O 1
ATOM 2980 N N . VAL A 1 382 ? -5.711 -20.575 4.781 1.00 97.69 382 VAL A N 1
ATOM 2981 C CA . VAL A 1 382 ? -5.994 -20.102 6.146 1.00 97.69 382 VAL A CA 1
ATOM 2982 C C . VAL A 1 382 ? -7.429 -20.457 6.533 1.00 97.69 382 VAL A C 1
ATOM 2984 O O . VAL A 1 382 ? -8.391 -19.899 6.004 1.00 97.69 382 VAL A O 1
ATOM 2987 N N . GLN A 1 383 ? -7.594 -21.351 7.509 1.00 95.12 383 GLN A N 1
ATOM 2988 C CA . GLN A 1 383 ? -8.922 -21.818 7.927 1.00 95.12 383 GLN A CA 1
ATOM 2989 C C . GLN A 1 383 ? -9.548 -20.930 8.998 1.00 95.12 383 GLN A C 1
ATOM 2991 O O . GLN A 1 383 ? -10.761 -20.715 9.008 1.00 95.12 383 GLN A O 1
ATOM 2996 N N . ASN A 1 384 ? -8.733 -20.425 9.926 1.00 97.81 384 ASN A N 1
ATOM 2997 C CA . ASN A 1 384 ? -9.197 -19.539 10.986 1.00 97.81 384 ASN A CA 1
ATOM 2998 C C . ASN A 1 384 ? -8.217 -18.383 11.150 1.00 97.81 384 ASN A C 1
ATOM 3000 O O . ASN A 1 384 ? -7.293 -18.436 11.962 1.00 97.81 384 ASN A O 1
ATOM 3004 N N . LEU A 1 385 ? -8.460 -17.321 10.384 1.00 98.50 385 LEU A N 1
ATOM 3005 C CA . LEU A 1 385 ? -7.592 -16.151 10.340 1.00 98.50 385 LEU A CA 1
ATOM 3006 C C . LEU A 1 385 ? -7.381 -15.516 11.723 1.00 98.50 385 LEU A C 1
ATOM 3008 O O . LEU A 1 385 ? -6.253 -15.170 12.060 1.00 98.50 385 LEU A O 1
ATOM 3012 N N . GLN A 1 386 ? -8.432 -15.409 12.542 1.00 98.56 386 GLN A N 1
ATOM 3013 C CA . GLN A 1 386 ? -8.325 -14.847 13.891 1.00 98.56 386 GLN A CA 1
ATOM 3014 C C . GLN A 1 386 ? -7.350 -15.651 14.754 1.00 98.56 386 GLN A C 1
ATOM 3016 O O . GLN A 1 386 ? -6.453 -15.084 15.379 1.00 98.56 386 GLN A O 1
ATOM 3021 N N . LYS A 1 387 ? -7.521 -16.977 14.777 1.00 98.56 387 LYS A N 1
ATOM 3022 C CA . LYS A 1 387 ? -6.697 -17.879 15.584 1.00 98.56 387 LYS A CA 1
ATOM 3023 C C . LYS A 1 387 ? -5.260 -17.930 15.077 1.00 98.56 387 LYS A C 1
ATOM 3025 O O . LYS A 1 387 ? -4.339 -17.820 15.875 1.00 98.56 387 LYS A O 1
ATOM 3030 N N . GLU A 1 388 ? -5.062 -18.101 13.773 1.00 98.69 388 GLU A N 1
ATOM 3031 C CA . GLU A 1 388 ? -3.724 -18.237 13.188 1.00 98.69 388 GLU A CA 1
ATOM 3032 C C . GLU A 1 388 ? -2.909 -16.945 13.337 1.00 98.69 388 GLU A C 1
ATOM 3034 O O . GLU A 1 388 ? -1.746 -16.995 13.736 1.00 98.69 388 GLU A O 1
ATOM 3039 N N . LEU A 1 389 ? -3.532 -15.781 13.127 1.00 98.50 389 LEU A N 1
ATOM 3040 C CA . LEU A 1 389 ? -2.869 -14.494 13.329 1.00 98.50 389 LEU A CA 1
ATOM 3041 C C . LEU A 1 389 ? -2.638 -14.184 14.818 1.00 98.50 389 LEU A C 1
ATOM 3043 O O . LEU A 1 389 ? -1.590 -13.650 15.178 1.00 98.50 389 LEU A O 1
ATOM 3047 N N . GLY A 1 390 ? -3.579 -14.548 15.696 1.00 98.75 390 GLY A N 1
ATOM 3048 C CA . GLY A 1 390 ? -3.398 -14.447 17.147 1.00 98.75 390 GLY A CA 1
ATOM 3049 C C . GLY A 1 390 ? -2.214 -15.286 17.638 1.00 98.75 390 GLY A C 1
ATOM 3050 O O . GLY A 1 390 ? -1.336 -14.765 18.328 1.00 98.75 390 GLY A O 1
ATOM 3051 N N . ASN A 1 391 ? -2.137 -16.549 17.207 1.00 98.69 391 ASN A N 1
ATOM 3052 C CA . ASN A 1 391 ? -1.017 -17.445 17.500 1.00 98.69 391 ASN A CA 1
ATOM 3053 C C . ASN A 1 391 ? 0.314 -16.858 17.024 1.00 98.69 391 ASN A C 1
ATOM 3055 O O . ASN A 1 391 ? 1.274 -16.855 17.789 1.00 98.69 391 ASN A O 1
ATOM 3059 N N . TYR A 1 392 ? 0.361 -16.291 15.814 1.00 98.56 392 TYR A N 1
ATOM 3060 C CA . TYR A 1 392 ? 1.564 -15.643 15.292 1.00 98.56 392 TYR A CA 1
ATOM 3061 C C . TYR A 1 392 ? 2.115 -14.564 16.244 1.00 98.56 392 TYR A C 1
ATOM 3063 O O . TYR A 1 392 ? 3.316 -14.545 16.525 1.00 98.56 392 TYR A O 1
ATOM 3071 N N . PHE A 1 393 ? 1.267 -13.683 16.790 1.00 98.75 393 PHE A N 1
ATOM 3072 C CA . PHE A 1 393 ? 1.735 -12.652 17.726 1.00 98.75 393 PHE A CA 1
ATOM 3073 C C . PHE A 1 393 ? 2.096 -13.215 19.113 1.00 98.75 393 PHE A C 1
ATOM 3075 O O . PHE A 1 393 ? 3.046 -12.723 19.733 1.00 98.75 393 PHE A O 1
ATOM 3082 N N . ILE A 1 394 ? 1.387 -14.247 19.586 1.00 98.75 394 ILE A N 1
ATOM 3083 C CA . ILE A 1 394 ? 1.637 -14.893 20.887 1.00 98.75 394 ILE A CA 1
ATOM 3084 C C . ILE A 1 394 ? 2.936 -15.704 20.876 1.00 98.75 394 ILE A C 1
ATOM 3086 O O . ILE A 1 394 ? 3.787 -15.526 21.747 1.00 98.75 394 ILE A O 1
ATOM 3090 N N . GLU A 1 395 ? 3.127 -16.579 19.888 1.00 98.38 395 GLU A N 1
ATOM 3091 C CA . GLU A 1 395 ? 4.303 -17.456 19.777 1.00 98.38 395 GLU A CA 1
ATOM 3092 C C . GLU A 1 395 ? 5.595 -16.644 19.644 1.00 98.38 395 GLU A C 1
ATOM 3094 O O . GLU A 1 395 ? 6.642 -17.005 20.188 1.00 98.38 395 GLU A O 1
ATOM 3099 N N . ARG A 1 396 ? 5.501 -15.484 18.988 1.00 98.12 396 ARG A N 1
ATOM 3100 C CA . ARG A 1 396 ? 6.599 -14.521 18.854 1.00 98.12 396 ARG A CA 1
ATOM 3101 C C . ARG A 1 396 ? 6.744 -13.570 20.045 1.00 98.12 396 ARG A C 1
ATOM 3103 O O . ARG A 1 396 ? 7.636 -12.724 20.026 1.00 98.12 396 ARG A O 1
ATOM 3110 N N . LYS A 1 397 ? 5.930 -13.744 21.092 1.00 98.44 397 LYS A N 1
ATOM 3111 C CA . LYS A 1 397 ? 5.975 -13.018 22.373 1.00 98.44 397 LYS A CA 1
ATOM 3112 C C . LYS A 1 397 ? 5.757 -11.508 22.248 1.00 98.44 397 LYS A C 1
ATOM 3114 O O . LYS A 1 397 ? 6.291 -10.748 23.053 1.00 98.44 397 LYS A O 1
ATOM 3119 N N . PHE A 1 398 ? 4.992 -11.067 21.250 1.00 98.56 398 PHE A N 1
ATOM 3120 C CA . PHE A 1 398 ? 4.601 -9.658 21.143 1.00 98.56 398 PHE A CA 1
ATOM 3121 C C . PHE A 1 398 ? 3.440 -9.320 22.078 1.00 98.56 398 PHE A C 1
ATOM 3123 O O . PHE A 1 398 ? 3.405 -8.226 22.629 1.00 98.56 398 PHE A O 1
ATOM 3130 N N . VAL A 1 399 ? 2.514 -10.261 22.270 1.00 98.69 399 VAL A N 1
ATOM 3131 C CA . VAL A 1 399 ? 1.333 -10.122 23.134 1.00 98.69 399 VAL A CA 1
ATOM 3132 C C . VAL A 1 399 ? 1.020 -11.450 23.821 1.00 98.69 399 VAL A C 1
ATOM 3134 O O . VAL A 1 399 ? 1.502 -12.506 23.408 1.00 98.69 399 VAL A O 1
ATOM 3137 N N . THR A 1 400 ? 0.195 -11.409 24.860 1.00 98.81 400 THR A N 1
ATOM 3138 C CA . THR A 1 400 ? -0.368 -12.592 25.521 1.00 98.81 400 THR A CA 1
ATOM 3139 C C . THR A 1 400 ? -1.795 -12.873 25.044 1.00 98.81 400 THR A C 1
ATOM 3141 O O . THR A 1 400 ? -2.441 -12.026 24.428 1.00 98.81 400 THR A O 1
ATOM 3144 N N . GLN A 1 401 ? -2.332 -14.052 25.378 1.00 98.69 401 GLN A N 1
ATOM 3145 C CA . GLN A 1 401 ? -3.752 -14.339 25.145 1.00 98.69 401 GLN A CA 1
ATOM 3146 C C . GLN A 1 401 ? -4.662 -13.340 25.881 1.00 98.69 401 GLN A C 1
ATOM 3148 O O . GLN A 1 401 ? -5.640 -12.874 25.309 1.00 98.69 401 GLN A O 1
ATOM 3153 N N . ALA A 1 402 ? -4.303 -12.948 27.109 1.00 98.81 402 ALA A N 1
ATOM 3154 C CA . ALA A 1 402 ? -5.068 -11.977 27.889 1.00 98.81 402 ALA A CA 1
ATOM 3155 C C . ALA A 1 402 ? -5.105 -10.588 27.225 1.00 98.81 402 ALA A C 1
ATOM 3157 O O . ALA A 1 402 ? -6.132 -9.904 27.280 1.00 98.81 402 ALA A O 1
ATOM 3158 N N . ASP A 1 403 ? -4.016 -10.186 26.559 1.00 98.81 403 ASP A N 1
ATOM 3159 C CA . ASP A 1 403 ? -3.980 -8.940 25.790 1.00 98.81 403 ASP A CA 1
ATOM 3160 C C . ASP A 1 403 ? -4.958 -8.985 24.613 1.00 98.81 403 ASP A C 1
ATOM 3162 O O . ASP A 1 403 ? -5.675 -8.011 24.381 1.00 98.81 403 ASP A O 1
ATOM 3166 N N . LEU A 1 404 ? -5.020 -10.114 23.894 1.00 98.81 404 LEU A N 1
ATOM 3167 C CA . LEU A 1 404 ? -5.946 -10.302 22.774 1.00 98.81 404 LEU A CA 1
ATOM 3168 C C . LEU A 1 404 ? -7.406 -10.394 23.236 1.00 98.81 404 LEU A C 1
ATOM 3170 O O . LEU A 1 404 ? -8.280 -9.792 22.614 1.00 98.81 404 LEU A O 1
ATOM 3174 N N . ASP A 1 405 ? -7.684 -11.089 24.338 1.00 98.75 405 ASP A N 1
ATOM 3175 C CA . ASP A 1 405 ? -9.040 -11.193 24.892 1.00 98.75 405 ASP A CA 1
ATOM 3176 C C . ASP A 1 405 ? -9.559 -9.815 25.330 1.00 98.75 405 ASP A C 1
ATOM 3178 O O . ASP A 1 405 ? -10.698 -9.434 25.033 1.00 98.75 405 ASP A O 1
ATOM 3182 N N . THR A 1 406 ? -8.694 -9.028 25.980 1.00 98.88 406 THR A N 1
ATOM 3183 C CA . THR A 1 406 ? -9.001 -7.643 26.357 1.00 98.88 406 THR A CA 1
ATOM 3184 C C . THR A 1 406 ? -9.225 -6.789 25.114 1.00 98.88 406 THR A C 1
ATOM 3186 O O . THR A 1 406 ? -10.245 -6.106 25.039 1.00 98.88 406 THR A O 1
ATOM 3189 N N . LEU A 1 407 ? -8.355 -6.886 24.105 1.00 98.88 407 LEU A N 1
ATOM 3190 C CA . LEU A 1 407 ? -8.486 -6.151 22.845 1.00 98.88 407 LEU A CA 1
ATOM 3191 C C . LEU A 1 407 ? -9.856 -6.385 22.203 1.00 98.88 407 LEU A C 1
ATOM 3193 O O . LEU A 1 407 ? -10.559 -5.429 21.871 1.00 98.88 407 LEU A O 1
ATOM 3197 N N . VAL A 1 408 ? -10.257 -7.650 22.061 1.00 98.62 408 VAL A N 1
ATOM 3198 C CA . VAL A 1 408 ? -11.545 -8.022 21.460 1.00 98.62 408 VAL A CA 1
ATOM 3199 C C . VAL A 1 408 ? -12.709 -7.446 22.269 1.00 98.62 408 VAL A C 1
ATOM 3201 O O . VAL A 1 408 ? -13.629 -6.878 21.681 1.00 98.62 408 VAL A O 1
ATOM 3204 N N . SER A 1 409 ? -12.657 -7.527 23.601 1.00 98.44 409 SER A N 1
ATOM 3205 C CA . SER A 1 409 ? -13.671 -6.947 24.498 1.00 98.44 409 SER A CA 1
ATOM 3206 C C . SER A 1 409 ? -13.752 -5.415 24.407 1.00 98.44 409 SER A C 1
ATOM 3208 O O . SER A 1 409 ? -14.830 -4.828 24.498 1.00 98.44 409 SER A O 1
ATOM 3210 N N . ARG A 1 410 ? -12.616 -4.739 24.196 1.00 98.50 410 ARG A N 1
ATOM 3211 C CA . ARG A 1 410 ? -12.553 -3.276 24.046 1.00 98.50 410 ARG A CA 1
ATOM 3212 C C . ARG A 1 410 ? -13.066 -2.799 22.693 1.00 98.50 410 ARG A C 1
ATOM 3214 O O . ARG A 1 410 ? -13.599 -1.691 22.623 1.00 98.50 410 ARG A O 1
ATOM 3221 N N . LEU A 1 411 ? -12.892 -3.595 21.638 1.00 98.44 411 LEU A N 1
ATOM 3222 C CA . LEU A 1 411 ? -13.236 -3.214 20.266 1.00 98.44 411 LEU A CA 1
ATOM 3223 C C . LEU A 1 411 ? -14.624 -3.672 19.804 1.00 98.44 411 LEU A C 1
ATOM 3225 O O . LEU A 1 411 ? -15.136 -3.086 18.845 1.00 98.44 411 LEU A O 1
ATOM 3229 N N . LYS A 1 412 ? -15.227 -4.669 20.458 1.00 94.56 412 LYS A N 1
ATOM 3230 C CA . LYS A 1 412 ? -16.627 -5.082 20.263 1.00 94.56 412 LYS A CA 1
ATOM 3231 C C . LYS A 1 412 ? -17.558 -4.363 21.238 1.00 94.56 412 LYS A C 1
ATOM 3233 O O . LYS A 1 412 ? -18.713 -4.115 20.827 1.00 94.56 412 LYS A O 1
#